Protein AF-A0A8K0CLL6-F1 (afdb_monomer_lite)

Organism: Ignelater luminosus (NCBI:txid2038154)

Foldseek 3Di:
DPPCPVVVVVVVVVQVPPPPDDPPPDDDDDDDDDDDDDDDDCPCVVVVVVVVVVVVVVVVVVVCVVCVVVVVVVVVVCVVVVVVVVVVVVVVVVVVVVVVVVVVVVVVVVVVVVLVVVCVVVDPPPHPVNCVVVVVVVVVVVVVVVVVVLVVLVVLLVVLVVVVVVVVVVLVCLVDCVLVVVLVVLVVVVPPDPPLPCVVCQVVCVVVVNNVVSVVSVVVSVVVVVVSVVVSVVVNVVSVVVNVVSVVVLLAAPVVVCVDPSVLSNVLSVQCNVDPDPVSVVVSVVVVVVNVVVVVDCVVVVVVVVVVVVVVVVVVVVVVVVVVVVVVVVVVVVVVVVVVVVVVVVLVVLVVQVVPDPCSLVVLVVVLVVVLVVLVVVVVVLVVVCVVVVNPQVPDADPPDRHRSLVSVLVSLVVNLCSLVSSVVPDPDDPDPVSVVVSVVSVVVNVVSVVVVVVVVCCVPPVVVVLSSCVSHPPVVSVVVVVVVVVVCVVVVDHPVVVVVVVVVVVVCVVVVHDDD

Structure (mmCIF, N/CA/C/O backbone):
data_AF-A0A8K0CLL6-F1
#
_entry.id   AF-A0A8K0CLL6-F1
#
loop_
_atom_site.group_PDB
_atom_site.id
_atom_site.type_symbol
_atom_site.label_atom_id
_atom_site.label_alt_id
_atom_site.label_comp_id
_atom_site.label_asym_id
_atom_site.label_entity_id
_atom_site.label_seq_id
_atom_site.pdbx_PDB_ins_code
_atom_site.Cartn_x
_atom_site.Cartn_y
_atom_site.Cartn_z
_atom_site.occupancy
_atom_site.B_iso_or_equiv
_atom_site.auth_seq_id
_atom_site.auth_comp_id
_atom_site.auth_asym_id
_atom_site.auth_atom_id
_atom_site.pdbx_PDB_model_num
ATOM 1 N N . MET A 1 1 ? -109.163 -48.024 51.757 1.00 54.94 1 MET A N 1
ATOM 2 C CA . MET A 1 1 ? -108.069 -47.077 51.440 1.00 54.94 1 MET A CA 1
ATOM 3 C C . MET A 1 1 ? -108.274 -45.736 52.161 1.00 54.94 1 MET A C 1
ATOM 5 O O . MET A 1 1 ? -108.596 -44.742 51.531 1.00 54.94 1 MET A O 1
ATOM 9 N N . LYS A 1 2 ? -108.148 -45.698 53.499 1.00 58.47 2 LYS A N 1
ATOM 10 C CA . LYS A 1 2 ? -108.303 -44.464 54.312 1.00 58.47 2 LYS A CA 1
ATOM 11 C C . LYS A 1 2 ? -106.973 -43.910 54.859 1.00 58.47 2 LYS A C 1
ATOM 13 O O . LYS A 1 2 ? -106.979 -42.910 55.560 1.00 58.47 2 LYS A O 1
ATOM 18 N N . LYS A 1 3 ? -105.839 -44.528 54.518 1.00 55.31 3 LYS A N 1
ATOM 19 C CA . LYS A 1 3 ? -104.484 -44.065 54.852 1.00 55.31 3 LYS A CA 1
ATOM 20 C C . LYS A 1 3 ? -103.785 -43.744 53.523 1.00 55.31 3 LYS A C 1
ATOM 22 O O . LYS A 1 3 ? -103.700 -44.642 52.692 1.00 55.31 3 LYS A O 1
ATOM 27 N N . GLY A 1 4 ? -103.400 -42.484 53.291 1.00 65.06 4 GLY A N 1
ATOM 28 C CA . GLY A 1 4 ? -102.741 -42.019 52.051 1.00 65.06 4 GLY A CA 1
ATOM 29 C C . GLY A 1 4 ? -103.601 -41.203 51.068 1.00 65.06 4 GLY A C 1
ATOM 30 O O . GLY A 1 4 ? -103.127 -40.867 49.988 1.00 65.06 4 GLY A O 1
ATOM 31 N N . ARG A 1 5 ? -104.852 -40.862 51.420 1.00 78.81 5 ARG A N 1
ATOM 32 C CA . ARG A 1 5 ? -105.746 -40.051 50.565 1.00 78.81 5 ARG A CA 1
ATOM 33 C C . ARG A 1 5 ? -105.187 -38.653 50.292 1.00 78.81 5 ARG A C 1
ATOM 35 O O . ARG A 1 5 ? -105.286 -38.187 49.167 1.00 78.81 5 ARG A O 1
ATOM 42 N N . GLU A 1 6 ? -104.624 -38.005 51.307 1.00 77.38 6 GLU A N 1
ATOM 43 C CA . GLU A 1 6 ? -104.089 -36.646 51.167 1.00 77.38 6 GLU A CA 1
ATOM 44 C C . GLU A 1 6 ? -102.889 -36.623 50.227 1.00 77.38 6 GLU A C 1
ATOM 46 O O . GLU A 1 6 ? -102.875 -35.830 49.299 1.00 77.38 6 GLU A O 1
ATOM 51 N N . THR A 1 7 ? -101.971 -37.582 50.353 1.00 77.00 7 THR A N 1
ATOM 52 C CA . THR A 1 7 ? -100.804 -37.696 49.469 1.00 77.00 7 THR A CA 1
ATOM 53 C C . THR A 1 7 ? -101.202 -37.882 48.003 1.00 77.00 7 THR A C 1
ATOM 55 O O . THR A 1 7 ? -100.564 -37.332 47.114 1.00 77.00 7 THR A O 1
ATOM 58 N N . LEU A 1 8 ? -102.277 -38.631 47.743 1.00 79.75 8 LEU A N 1
ATOM 59 C CA . LEU A 1 8 ? -102.770 -38.892 46.389 1.00 79.75 8 LEU A CA 1
ATOM 60 C C . LEU A 1 8 ? -103.517 -37.683 45.803 1.00 79.75 8 LEU A C 1
ATOM 62 O O . LEU A 1 8 ? -103.412 -37.426 44.609 1.00 79.75 8 LEU A O 1
ATOM 66 N N . LEU A 1 9 ? -104.219 -36.914 46.643 1.00 82.00 9 LEU A N 1
ATOM 67 C CA . LEU A 1 9 ? -104.825 -35.640 46.248 1.00 82.00 9 LEU A CA 1
ATOM 68 C C . LEU A 1 9 ? -103.761 -34.594 45.919 1.00 82.00 9 LEU A C 1
ATOM 70 O O . LEU A 1 9 ? -103.868 -33.958 44.880 1.00 82.00 9 LEU A O 1
ATOM 74 N N . THR A 1 10 ? -102.708 -34.483 46.731 1.00 80.75 10 THR A N 1
ATOM 75 C CA . THR A 1 10 ? -101.583 -33.580 46.448 1.00 80.75 10 THR A CA 1
ATOM 76 C C . THR A 1 10 ? -100.869 -33.962 45.149 1.00 80.75 10 THR A C 1
ATOM 78 O O . THR A 1 10 ? -100.466 -33.091 44.386 1.00 80.75 10 THR A O 1
ATOM 81 N N . LEU A 1 11 ? -100.753 -35.262 44.851 1.00 80.44 11 LEU A N 1
ATOM 82 C CA . LEU A 1 11 ? -100.158 -35.725 43.595 1.00 80.44 11 LEU A CA 1
ATOM 83 C C . LEU A 1 11 ? -101.050 -35.415 42.381 1.00 80.44 11 LEU A C 1
ATOM 85 O O . LEU A 1 11 ? -100.552 -34.996 41.344 1.00 80.44 11 LEU A O 1
ATOM 89 N N . LEU A 1 12 ? -102.367 -35.608 42.504 1.00 81.69 12 LEU A N 1
ATOM 90 C CA . LEU A 1 12 ? -103.324 -35.285 41.440 1.00 81.69 12 LEU A CA 1
ATOM 91 C C . LEU A 1 12 ? -103.412 -33.780 41.187 1.00 81.69 12 LEU A C 1
ATOM 93 O O . LEU A 1 12 ? -103.517 -33.365 40.038 1.00 81.69 12 LEU A O 1
ATOM 97 N N . GLU A 1 13 ? -103.328 -32.971 42.239 1.00 83.00 13 GLU A N 1
ATOM 98 C CA . GLU A 1 13 ? -103.286 -31.516 42.125 1.00 83.00 13 GLU A CA 1
ATOM 99 C C . GLU A 1 13 ? -102.030 -31.068 41.364 1.00 83.00 13 GLU A C 1
ATOM 101 O O . GLU A 1 13 ? -102.127 -30.231 40.472 1.00 83.00 13 GLU A O 1
ATOM 106 N N . ALA A 1 14 ? -100.881 -31.714 41.597 1.00 80.38 14 ALA A N 1
ATOM 107 C CA . ALA A 1 14 ? -99.673 -31.469 40.811 1.00 80.38 14 ALA A CA 1
ATOM 108 C C . ALA A 1 14 ? -99.843 -31.812 39.315 1.00 80.38 14 ALA A C 1
ATOM 110 O O . ALA A 1 14 ? -99.340 -31.075 38.476 1.00 80.38 14 ALA A O 1
ATOM 111 N N . PHE A 1 15 ? -100.590 -32.868 38.962 1.00 79.00 15 PHE A N 1
ATOM 112 C CA . PHE A 1 15 ? -100.846 -33.234 37.558 1.00 79.00 15 PHE A CA 1
ATOM 113 C C . PHE A 1 15 ? -101.828 -32.300 36.835 1.00 79.00 15 PHE A C 1
ATOM 115 O O . PHE A 1 15 ? -101.727 -32.134 35.623 1.00 79.00 15 PHE A O 1
ATOM 122 N N . VAL A 1 16 ? -102.778 -31.683 37.545 1.00 80.06 16 VAL A N 1
ATOM 123 C CA . VAL A 1 16 ? -103.701 -30.694 36.951 1.00 80.06 16 VAL A CA 1
ATOM 124 C C . VAL A 1 16 ? -102.954 -29.429 36.525 1.00 80.06 16 VAL A C 1
ATOM 126 O O . VAL A 1 16 ? -103.322 -28.806 35.531 1.00 80.06 16 VAL A O 1
ATOM 129 N N . TYR A 1 17 ? -101.897 -29.072 37.255 1.00 73.69 17 TYR A N 1
ATOM 130 C CA . TYR A 1 17 ? -101.093 -27.881 36.988 1.00 73.69 17 TYR A CA 1
ATOM 131 C C . TYR A 1 17 ? -99.784 -28.165 36.240 1.00 73.69 17 TYR A C 1
ATOM 133 O O . TYR A 1 17 ? -98.999 -27.237 36.051 1.00 73.69 17 TYR A O 1
ATOM 141 N N . ASP A 1 18 ? -99.539 -29.403 35.798 1.00 76.25 18 ASP A N 1
ATOM 142 C CA . ASP A 1 18 ? -98.375 -29.726 34.973 1.00 76.25 18 ASP A CA 1
ATOM 143 C C . ASP A 1 18 ? -98.635 -29.312 33.507 1.00 76.25 18 ASP A C 1
ATOM 145 O O . ASP A 1 18 ? -99.488 -29.908 32.842 1.00 76.25 18 ASP A O 1
ATOM 149 N N . PRO A 1 19 ? -97.910 -28.310 32.970 1.00 66.19 19 PRO A N 1
ATOM 150 C CA . PRO A 1 19 ? -98.091 -27.833 31.599 1.00 66.19 19 PRO A CA 1
ATOM 151 C C . PRO A 1 19 ? -97.681 -28.857 30.526 1.00 66.19 19 PRO A C 1
ATOM 153 O O . PRO A 1 19 ? -97.916 -28.612 29.344 1.00 66.19 19 PRO A O 1
ATOM 156 N N . LEU A 1 20 ? -97.067 -29.985 30.906 1.00 68.06 20 LEU A N 1
ATOM 157 C CA . LEU A 1 20 ? -96.717 -31.089 30.006 1.00 68.06 20 LEU A CA 1
ATOM 158 C C . LEU A 1 20 ? -97.825 -32.150 29.892 1.00 68.06 20 LEU A C 1
ATOM 160 O O . LEU A 1 20 ? -97.692 -33.090 29.105 1.00 68.06 20 LEU A O 1
ATOM 164 N N . VAL A 1 21 ? -98.918 -32.010 30.651 1.00 72.50 21 VAL A N 1
ATOM 165 C CA . VAL A 1 21 ? -100.098 -32.875 30.550 1.00 72.50 21 VAL A CA 1
ATOM 166 C C . VAL A 1 21 ? -101.100 -32.243 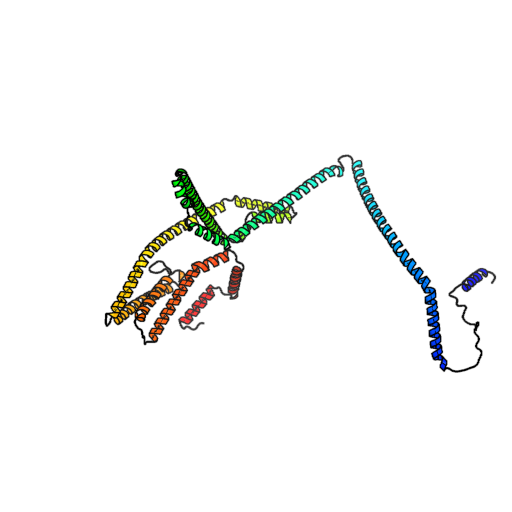29.591 1.00 72.50 21 VAL A C 1
ATOM 168 O O . VAL A 1 21 ? -101.747 -31.240 29.890 1.00 72.50 21 VAL A O 1
ATOM 171 N N . ASP A 1 22 ? -101.233 -32.845 28.413 1.00 68.12 22 ASP A N 1
ATOM 172 C CA . ASP A 1 22 ? -102.136 -32.357 27.378 1.00 68.12 22 ASP A CA 1
ATOM 173 C C . ASP A 1 22 ? -103.577 -32.827 27.638 1.00 68.12 22 ASP A C 1
ATOM 175 O O . ASP A 1 22 ? -103.968 -33.955 27.326 1.00 68.12 22 ASP A O 1
ATOM 179 N N . TRP A 1 23 ? -104.382 -31.946 28.235 1.00 67.94 23 TRP A N 1
ATOM 180 C CA . TRP A 1 23 ? -105.801 -32.185 28.519 1.00 67.94 23 TRP A CA 1
ATOM 181 C C . TRP A 1 23 ? -106.707 -32.017 27.287 1.00 67.94 23 TRP A C 1
ATOM 183 O O . TRP A 1 23 ? -107.919 -32.204 27.391 1.00 67.94 23 TRP A O 1
ATOM 193 N N . THR A 1 24 ? -106.156 -31.667 26.116 1.00 62.00 24 THR A N 1
ATOM 194 C CA . THR A 1 24 ? -106.945 -31.312 24.921 1.00 62.00 24 THR A CA 1
ATOM 195 C C . THR A 1 24 ? -107.136 -32.445 23.910 1.00 62.00 24 THR A C 1
ATOM 197 O O . THR A 1 24 ? -107.517 -32.209 22.762 1.00 62.00 24 THR A O 1
ATOM 200 N N . VAL A 1 25 ? -106.966 -33.705 24.322 1.00 49.44 25 VAL A N 1
ATOM 201 C CA . VAL A 1 25 ? -107.201 -34.854 23.435 1.00 49.44 25 VAL A CA 1
ATOM 202 C C . VAL A 1 25 ? -108.637 -35.374 23.565 1.00 49.44 25 VAL A C 1
ATOM 204 O O . VAL A 1 25 ? -108.919 -36.314 24.303 1.00 49.44 25 VAL A O 1
ATOM 207 N N . GLY A 1 26 ? -109.539 -34.782 22.778 1.00 44.56 26 GLY A N 1
ATOM 208 C CA . GLY A 1 26 ? -110.816 -35.397 22.397 1.00 44.56 26 GLY A CA 1
ATOM 209 C C . GLY A 1 26 ? -112.061 -34.651 22.868 1.00 44.56 26 GLY A C 1
ATOM 210 O O . GLY A 1 26 ? -112.553 -34.876 23.968 1.00 44.56 26 GLY A O 1
ATOM 211 N N . GLY A 1 27 ? -112.636 -33.828 21.993 1.00 37.31 27 GLY A N 1
ATOM 212 C CA . GLY A 1 27 ? -113.961 -33.262 22.230 1.00 37.31 27 GLY A CA 1
ATOM 213 C C . GLY A 1 27 ? -114.301 -32.124 21.285 1.00 37.31 27 GLY A C 1
ATOM 214 O O . GLY A 1 27 ? -113.699 -31.062 21.330 1.00 37.31 27 GLY A O 1
ATOM 215 N N . GLU A 1 28 ? -115.262 -32.400 20.419 1.00 43.62 28 GLU A N 1
ATOM 216 C CA . GLU A 1 28 ? -115.951 -31.522 19.481 1.00 43.62 28 GLU A CA 1
ATOM 217 C C . GLU A 1 28 ? -116.082 -30.041 19.886 1.00 43.62 28 GLU A C 1
ATOM 219 O O . GLU A 1 28 ? -116.557 -29.691 20.961 1.00 43.62 28 GLU A O 1
ATOM 224 N N . GLY A 1 29 ? -115.741 -29.188 18.919 1.00 41.09 29 GLY A N 1
ATOM 225 C CA . GLY A 1 29 ? -116.483 -27.994 18.517 1.00 41.09 29 GLY A CA 1
ATOM 226 C C . GLY A 1 29 ? -117.180 -27.145 19.583 1.00 41.09 29 GLY A C 1
ATOM 227 O O . GLY A 1 29 ? -118.328 -27.400 19.917 1.00 41.09 29 GLY A O 1
ATOM 228 N N . LEU A 1 30 ? -116.567 -26.008 19.916 1.00 36.91 30 LEU A N 1
ATOM 229 C CA . LEU A 1 30 ? -117.221 -24.710 20.165 1.00 36.91 30 LEU A CA 1
ATOM 230 C C . LEU A 1 30 ? -116.093 -23.671 20.322 1.00 36.91 30 LEU A C 1
ATOM 232 O O . LEU A 1 30 ? -115.126 -23.948 21.013 1.00 36.91 30 LEU A O 1
ATOM 236 N N . ALA A 1 31 ? -116.061 -22.481 19.730 1.00 39.16 31 ALA A N 1
ATOM 237 C CA . ALA A 1 31 ? -117.025 -21.624 19.050 1.00 39.16 31 ALA A CA 1
ATOM 238 C C . ALA A 1 31 ? -116.219 -20.755 18.048 1.00 39.16 31 ALA A C 1
ATOM 240 O O . ALA A 1 31 ? -115.039 -20.516 18.258 1.00 39.16 31 ALA A O 1
ATOM 241 N N . GLY A 1 32 ? -116.719 -20.216 16.946 1.00 36.69 32 GLY A N 1
ATOM 242 C CA . GLY A 1 32 ? -118.067 -20.107 16.434 1.00 36.69 32 GLY A CA 1
ATOM 243 C C . GLY A 1 32 ? -118.060 -18.988 15.394 1.00 36.69 32 GLY A C 1
ATOM 244 O O . GLY A 1 32 ? -117.959 -17.827 15.759 1.00 36.69 32 GLY A O 1
ATOM 245 N N . THR A 1 33 ? -118.195 -19.321 14.113 1.00 36.47 33 THR A N 1
ATOM 246 C CA . THR A 1 33 ? -118.816 -18.438 13.119 1.00 36.47 33 THR A CA 1
ATOM 247 C C . THR A 1 33 ? -119.599 -19.308 12.145 1.00 36.47 33 THR A C 1
ATOM 249 O O . THR A 1 33 ? -119.110 -20.274 11.562 1.00 36.47 33 THR A O 1
ATOM 252 N N . ALA A 1 34 ? -120.891 -19.017 12.080 1.00 41.81 34 ALA A N 1
ATOM 253 C CA . ALA A 1 34 ? -121.888 -19.781 11.368 1.00 41.81 34 ALA A CA 1
ATOM 254 C C . ALA A 1 34 ? -121.728 -19.637 9.849 1.00 41.81 34 ALA A C 1
ATOM 256 O O . ALA A 1 34 ? -121.784 -18.529 9.326 1.00 41.81 34 ALA A O 1
ATOM 257 N N . PHE A 1 35 ? -121.662 -20.760 9.133 1.00 34.81 35 PHE A N 1
ATOM 258 C CA . PHE A 1 35 ? -122.215 -20.831 7.782 1.00 34.81 35 PHE A CA 1
ATOM 259 C C . PHE A 1 35 ? -122.780 -22.232 7.531 1.00 34.81 35 PHE A C 1
ATOM 261 O O . PHE A 1 35 ? -122.081 -23.191 7.209 1.00 34.81 35 PHE A O 1
ATOM 268 N N . ARG A 1 36 ? -124.085 -22.359 7.770 1.00 37.38 36 ARG A N 1
ATOM 269 C CA . ARG A 1 36 ? -124.888 -23.549 7.490 1.00 37.38 36 ARG A CA 1
ATOM 270 C C . ARG A 1 36 ? -125.305 -23.483 6.021 1.00 37.38 36 ARG A C 1
ATOM 272 O O . ARG A 1 36 ? -126.010 -22.550 5.656 1.00 37.38 36 ARG A O 1
ATOM 279 N N . GLY A 1 37 ? -124.932 -24.464 5.198 1.00 33.28 37 GLY A N 1
ATOM 280 C CA . GLY A 1 37 ? -125.518 -24.576 3.857 1.00 33.28 37 GLY A CA 1
ATOM 281 C C . GLY A 1 37 ? -124.760 -25.423 2.838 1.00 33.28 37 GLY A C 1
ATOM 282 O O . GLY A 1 37 ? -124.142 -24.873 1.945 1.00 33.28 37 GLY A O 1
ATOM 283 N N . VAL A 1 38 ? -124.870 -26.747 2.977 1.00 36.22 38 VAL A N 1
ATOM 284 C CA . VAL A 1 38 ? -124.947 -27.773 1.911 1.00 36.22 38 VAL A CA 1
ATOM 285 C C . VAL A 1 38 ? -123.878 -27.796 0.791 1.00 36.22 38 VAL A C 1
ATOM 287 O O . VAL A 1 38 ? -123.891 -27.018 -0.150 1.00 36.22 38 VAL A O 1
ATOM 290 N N . ALA A 1 39 ? -123.041 -28.838 0.886 1.00 40.88 39 ALA A N 1
ATOM 291 C CA . ALA A 1 39 ? -122.445 -29.687 -0.157 1.00 40.88 39 ALA A CA 1
ATOM 292 C C . ALA A 1 39 ? -121.896 -29.082 -1.473 1.00 40.88 39 ALA A C 1
ATOM 294 O O . ALA A 1 39 ? -122.629 -28.816 -2.417 1.00 40.88 39 ALA A O 1
ATOM 295 N N . GLY A 1 40 ? -120.562 -29.164 -1.595 1.00 39.38 40 GLY A N 1
ATOM 296 C CA . GLY A 1 40 ? -119.890 -29.669 -2.800 1.00 39.38 40 GLY A CA 1
ATOM 297 C C . GLY A 1 40 ? -119.235 -28.638 -3.724 1.00 39.38 40 GLY A C 1
ATOM 298 O O . GLY A 1 40 ? -119.916 -27.986 -4.500 1.00 39.38 40 GLY A O 1
ATOM 299 N N . SER A 1 41 ? -117.895 -28.577 -3.732 1.00 40.09 41 SER A N 1
ATOM 300 C CA . SER A 1 41 ? -117.064 -28.797 -4.938 1.00 40.09 41 SER A CA 1
ATOM 301 C C . SER A 1 41 ? -115.597 -28.379 -4.716 1.00 40.09 41 SER A C 1
ATOM 303 O O . SER A 1 41 ? -115.283 -27.291 -4.239 1.00 40.09 41 SER A O 1
ATOM 305 N N . SER A 1 42 ? -114.693 -29.293 -5.077 1.00 47.78 42 SER A N 1
ATOM 306 C CA . SER A 1 42 ? -113.254 -29.367 -4.771 1.00 47.78 42 SER A CA 1
ATOM 307 C C . SER A 1 42 ? -112.348 -28.392 -5.547 1.00 47.78 42 SER A C 1
ATOM 309 O O . SER A 1 42 ? -111.126 -28.464 -5.416 1.00 47.78 42 SER A O 1
ATOM 311 N N . LEU A 1 43 ? -112.898 -27.477 -6.343 1.00 48.84 43 LEU A N 1
ATOM 312 C CA . LEU A 1 43 ? -112.103 -26.494 -7.098 1.00 48.84 43 LEU A CA 1
ATOM 313 C C . LEU A 1 43 ? -111.577 -25.351 -6.210 1.00 48.84 43 LEU A C 1
ATOM 315 O O . LEU A 1 43 ? -110.592 -24.704 -6.542 1.00 48.84 43 LEU A O 1
ATOM 319 N N . THR A 1 44 ? -112.163 -25.176 -5.024 1.00 52.44 44 THR A N 1
ATOM 320 C CA . THR A 1 44 ? -111.722 -24.227 -3.989 1.00 52.44 44 THR A CA 1
ATOM 321 C C . THR A 1 44 ? -110.532 -24.722 -3.172 1.00 52.44 44 THR A C 1
ATOM 323 O O . THR A 1 44 ? -110.005 -23.975 -2.362 1.00 52.44 44 THR A O 1
ATOM 326 N N . ARG A 1 45 ? -110.087 -25.979 -3.311 1.00 54.97 45 ARG A N 1
ATOM 327 C CA . ARG A 1 45 ? -109.100 -26.556 -2.378 1.00 54.97 45 ARG A CA 1
ATOM 328 C C . ARG A 1 45 ? -107.681 -26.003 -2.560 1.00 54.97 45 ARG A C 1
ATOM 330 O O . ARG A 1 45 ? -106.976 -25.868 -1.564 1.00 54.97 45 ARG A O 1
ATOM 337 N N . GLN A 1 46 ? -107.273 -25.682 -3.792 1.00 55.59 46 GLN A N 1
ATOM 338 C CA . GLN A 1 46 ? -105.992 -25.007 -4.058 1.00 55.59 46 GLN A CA 1
ATOM 339 C C . GLN A 1 46 ? -106.050 -23.537 -3.634 1.00 55.59 46 GLN A C 1
ATOM 341 O O . GLN A 1 46 ? -105.218 -23.126 -2.831 1.00 55.59 46 GLN A O 1
ATOM 346 N N . SER A 1 47 ? -107.103 -22.805 -4.023 1.00 60.19 47 SER A N 1
ATOM 347 C CA . SER A 1 47 ? -107.273 -21.405 -3.609 1.00 60.19 47 SER A CA 1
ATOM 348 C C . SER A 1 47 ? -107.457 -21.256 -2.094 1.00 60.19 47 SER A C 1
ATOM 350 O O . SER A 1 47 ? -107.032 -20.266 -1.518 1.00 60.19 47 SER A O 1
ATOM 352 N N . ARG A 1 48 ? -108.047 -22.250 -1.416 1.00 68.50 48 ARG A N 1
ATOM 353 C CA . ARG A 1 48 ? -108.203 -22.278 0.045 1.00 68.50 48 ARG A CA 1
ATOM 354 C C . ARG A 1 48 ? -106.887 -22.541 0.764 1.00 68.50 48 ARG A C 1
ATOM 356 O O . ARG A 1 48 ? -106.644 -21.899 1.772 1.00 68.50 48 ARG A O 1
ATOM 363 N N . LYS A 1 49 ? -106.040 -23.447 0.266 1.00 75.56 49 LYS A N 1
ATOM 364 C CA . LYS A 1 49 ? -104.698 -23.655 0.838 1.00 75.56 49 LYS A CA 1
ATOM 365 C C . LYS A 1 49 ? -103.804 -22.434 0.634 1.00 75.56 49 LYS A C 1
ATOM 367 O O . LYS A 1 49 ? -103.022 -22.105 1.519 1.00 75.56 49 LYS A O 1
ATOM 372 N N . GLU A 1 50 ? -103.924 -21.766 -0.509 1.00 74.19 50 GLU A N 1
ATOM 373 C CA . GLU A 1 50 ? -103.237 -20.498 -0.772 1.00 74.19 50 GLU A CA 1
ATOM 374 C C . GLU A 1 50 ? -103.756 -19.383 0.139 1.00 74.19 50 GLU A C 1
ATOM 376 O O . GLU A 1 50 ? -102.947 -18.697 0.754 1.00 74.19 50 GLU A O 1
ATOM 381 N N . LEU A 1 51 ? -105.074 -19.290 0.336 1.00 77.88 51 LEU A N 1
ATOM 382 C CA . LEU A 1 51 ? -105.696 -18.346 1.265 1.00 77.88 51 LEU A CA 1
ATOM 383 C C . LEU A 1 51 ? -105.318 -18.625 2.729 1.00 77.88 51 LEU A C 1
ATOM 385 O O . LEU A 1 51 ? -104.980 -17.705 3.459 1.00 77.88 51 LEU A O 1
ATOM 389 N N . GLU A 1 52 ? -105.336 -19.882 3.178 1.00 80.88 52 GLU A N 1
ATOM 390 C CA . GLU A 1 52 ? -104.911 -20.273 4.532 1.00 80.88 52 GLU A CA 1
ATOM 391 C C . GLU A 1 52 ? -103.428 -19.943 4.753 1.00 80.88 52 GLU A C 1
ATOM 393 O O . GLU A 1 52 ? -103.056 -19.438 5.814 1.00 80.88 52 GLU A O 1
ATOM 398 N N . LYS A 1 53 ? -102.583 -20.155 3.736 1.00 83.69 53 LYS A N 1
ATOM 399 C CA . LYS A 1 53 ? -101.175 -19.747 3.759 1.00 83.69 53 LYS A CA 1
ATOM 400 C C . LYS A 1 53 ? -101.035 -18.225 3.827 1.00 83.69 53 LYS A C 1
ATOM 402 O O . LYS A 1 53 ? -100.234 -17.744 4.620 1.00 83.69 53 LYS A O 1
ATOM 407 N N . GLU A 1 54 ? -101.804 -17.475 3.045 1.00 84.12 54 GLU A N 1
ATOM 408 C CA . GLU A 1 54 ? -101.784 -16.009 3.034 1.00 84.12 54 GLU A CA 1
ATOM 409 C C . GLU A 1 54 ? -102.266 -15.421 4.366 1.00 84.12 54 GLU A C 1
ATOM 411 O O . GLU A 1 54 ? -101.604 -14.553 4.929 1.00 84.12 54 GLU A O 1
ATOM 416 N N . VAL A 1 55 ? -103.348 -15.957 4.937 1.00 82.50 55 VAL A N 1
ATOM 417 C CA . VAL A 1 55 ? -103.856 -15.573 6.262 1.00 82.50 55 VAL A CA 1
ATOM 418 C C . VAL A 1 55 ? -102.844 -15.914 7.352 1.00 82.50 55 VAL A C 1
ATOM 420 O O . VAL A 1 55 ? -102.597 -15.088 8.225 1.00 82.50 55 VAL A O 1
ATOM 423 N N . THR A 1 56 ? -102.207 -17.086 7.295 1.00 87.31 56 THR A N 1
ATOM 424 C CA . THR A 1 56 ? -101.168 -17.467 8.267 1.00 87.31 56 THR A CA 1
ATOM 425 C C . THR A 1 56 ? -99.950 -16.551 8.162 1.00 87.31 56 THR A C 1
ATOM 427 O O . THR A 1 56 ? -99.436 -16.101 9.181 1.00 87.31 56 THR A O 1
ATOM 430 N N . LEU A 1 57 ? -99.514 -16.222 6.942 1.00 87.25 57 LEU A N 1
ATOM 431 C CA . LEU A 1 57 ? -98.433 -15.262 6.704 1.00 87.25 57 LEU A CA 1
ATOM 432 C C . LEU A 1 57 ? -98.813 -13.852 7.174 1.00 87.25 57 LEU A C 1
ATOM 434 O O . LEU A 1 57 ? -97.974 -13.158 7.742 1.00 87.25 57 LEU A O 1
ATOM 438 N N . SER A 1 58 ? -100.071 -13.444 6.997 1.00 86.00 58 SER A N 1
ATOM 439 C CA . SER A 1 58 ? -100.592 -12.162 7.474 1.00 86.00 58 SER A CA 1
ATOM 440 C C . SER A 1 58 ? -100.654 -12.106 9.004 1.00 86.00 58 SER A C 1
ATOM 442 O O . SER A 1 58 ? -100.124 -11.169 9.595 1.00 86.00 58 SER A O 1
ATOM 444 N N . MET A 1 59 ? -101.197 -13.135 9.668 1.00 86.75 59 MET A N 1
ATOM 445 C CA . MET A 1 59 ? -101.209 -13.239 11.135 1.00 86.75 59 MET A CA 1
ATOM 446 C C . MET A 1 59 ? -99.795 -13.321 11.714 1.00 86.75 59 MET A C 1
ATOM 448 O O . MET A 1 59 ? -99.523 -12.704 12.742 1.00 86.75 59 MET A O 1
ATOM 452 N N . TYR A 1 60 ? -98.883 -14.038 11.053 1.00 89.56 60 TYR A N 1
ATOM 453 C CA . TYR A 1 60 ? -97.466 -14.037 11.408 1.00 89.56 60 TYR A CA 1
ATOM 454 C C . TYR A 1 60 ? -96.867 -12.634 11.268 1.00 89.56 60 TYR A C 1
ATOM 456 O O . TYR A 1 60 ? -96.197 -12.173 12.183 1.00 89.56 60 TYR A O 1
ATOM 464 N N . GLY A 1 61 ? -97.186 -11.915 10.188 1.00 88.12 61 GLY A N 1
ATOM 465 C CA . GLY A 1 61 ? -96.808 -10.515 10.004 1.00 88.12 61 GLY A CA 1
ATOM 466 C C . GLY A 1 61 ? -97.298 -9.617 11.142 1.00 88.12 61 GLY A C 1
ATOM 467 O O . GLY A 1 61 ? -96.505 -8.857 11.692 1.00 88.12 61 GLY A O 1
ATOM 468 N N . VAL A 1 62 ? -98.560 -9.761 11.560 1.00 87.62 62 VAL A N 1
ATOM 469 C CA . VAL A 1 62 ? -99.127 -9.026 12.705 1.00 87.62 62 VAL A CA 1
ATOM 470 C C . VAL A 1 62 ? -98.377 -9.359 13.996 1.00 87.62 62 VAL A C 1
ATOM 472 O O . VAL A 1 62 ? -97.925 -8.447 14.685 1.00 87.62 62 VAL A O 1
ATOM 475 N N . ARG A 1 63 ? -98.141 -10.643 14.294 1.00 90.38 63 ARG A N 1
ATOM 476 C CA . ARG A 1 63 ? -97.354 -11.055 15.471 1.00 90.38 63 ARG A CA 1
ATOM 477 C C . ARG A 1 63 ? -95.922 -10.523 15.433 1.00 90.38 63 ARG A C 1
ATOM 479 O O . ARG A 1 63 ? -95.432 -10.032 16.445 1.00 90.38 63 ARG A O 1
ATOM 486 N N . CYS A 1 64 ? -95.271 -10.547 14.272 1.00 88.62 64 CYS A N 1
ATOM 487 C CA . CYS A 1 64 ? -93.960 -9.933 14.084 1.00 88.62 64 CYS A CA 1
ATOM 488 C C . CYS A 1 64 ? -93.999 -8.427 14.356 1.00 88.62 64 CYS A C 1
ATOM 490 O O . CYS A 1 64 ? -93.052 -7.917 14.942 1.00 88.62 64 CYS A O 1
ATOM 492 N N . THR A 1 65 ? -95.065 -7.716 13.967 1.00 88.69 65 THR A N 1
ATOM 493 C CA . THR A 1 65 ? -95.207 -6.280 14.259 1.00 88.69 65 THR A CA 1
ATOM 494 C C . THR A 1 65 ? -95.512 -5.985 15.724 1.00 88.69 65 THR A C 1
ATOM 496 O O . THR A 1 65 ? -94.937 -5.040 16.255 1.00 88.69 65 THR A O 1
ATOM 499 N N . GLU A 1 66 ? -96.341 -6.798 16.387 1.00 90.25 66 GLU A N 1
ATOM 500 C CA . GLU A 1 66 ? -96.636 -6.677 17.822 1.00 90.25 66 GLU A CA 1
ATOM 501 C C . GLU A 1 66 ? -95.360 -6.855 18.650 1.00 90.25 66 GLU A C 1
ATOM 503 O O . GLU A 1 66 ? -95.023 -6.001 19.463 1.00 90.25 66 GLU A O 1
ATOM 508 N N . MET A 1 67 ? -94.592 -7.914 18.376 1.00 92.88 67 MET A N 1
ATOM 509 C CA . MET A 1 67 ? -93.358 -8.212 19.111 1.00 92.88 67 MET A CA 1
ATOM 510 C C . MET A 1 67 ? -92.189 -7.297 18.722 1.00 92.88 67 MET A C 1
ATOM 512 O O . MET A 1 67 ? -91.181 -7.256 19.424 1.00 92.88 67 MET A O 1
ATOM 516 N N . LYS A 1 68 ? -92.275 -6.582 17.592 1.00 91.56 68 LYS A N 1
ATOM 517 C CA . LYS A 1 68 ? -91.170 -5.767 17.067 1.00 91.56 68 LYS A CA 1
ATOM 518 C C . LYS A 1 68 ? -90.695 -4.730 18.080 1.00 91.56 68 LYS A C 1
ATOM 520 O O . LYS A 1 68 ? -89.492 -4.532 18.201 1.00 91.56 68 LYS A O 1
ATOM 525 N N . MET A 1 69 ? -91.623 -4.071 18.774 1.00 90.31 69 MET A N 1
ATOM 526 C CA . MET A 1 69 ? -91.280 -3.017 19.731 1.00 90.31 69 MET A CA 1
ATOM 527 C C . MET A 1 69 ? -90.578 -3.583 20.966 1.00 90.31 69 MET A C 1
ATOM 529 O O . MET A 1 69 ? -89.555 -3.036 21.362 1.00 90.31 69 MET A O 1
ATOM 533 N N . ASP A 1 70 ? -91.045 -4.714 21.495 1.00 91.94 70 ASP A N 1
ATOM 534 C CA . ASP A 1 70 ? -90.411 -5.383 22.638 1.00 91.94 70 ASP A CA 1
ATOM 535 C C . ASP A 1 70 ? -89.005 -5.897 22.288 1.00 91.94 70 ASP A C 1
ATOM 537 O O . ASP A 1 70 ? -88.072 -5.769 23.078 1.00 91.94 70 ASP A O 1
ATOM 541 N N . TRP A 1 71 ? -88.818 -6.430 21.073 1.00 92.88 71 TRP A N 1
ATOM 542 C CA . TRP A 1 71 ? -87.496 -6.835 20.581 1.00 92.88 71 TRP A CA 1
ATOM 543 C C . TRP A 1 71 ? -86.553 -5.652 20.365 1.00 92.88 71 TRP A C 1
ATOM 545 O O . TRP A 1 71 ? -85.356 -5.793 20.606 1.00 92.88 71 TRP A O 1
ATOM 555 N N . ILE A 1 72 ? -87.065 -4.505 19.908 1.00 92.25 72 ILE A N 1
ATOM 556 C CA . ILE A 1 72 ? -86.271 -3.275 19.787 1.00 92.25 72 ILE A CA 1
ATOM 557 C C . ILE A 1 72 ? -85.876 -2.775 21.176 1.00 92.25 72 ILE A C 1
ATOM 559 O O . ILE A 1 72 ? -84.701 -2.524 21.389 1.00 92.25 72 ILE A O 1
ATOM 563 N N . TYR A 1 73 ? -86.811 -2.725 22.126 1.00 94.75 73 TYR A N 1
ATOM 564 C CA . TYR A 1 73 ? -86.534 -2.301 23.498 1.00 94.75 73 TYR A CA 1
ATOM 565 C C . TYR A 1 73 ? -85.489 -3.200 24.172 1.00 94.75 73 TYR A C 1
ATOM 567 O O . TYR A 1 73 ? -84.492 -2.713 24.683 1.00 94.75 73 TYR A O 1
ATOM 575 N N . ASN A 1 74 ? -85.645 -4.524 24.079 1.00 94.00 74 ASN A N 1
ATOM 576 C CA . ASN A 1 74 ? -84.668 -5.469 24.623 1.00 94.00 74 ASN A CA 1
ATOM 577 C C . ASN A 1 74 ? -83.296 -5.339 23.936 1.00 94.00 74 ASN A C 1
ATOM 579 O O . ASN A 1 74 ? -82.256 -5.392 24.585 1.00 94.00 74 ASN A O 1
ATOM 583 N N . LYS A 1 75 ? -83.273 -5.136 22.612 1.00 93.50 75 LYS A N 1
ATOM 584 C CA . LYS A 1 75 ? -82.030 -4.862 21.882 1.00 93.50 75 LYS A CA 1
ATOM 585 C C . LYS A 1 75 ? -81.370 -3.580 22.394 1.00 93.50 75 LYS A C 1
ATOM 587 O O . LYS A 1 75 ? -80.159 -3.586 22.590 1.00 93.50 75 LYS A O 1
ATOM 592 N N . ASP A 1 76 ? -82.133 -2.508 22.566 1.00 94.25 76 ASP A N 1
ATOM 593 C CA . ASP A 1 76 ? -81.617 -1.211 22.996 1.00 94.25 76 ASP A CA 1
ATOM 594 C C . ASP A 1 76 ? -81.110 -1.279 24.450 1.00 94.25 76 ASP A C 1
ATOM 596 O O . ASP A 1 76 ? -79.987 -0.849 24.701 1.00 94.25 76 ASP A O 1
ATOM 600 N N . ASP A 1 77 ? -81.832 -1.949 25.357 1.00 94.62 77 ASP A N 1
ATOM 601 C CA . ASP A 1 77 ? -81.396 -2.225 26.737 1.00 94.62 77 ASP A CA 1
ATOM 602 C C . ASP A 1 77 ? -80.083 -3.028 26.771 1.00 94.62 77 ASP A C 1
ATOM 604 O O . ASP A 1 77 ? -79.145 -2.688 27.493 1.00 94.62 77 ASP A O 1
ATOM 608 N N . ILE A 1 78 ? -79.973 -4.084 25.955 1.00 92.56 78 ILE A N 1
ATOM 609 C CA . ILE A 1 78 ? -78.742 -4.885 25.847 1.00 92.56 78 ILE A CA 1
ATOM 610 C C . ILE A 1 78 ? -77.587 -4.033 25.303 1.00 92.56 78 ILE A C 1
ATOM 612 O O . ILE A 1 78 ? -76.456 -4.140 25.786 1.00 92.56 78 ILE A O 1
ATOM 616 N N . LEU A 1 79 ? -77.855 -3.195 24.298 1.00 92.69 79 LEU A N 1
ATOM 617 C CA . LEU A 1 79 ? -76.858 -2.304 23.709 1.00 92.69 79 L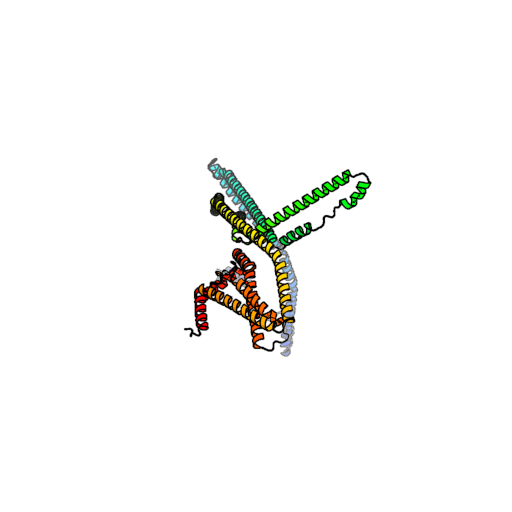EU A CA 1
ATOM 618 C C . LEU A 1 79 ? -76.438 -1.173 24.657 1.00 92.69 79 LEU A C 1
ATOM 620 O O . LEU A 1 79 ? -75.323 -0.677 24.512 1.00 92.69 79 LEU A O 1
ATOM 624 N N . GLU A 1 80 ? -77.274 -0.787 25.622 1.00 93.31 80 GLU A N 1
ATOM 625 C CA . GLU A 1 80 ? -76.947 0.202 26.654 1.00 93.31 80 GLU A CA 1
ATOM 626 C C . GLU A 1 80 ? -76.169 -0.418 27.830 1.00 93.31 80 GLU A C 1
ATOM 628 O O . GLU A 1 80 ? -75.163 0.141 28.279 1.00 93.31 80 GLU A O 1
ATOM 633 N N . GLU A 1 81 ? -76.586 -1.591 28.314 1.00 94.69 81 GLU A N 1
ATOM 634 C CA . GLU A 1 81 ? -76.036 -2.191 29.535 1.00 94.69 81 GLU A CA 1
ATOM 635 C C . GLU A 1 81 ? -74.735 -2.982 29.316 1.00 94.69 81 GLU A C 1
ATOM 637 O O . GLU A 1 81 ? -73.858 -2.959 30.185 1.00 94.69 81 GLU A O 1
ATOM 642 N N . ILE A 1 82 ? -74.534 -3.638 28.161 1.00 94.12 82 ILE A N 1
ATOM 643 C CA . ILE A 1 82 ? -73.278 -4.367 27.881 1.00 94.12 82 ILE A CA 1
ATOM 644 C C . ILE A 1 82 ? -72.053 -3.435 27.913 1.00 94.12 82 ILE A C 1
ATOM 646 O O . ILE A 1 82 ? -71.066 -3.785 28.573 1.00 94.12 82 ILE A O 1
ATOM 650 N N . PRO A 1 83 ? -72.062 -2.252 27.266 1.00 94.12 83 PRO A N 1
ATOM 651 C CA . PRO A 1 83 ? -70.945 -1.315 27.358 1.00 94.12 83 PRO A CA 1
ATOM 652 C C . PRO A 1 83 ? -70.680 -0.849 28.792 1.00 94.12 83 PRO A C 1
ATOM 654 O O . PRO A 1 83 ? -69.525 -0.831 29.211 1.00 94.12 83 PRO A O 1
ATOM 657 N N . ARG A 1 84 ? -71.729 -0.563 29.578 1.00 94.06 84 ARG A N 1
ATOM 658 C CA . ARG A 1 84 ? -71.597 -0.174 30.996 1.00 94.06 84 ARG A CA 1
ATOM 659 C C . ARG A 1 84 ? -70.976 -1.278 31.847 1.00 94.06 84 ARG A C 1
ATOM 661 O O . ARG A 1 84 ? -70.131 -1.006 32.699 1.00 94.06 84 ARG A O 1
ATOM 668 N N . ALA A 1 85 ? -71.384 -2.527 31.631 1.00 94.31 85 ALA A N 1
ATOM 669 C CA . ALA A 1 85 ? -70.793 -3.678 32.304 1.00 94.31 85 ALA A CA 1
ATOM 670 C C . ALA A 1 85 ? -69.325 -3.868 31.897 1.00 94.31 85 ALA A C 1
ATOM 672 O O . ALA A 1 85 ? -68.483 -4.141 32.751 1.00 94.31 85 ALA A O 1
ATOM 673 N N . THR A 1 86 ? -69.011 -3.661 30.617 1.00 94.00 86 THR A N 1
ATOM 674 C CA . THR A 1 86 ? -67.642 -3.735 30.089 1.00 94.00 86 THR A CA 1
ATOM 675 C C . THR A 1 86 ? -66.752 -2.664 30.718 1.00 94.00 86 THR A C 1
ATOM 677 O O . THR A 1 86 ? -65.680 -2.987 31.216 1.00 94.00 86 THR A O 1
ATOM 680 N N . GLU A 1 87 ? -67.219 -1.416 30.792 1.00 95.06 87 GLU A N 1
ATOM 681 C CA . GLU A 1 87 ? -66.497 -0.308 31.428 1.00 95.06 87 GLU A CA 1
ATOM 682 C C . GLU A 1 87 ? -66.227 -0.584 32.915 1.00 95.06 87 GLU A C 1
ATOM 684 O O . GLU A 1 87 ? -65.104 -0.421 33.390 1.00 95.06 87 GLU A O 1
ATOM 689 N N . LYS A 1 88 ? -67.227 -1.088 33.650 1.00 95.00 88 LYS A N 1
ATOM 690 C CA . LYS A 1 88 ? -67.064 -1.468 35.063 1.00 95.00 88 LYS A CA 1
ATOM 691 C C . LYS A 1 88 ? -66.100 -2.638 35.259 1.00 95.00 88 LYS A C 1
ATOM 693 O O . LYS A 1 88 ? -65.326 -2.621 36.213 1.00 95.00 88 LYS A O 1
ATOM 698 N N . LEU A 1 89 ? -66.137 -3.646 34.386 1.00 95.81 89 LEU A N 1
ATOM 699 C CA . LEU A 1 89 ? -65.193 -4.769 34.419 1.00 95.81 89 LEU A CA 1
ATOM 700 C C . LEU A 1 89 ? -63.769 -4.311 34.116 1.00 95.81 89 LEU A C 1
ATOM 702 O O . LEU A 1 89 ? -62.831 -4.788 34.747 1.00 95.81 89 LEU A O 1
ATOM 706 N N . GLN A 1 90 ? -63.612 -3.363 33.196 1.00 94.69 90 GLN A N 1
ATOM 707 C CA . GLN A 1 90 ? -62.321 -2.775 32.872 1.00 94.69 90 GLN A CA 1
ATOM 708 C C . GLN A 1 90 ? -61.767 -1.967 34.051 1.00 94.69 90 GLN A C 1
ATOM 710 O O . GLN A 1 90 ? -60.623 -2.168 34.442 1.00 94.69 90 GLN A O 1
ATOM 715 N N . TYR A 1 91 ? -62.607 -1.152 34.696 1.00 96.31 91 TYR A N 1
ATOM 716 C CA . TYR A 1 91 ? -62.238 -0.450 35.927 1.00 96.31 91 TYR A CA 1
ATOM 717 C C . TYR A 1 91 ? -61.838 -1.419 37.050 1.00 96.31 91 TYR A C 1
ATOM 719 O O . TYR A 1 91 ? -60.847 -1.202 37.742 1.00 96.31 91 TYR A O 1
ATOM 727 N N . TRP A 1 92 ? -62.580 -2.518 37.220 1.00 96.75 92 TRP A N 1
ATOM 728 C CA . TRP A 1 92 ? -62.241 -3.548 38.200 1.00 96.75 92 TRP A CA 1
ATOM 729 C C . TRP A 1 92 ? -60.918 -4.253 37.876 1.00 96.75 92 TRP A C 1
ATOM 731 O O . TRP A 1 92 ? -60.127 -4.477 38.787 1.00 96.75 92 TRP A O 1
ATOM 741 N N . LEU A 1 93 ? -60.656 -4.575 36.605 1.00 96.69 93 LEU A N 1
ATOM 742 C CA . LEU A 1 93 ? -59.385 -5.160 36.167 1.00 96.69 93 LEU A CA 1
ATOM 743 C C . LEU A 1 93 ? -58.208 -4.236 36.496 1.00 96.69 93 LEU A C 1
ATOM 745 O O . LEU A 1 93 ? -57.217 -4.700 37.061 1.00 96.69 93 LEU A O 1
ATOM 749 N N . ASP A 1 94 ? -58.345 -2.941 36.212 1.00 96.00 94 ASP A N 1
ATOM 750 C CA . ASP A 1 94 ? -57.316 -1.944 36.510 1.00 96.00 94 ASP A CA 1
ATOM 751 C C . ASP A 1 94 ? -57.059 -1.832 38.022 1.00 96.00 94 ASP A C 1
ATOM 753 O O . ASP A 1 94 ? -55.910 -1.836 38.467 1.00 96.00 94 ASP A O 1
ATOM 757 N N . GLU A 1 95 ? -58.114 -1.767 38.840 1.00 95.62 95 GLU A N 1
ATOM 758 C CA . GLU A 1 95 ? -57.980 -1.717 40.302 1.00 95.62 95 GLU A CA 1
ATOM 759 C C . GLU A 1 95 ? -57.426 -3.022 40.888 1.00 95.62 95 GLU A C 1
ATOM 761 O O . GLU A 1 95 ? -56.606 -2.996 41.811 1.00 95.62 95 GLU A O 1
ATOM 766 N N . HIS A 1 96 ? -57.802 -4.173 40.332 1.00 96.06 96 HIS A N 1
ATOM 767 C CA . HIS A 1 96 ? -57.254 -5.461 40.742 1.00 96.06 96 HIS A CA 1
ATOM 768 C C . HIS A 1 96 ? -55.759 -5.558 40.416 1.00 96.06 96 HIS A C 1
ATOM 770 O O . HIS A 1 96 ? -54.976 -5.993 41.259 1.00 96.06 96 HIS A O 1
ATOM 776 N N . GLN A 1 97 ? -55.337 -5.077 39.243 1.00 96.06 97 GLN A N 1
ATOM 777 C CA . GLN A 1 97 ? -53.928 -5.042 38.861 1.00 96.06 97 GLN A CA 1
ATOM 778 C C . GLN A 1 97 ? -53.109 -4.132 39.785 1.00 96.06 97 GLN A C 1
ATOM 780 O O . GLN A 1 97 ? -52.032 -4.526 40.234 1.00 96.06 97 GLN A O 1
ATOM 785 N N . LYS A 1 98 ? -53.624 -2.944 40.126 1.00 95.69 98 LYS A N 1
ATOM 786 C CA . LYS A 1 98 ? -52.979 -2.049 41.105 1.00 95.69 98 LYS A CA 1
ATOM 787 C C . LYS A 1 98 ? -52.883 -2.693 42.487 1.00 95.69 98 LYS A C 1
ATOM 789 O O . LYS A 1 98 ? -51.855 -2.570 43.152 1.00 95.69 98 LYS A O 1
ATOM 794 N N . THR A 1 99 ? -53.937 -3.389 42.911 1.00 96.06 99 THR A N 1
ATOM 795 C CA . THR A 1 99 ? -53.964 -4.098 44.198 1.00 96.06 99 THR A CA 1
ATOM 796 C C . THR A 1 99 ? -52.913 -5.204 44.221 1.00 96.06 99 THR A C 1
ATOM 798 O O . THR A 1 99 ? -52.091 -5.223 45.129 1.00 96.06 99 THR A O 1
ATOM 801 N N . SER A 1 100 ? -52.847 -6.035 43.176 1.00 95.69 100 SER A N 1
ATOM 802 C CA . SER A 1 100 ? -51.833 -7.089 43.036 1.00 95.69 100 SER A CA 1
ATOM 803 C C . SER A 1 100 ? -50.408 -6.530 43.076 1.00 95.69 100 SER A C 1
ATOM 805 O O . SER A 1 100 ? -49.579 -7.035 43.821 1.00 95.69 100 SER A O 1
ATOM 807 N N . GLN A 1 101 ? -50.121 -5.444 42.348 1.00 96.06 101 GLN A N 1
ATOM 808 C CA . GLN A 1 101 ? -48.801 -4.792 42.386 1.00 96.06 101 GLN A CA 1
ATOM 809 C C . GLN A 1 101 ? -48.449 -4.262 43.783 1.00 96.06 101 GLN A C 1
ATOM 811 O O . GLN A 1 101 ? -47.287 -4.268 44.189 1.00 96.06 101 GLN A O 1
ATOM 816 N N . THR A 1 102 ? -49.452 -3.781 44.518 1.00 94.88 102 THR A N 1
ATOM 817 C CA . THR A 1 102 ? -49.270 -3.285 45.886 1.00 94.88 102 THR A CA 1
ATOM 818 C C . THR A 1 102 ? -49.023 -4.435 46.862 1.00 94.88 102 THR A C 1
ATOM 820 O O . THR A 1 102 ? -48.192 -4.301 47.758 1.00 94.88 102 THR A O 1
ATOM 823 N N . GLU A 1 103 ? -49.706 -5.568 46.687 1.00 94.69 103 GLU A N 1
ATOM 824 C CA . GLU A 1 103 ? -49.487 -6.794 47.462 1.00 94.69 103 GLU A CA 1
ATOM 825 C C . GLU A 1 103 ? -48.086 -7.371 47.222 1.00 94.69 103 GLU A C 1
ATOM 827 O O . GLU A 1 103 ? -47.395 -7.687 48.193 1.00 94.69 103 GLU A O 1
ATOM 832 N N . ASP A 1 104 ? -47.624 -7.407 45.968 1.00 95.75 104 ASP A N 1
ATOM 833 C CA . ASP A 1 104 ? -46.261 -7.822 45.611 1.00 95.75 104 ASP A CA 1
ATOM 834 C C . ASP A 1 104 ? -45.213 -6.917 46.284 1.00 95.75 104 ASP A C 1
ATOM 836 O O . ASP A 1 104 ? -44.287 -7.395 46.943 1.00 95.75 104 ASP A O 1
ATOM 840 N N . LEU A 1 105 ? -45.398 -5.592 46.209 1.00 95.50 105 LEU A N 1
ATOM 841 C CA . LEU A 1 105 ? -44.512 -4.632 46.872 1.00 95.50 105 LEU A CA 1
ATOM 842 C C . LEU A 1 105 ? -44.513 -4.809 48.398 1.00 95.50 105 LEU A C 1
ATOM 844 O O . LEU A 1 105 ? -43.470 -4.699 49.046 1.00 95.50 105 LEU A O 1
ATOM 848 N N . LEU A 1 106 ? -45.676 -5.075 48.991 1.00 94.38 106 LEU A N 1
ATOM 849 C CA . LEU A 1 106 ? -45.800 -5.324 50.423 1.00 94.38 106 LEU A CA 1
ATOM 850 C C . LEU A 1 106 ? -45.077 -6.616 50.829 1.00 94.38 106 LEU A C 1
ATOM 852 O O . LEU A 1 106 ? -44.412 -6.643 51.868 1.00 94.38 106 LEU A O 1
ATOM 856 N N . GLN A 1 107 ? -45.145 -7.662 50.004 1.00 95.00 107 GLN A N 1
ATOM 857 C CA . GLN A 1 107 ? -44.389 -8.894 50.209 1.00 95.00 107 GLN A CA 1
ATOM 858 C C . GLN A 1 107 ? -42.873 -8.647 50.147 1.00 95.00 107 GLN A C 1
ATOM 860 O O . GLN A 1 107 ? -42.149 -9.118 51.030 1.00 95.00 107 GLN A O 1
ATOM 865 N N . ASP A 1 108 ? -42.395 -7.866 49.178 1.00 94.50 108 ASP A N 1
ATOM 866 C CA . ASP A 1 108 ? -40.983 -7.481 49.074 1.00 94.50 108 ASP A CA 1
ATOM 867 C C . ASP A 1 108 ? -40.519 -6.676 50.295 1.00 94.50 108 ASP A C 1
ATOM 869 O O . ASP A 1 108 ? -39.469 -6.957 50.881 1.00 94.50 108 ASP A O 1
ATOM 873 N N . LEU A 1 109 ? -41.323 -5.706 50.742 1.00 94.06 109 LEU A N 1
ATOM 874 C CA . LEU A 1 109 ? -41.036 -4.921 51.943 1.00 94.06 109 LEU A CA 1
ATOM 875 C C . LEU A 1 109 ? -40.999 -5.794 53.202 1.00 94.06 109 LEU A C 1
ATOM 877 O O . LEU A 1 109 ? -40.139 -5.593 54.060 1.00 94.06 109 LEU A O 1
ATOM 881 N N . HIS A 1 110 ? -41.880 -6.791 53.319 1.00 93.19 110 HIS A N 1
ATOM 882 C CA . HIS A 1 110 ? -41.825 -7.760 54.414 1.00 93.19 110 HIS A CA 1
ATOM 883 C C . HIS A 1 110 ? -40.542 -8.600 54.386 1.00 93.19 110 HIS A C 1
ATOM 885 O O . HIS A 1 110 ? -39.949 -8.821 55.445 1.00 93.19 110 HIS A O 1
ATOM 891 N N . GLN A 1 111 ? -40.071 -9.025 53.210 1.00 92.69 111 GLN A N 1
ATOM 892 C CA . GLN A 1 111 ? -38.791 -9.732 53.082 1.00 92.69 111 GLN A CA 1
ATOM 893 C C . GLN A 1 111 ? -37.609 -8.839 53.478 1.00 92.69 111 GLN A C 1
ATOM 895 O O . GLN A 1 111 ? -36.743 -9.259 54.246 1.00 92.69 111 GLN A O 1
ATOM 900 N N . GLN A 1 112 ? -37.595 -7.584 53.023 1.00 90.69 112 GLN A N 1
ATOM 901 C CA . GLN A 1 112 ? -36.571 -6.609 53.412 1.00 90.69 112 GLN A CA 1
ATOM 902 C C . GLN A 1 112 ? -36.586 -6.346 54.922 1.00 90.69 112 GLN A C 1
ATOM 904 O O . GLN A 1 112 ? -35.537 -6.345 55.565 1.00 90.69 112 GLN A O 1
ATOM 909 N N . MET A 1 113 ? -37.772 -6.187 55.513 1.00 90.94 113 MET A N 1
ATOM 910 C CA . MET A 1 113 ? -37.944 -6.019 56.956 1.00 90.94 113 MET A CA 1
ATOM 911 C C . MET A 1 113 ? -37.427 -7.235 57.736 1.00 90.94 113 MET A C 1
ATOM 913 O O . MET A 1 113 ? -36.784 -7.070 58.772 1.00 90.94 113 MET A O 1
ATOM 917 N N . ALA A 1 114 ? -37.679 -8.453 57.249 1.00 88.94 114 ALA A N 1
ATOM 918 C CA . ALA A 1 114 ? -37.162 -9.673 57.862 1.00 88.94 114 ALA A CA 1
ATOM 919 C C . ALA A 1 114 ? -35.624 -9.704 57.853 1.00 88.94 114 ALA A C 1
ATOM 921 O O . ALA A 1 114 ? -35.023 -9.968 58.893 1.00 88.94 114 ALA A O 1
ATOM 922 N N . LEU A 1 115 ? -34.994 -9.339 56.730 1.00 87.06 115 LEU A N 1
ATOM 923 C CA . LEU A 1 115 ? -33.534 -9.243 56.606 1.00 87.06 115 LEU A CA 1
ATOM 924 C C . LEU A 1 115 ? -32.925 -8.210 57.568 1.00 87.06 115 LEU A C 1
ATOM 926 O O . LEU A 1 115 ? -31.861 -8.444 58.143 1.00 87.06 115 LEU A O 1
ATOM 930 N N . VAL A 1 116 ? -33.587 -7.065 57.765 1.00 87.69 116 VAL A N 1
ATOM 931 C CA . VAL A 1 116 ? -33.137 -6.041 58.724 1.00 87.69 116 VAL A CA 1
ATOM 932 C C . VAL A 1 116 ? -33.249 -6.554 60.160 1.00 87.69 116 VAL A C 1
ATOM 934 O O . VAL A 1 116 ? -32.288 -6.444 60.918 1.00 87.69 116 VAL A O 1
ATOM 937 N N . LYS A 1 117 ? -34.373 -7.183 60.523 1.00 87.88 117 LYS A N 1
ATOM 938 C CA . LYS A 1 117 ? -34.559 -7.772 61.860 1.00 87.88 117 LYS A CA 1
ATOM 939 C C . LYS A 1 117 ? -33.564 -8.896 62.149 1.00 87.88 117 LYS A C 1
ATOM 941 O O . LYS A 1 117 ? -33.072 -9.002 63.269 1.00 87.88 117 LYS A O 1
ATOM 946 N N . GLU A 1 118 ? -33.236 -9.717 61.154 1.00 85.88 118 GLU A N 1
ATOM 947 C CA . GLU A 1 118 ? -32.184 -10.733 61.261 1.00 85.88 118 GLU A CA 1
ATOM 948 C C . GLU A 1 118 ? -30.810 -10.094 61.525 1.00 85.88 118 GLU A C 1
ATOM 950 O O . GLU A 1 118 ? -30.053 -10.561 62.380 1.00 85.88 118 GLU A O 1
ATOM 955 N N . ALA A 1 119 ? -30.497 -8.987 60.844 1.00 85.06 119 ALA A N 1
ATOM 956 C CA . ALA A 1 119 ? -29.265 -8.241 61.080 1.00 85.06 119 ALA A CA 1
ATOM 957 C C . ALA A 1 119 ? -29.194 -7.641 62.493 1.00 85.06 119 ALA A C 1
ATOM 959 O O . ALA A 1 119 ? -28.140 -7.720 63.126 1.00 85.06 119 ALA A O 1
ATOM 960 N N . GLU A 1 120 ? -30.303 -7.086 62.992 1.00 84.69 120 GLU A N 1
ATOM 961 C CA . GLU A 1 120 ? -30.418 -6.560 64.358 1.00 84.69 120 GLU A CA 1
ATOM 962 C C . GLU A 1 120 ? -30.241 -7.667 65.409 1.00 84.69 120 GLU A C 1
ATOM 964 O O . GLU A 1 120 ? -29.503 -7.483 66.379 1.00 84.69 120 GLU A O 1
ATOM 969 N N . ALA A 1 121 ? -30.855 -8.836 65.195 1.00 85.19 121 ALA A N 1
ATOM 970 C CA . ALA A 1 121 ? -30.785 -9.975 66.112 1.00 85.19 121 ALA A CA 1
ATOM 971 C C . ALA A 1 121 ? -29.385 -10.614 66.182 1.00 85.19 121 ALA A C 1
ATOM 973 O O . ALA A 1 121 ? -28.946 -11.033 67.254 1.00 85.19 121 ALA A O 1
ATOM 974 N N . ASN A 1 122 ? -28.663 -10.666 65.058 1.00 80.00 122 ASN A N 1
ATOM 975 C CA . ASN A 1 122 ? -27.327 -11.267 64.973 1.00 80.00 122 ASN A CA 1
ATOM 976 C C . ASN A 1 122 ? -26.213 -10.390 65.586 1.00 80.00 122 ASN A C 1
ATOM 978 O O . ASN A 1 122 ? -25.108 -10.883 65.840 1.00 80.00 122 ASN A O 1
ATOM 982 N N . GLY A 1 123 ? -26.497 -9.116 65.870 1.00 75.44 123 GLY A N 1
ATOM 983 C CA . GLY A 1 123 ? -25.561 -8.160 66.459 1.00 75.44 123 GLY A CA 1
ATOM 984 C C . GLY A 1 123 ? -24.630 -7.487 65.442 1.00 75.44 123 GLY A C 1
ATOM 985 O O . GLY A 1 123 ? -24.371 -7.990 64.343 1.00 75.44 123 GLY A O 1
ATOM 986 N N . PHE A 1 124 ? -24.107 -6.317 65.825 1.00 74.38 124 PHE A N 1
ATOM 987 C CA . PHE A 1 124 ? -23.317 -5.449 64.948 1.00 74.38 124 PHE A CA 1
ATOM 988 C C . PHE A 1 124 ? -22.102 -6.176 64.344 1.00 74.38 124 PHE A C 1
ATOM 990 O O . PHE A 1 124 ? -21.297 -6.773 65.060 1.00 74.38 124 PHE A O 1
ATOM 997 N N . GLY A 1 125 ? -21.967 -6.112 63.015 1.00 72.75 125 GLY A N 1
ATOM 998 C CA . GLY A 1 125 ? -20.798 -6.613 62.281 1.00 72.75 125 GLY A CA 1
ATOM 999 C C . GLY A 1 125 ? -20.785 -8.110 61.946 1.00 72.75 125 GLY A C 1
ATOM 1000 O O . GLY A 1 125 ? -19.862 -8.549 61.266 1.00 72.75 125 GLY A O 1
ATOM 1001 N N . LYS A 1 126 ? -21.786 -8.900 62.363 1.00 79.50 126 LYS A N 1
ATOM 1002 C CA . LYS A 1 126 ? -21.872 -10.336 62.014 1.00 79.50 126 LYS A CA 1
ATOM 1003 C C . LYS A 1 126 ? -22.717 -10.626 60.772 1.00 79.50 126 LYS A C 1
ATOM 1005 O O . LYS A 1 126 ? -22.526 -11.656 60.133 1.00 79.50 126 LYS A O 1
ATOM 1010 N N . HIS A 1 127 ? -23.636 -9.728 60.421 1.00 83.81 127 HIS A N 1
ATOM 1011 C CA . HIS A 1 127 ? -24.539 -9.898 59.283 1.00 83.81 127 HIS A CA 1
ATOM 1012 C C . HIS A 1 127 ? -24.006 -9.251 57.992 1.00 83.81 127 HIS A C 1
ATOM 1014 O O . HIS A 1 127 ? -23.410 -8.173 58.012 1.00 83.81 127 HIS A O 1
ATOM 1020 N N . ILE A 1 128 ? -24.296 -9.878 56.849 1.00 83.25 128 ILE A N 1
ATOM 1021 C CA . ILE A 1 128 ? -23.830 -9.492 55.504 1.00 83.25 128 ILE A CA 1
ATOM 1022 C C . ILE A 1 128 ? -24.357 -8.105 55.061 1.00 83.25 128 ILE A C 1
ATOM 1024 O O . ILE A 1 128 ? -23.758 -7.451 54.203 1.00 83.25 128 ILE A O 1
ATOM 1028 N N . LEU A 1 129 ? -25.454 -7.616 55.654 1.00 85.00 129 LEU A N 1
ATOM 1029 C CA . LEU A 1 129 ? -25.985 -6.273 55.370 1.00 85.00 129 LEU A CA 1
ATOM 1030 C C . LEU A 1 129 ? -25.038 -5.149 55.805 1.00 85.00 129 LEU A C 1
ATOM 1032 O O . LEU A 1 129 ? -24.957 -4.135 55.118 1.00 85.00 129 LEU A O 1
ATOM 1036 N N . TYR A 1 130 ? -24.266 -5.332 56.879 1.00 84.81 130 TYR A N 1
ATOM 1037 C CA . TYR A 1 130 ? -23.327 -4.302 57.337 1.00 84.81 130 TYR A CA 1
ATOM 1038 C C . TYR A 1 130 ? -22.146 -4.108 56.372 1.00 84.81 130 TYR A C 1
ATOM 1040 O O . TYR A 1 130 ? -21.549 -3.036 56.343 1.00 84.81 130 TYR A O 1
ATOM 1048 N N . THR A 1 131 ? -21.837 -5.107 55.535 1.00 87.19 131 THR A N 1
ATOM 1049 C CA . THR A 1 131 ? -20.824 -5.017 54.467 1.00 87.19 131 THR A CA 1
ATOM 1050 C C . THR A 1 131 ? -21.432 -4.718 53.094 1.00 87.19 131 THR A C 1
ATOM 1052 O O . THR A 1 131 ? -20.721 -4.686 52.091 1.00 87.19 131 THR A O 1
ATOM 1055 N N . LEU A 1 132 ? -22.752 -4.521 52.997 1.00 88.19 132 LEU A N 1
ATOM 1056 C CA . LEU A 1 132 ? -23.407 -4.171 51.736 1.00 88.19 132 LEU A CA 1
ATOM 1057 C C . LEU A 1 132 ? -22.943 -2.810 51.189 1.00 88.19 132 LEU A C 1
ATOM 1059 O O . LEU A 1 132 ? -22.635 -2.771 49.999 1.00 88.19 132 LEU A O 1
ATOM 1063 N N . PRO A 1 133 ? -22.811 -1.733 51.996 1.00 89.44 133 PRO A N 1
ATOM 1064 C CA . PRO A 1 133 ? -22.334 -0.449 51.486 1.00 89.44 133 PRO A CA 1
ATOM 1065 C C . PRO A 1 133 ? -20.941 -0.551 50.860 1.00 89.44 133 PRO A C 1
ATOM 1067 O O . PRO A 1 133 ? -20.750 -0.086 49.742 1.00 89.44 133 PRO A O 1
ATOM 1070 N N . SER A 1 134 ? -20.000 -1.242 51.516 1.00 90.00 134 SER A N 1
ATOM 1071 C CA . SER A 1 134 ? -18.633 -1.397 51.000 1.00 90.00 134 SER A CA 1
ATOM 1072 C C . SER A 1 134 ? -18.563 -2.289 49.758 1.00 90.00 134 SER A C 1
ATOM 1074 O O . SER A 1 134 ? -17.827 -1.983 48.822 1.00 90.00 134 SER A O 1
ATOM 1076 N N . ARG A 1 135 ? -19.351 -3.372 49.696 1.00 92.12 135 ARG A N 1
ATOM 1077 C CA . ARG A 1 135 ? -19.440 -4.221 48.493 1.00 92.12 135 ARG A CA 1
ATOM 1078 C C . ARG A 1 135 ? -20.094 -3.494 47.323 1.00 92.12 135 ARG A C 1
ATOM 1080 O O . ARG A 1 135 ? -19.640 -3.652 46.194 1.00 92.12 135 ARG A O 1
ATOM 1087 N N . TYR A 1 136 ? -21.137 -2.709 47.583 1.00 92.69 136 TYR A N 1
ATOM 1088 C CA . TYR A 1 136 ? -21.793 -1.900 46.560 1.00 92.69 136 TYR A CA 1
ATOM 1089 C C . TYR A 1 136 ? -20.872 -0.791 46.055 1.00 92.69 136 TYR A C 1
ATOM 1091 O O . TYR A 1 136 ? -20.795 -0.571 44.851 1.00 92.69 136 TYR A O 1
ATOM 1099 N N . GLU A 1 137 ? -20.127 -0.140 46.949 1.00 94.00 137 GLU A N 1
ATOM 1100 C CA . GLU A 1 137 ? -19.103 0.828 46.573 1.00 94.00 137 GLU A CA 1
ATOM 1101 C C . GLU A 1 137 ? -18.036 0.167 45.692 1.00 94.00 137 GLU A C 1
ATOM 1103 O O . GLU A 1 137 ? -17.840 0.611 44.569 1.00 94.00 137 GLU A O 1
ATOM 1108 N N . ALA A 1 138 ? -17.452 -0.966 46.103 1.00 93.56 138 ALA A N 1
ATOM 1109 C CA . ALA A 1 138 ? -16.479 -1.705 45.290 1.00 93.56 138 ALA A CA 1
ATOM 1110 C C . ALA A 1 138 ? -17.034 -2.133 43.915 1.00 93.56 138 ALA A C 1
ATOM 1112 O O . ALA A 1 138 ? -16.345 -2.009 42.896 1.00 93.56 138 ALA A O 1
ATOM 1113 N N . TYR A 1 139 ? -18.285 -2.604 43.867 1.00 93.50 139 TYR A N 1
ATOM 1114 C CA . TYR A 1 139 ? -18.978 -2.926 42.618 1.00 93.50 139 TYR A CA 1
ATOM 1115 C C . TYR A 1 139 ? -19.132 -1.691 41.729 1.00 93.50 139 TYR A C 1
ATOM 1117 O O . TYR A 1 139 ? -18.776 -1.743 40.553 1.00 93.50 139 TYR A O 1
ATOM 1125 N N . ARG A 1 140 ? -19.606 -0.572 42.288 1.00 94.94 140 ARG A N 1
ATOM 1126 C CA . ARG A 1 140 ? -19.800 0.686 41.564 1.00 94.94 140 ARG A CA 1
ATOM 1127 C C . ARG A 1 140 ? -18.480 1.214 41.014 1.00 94.94 140 ARG A C 1
ATOM 1129 O O . ARG A 1 140 ? -18.416 1.519 39.830 1.00 94.94 140 ARG A O 1
ATOM 1136 N N . THR A 1 141 ? -17.420 1.242 41.821 1.00 94.94 141 THR A N 1
ATOM 1137 C CA . THR A 1 141 ? -16.089 1.686 41.386 1.00 94.94 141 THR A CA 1
ATOM 1138 C C . THR A 1 141 ? -15.559 0.810 40.251 1.00 94.94 141 THR A C 1
ATOM 1140 O O . THR A 1 141 ? -15.039 1.323 39.264 1.00 94.94 141 THR A O 1
ATOM 1143 N N . THR A 1 142 ? -15.754 -0.511 40.336 1.00 91.88 142 THR A N 1
ATOM 1144 C CA . THR A 1 142 ? -15.366 -1.449 39.268 1.00 91.88 142 THR A CA 1
ATOM 1145 C C . THR A 1 142 ? -16.200 -1.237 38.003 1.00 91.88 142 THR A C 1
ATOM 1147 O O . THR A 1 142 ? -15.669 -1.233 36.895 1.00 91.88 142 THR A O 1
ATOM 1150 N N . GLN A 1 143 ? -17.509 -1.030 38.144 1.00 92.38 143 GLN A N 1
ATOM 1151 C CA . GLN A 1 143 ? -18.406 -0.801 37.017 1.00 92.38 143 GLN A CA 1
ATOM 1152 C C . GLN A 1 143 ? -18.112 0.531 36.317 1.00 92.38 143 GLN A C 1
ATOM 1154 O O . GLN A 1 143 ? -18.127 0.587 35.086 1.00 92.38 143 GLN A O 1
ATOM 1159 N N . ASP A 1 144 ? -17.819 1.583 37.078 1.00 93.81 144 ASP A N 1
ATOM 1160 C CA . ASP A 1 144 ? -17.433 2.890 36.550 1.00 93.81 144 ASP A CA 1
ATOM 1161 C C . ASP A 1 144 ? -16.054 2.823 35.871 1.00 93.81 144 ASP A C 1
ATOM 1163 O O . ASP A 1 144 ? -15.885 3.376 34.781 1.00 93.81 144 ASP A O 1
ATOM 1167 N N . ALA A 1 145 ? -15.103 2.055 36.417 1.00 92.00 145 ALA A N 1
ATOM 1168 C CA . ALA A 1 145 ? -13.820 1.780 35.767 1.00 92.00 145 ALA A CA 1
ATOM 1169 C C . ALA A 1 145 ? -13.989 1.029 34.433 1.00 92.00 145 ALA A C 1
ATOM 1171 O O . ALA A 1 145 ? -13.408 1.432 33.428 1.00 92.00 145 ALA A O 1
ATOM 1172 N N . ILE A 1 146 ? -14.839 -0.005 34.379 1.00 89.00 146 ILE A N 1
ATOM 1173 C CA . ILE A 1 146 ? -15.136 -0.741 33.136 1.00 89.00 146 ILE A CA 1
ATOM 1174 C C . ILE A 1 146 ? -15.795 0.173 32.098 1.00 89.00 146 ILE A C 1
ATOM 1176 O O . ILE A 1 146 ? -15.446 0.116 30.920 1.00 89.00 146 ILE A O 1
ATOM 1180 N N . LYS A 1 147 ? -16.758 1.010 32.505 1.00 91.56 147 LYS A N 1
ATOM 1181 C CA . LYS A 1 147 ? -17.406 1.969 31.594 1.00 91.56 147 LYS A CA 1
ATOM 1182 C C . LYS A 1 147 ? -16.401 2.972 31.032 1.00 91.56 147 LYS A C 1
ATOM 1184 O O . LYS A 1 147 ? -16.438 3.253 29.838 1.00 91.56 147 LYS A O 1
ATOM 1189 N N . THR A 1 148 ? -15.508 3.477 31.878 1.00 95.25 148 THR A N 1
ATOM 1190 C CA . THR A 1 148 ? -14.462 4.425 31.474 1.00 95.25 148 THR A CA 1
ATOM 1191 C C . THR A 1 148 ? -13.490 3.771 30.494 1.00 95.25 148 THR A C 1
ATOM 1193 O O . THR A 1 148 ? -13.304 4.293 29.400 1.00 95.25 148 THR A O 1
ATOM 1196 N N . ALA A 1 149 ? -12.985 2.574 30.811 1.00 91.56 149 ALA A N 1
ATOM 1197 C CA . ALA A 1 149 ? -12.087 1.822 29.935 1.00 91.56 149 ALA A CA 1
ATOM 1198 C C . ALA A 1 149 ? -12.717 1.504 28.568 1.00 91.56 149 ALA A C 1
ATOM 1200 O O . ALA A 1 149 ? -12.058 1.618 27.541 1.00 91.56 149 ALA A O 1
ATOM 1201 N N . LYS A 1 150 ? -14.010 1.152 28.523 1.00 91.12 150 LYS A N 1
ATOM 1202 C CA . LYS A 1 150 ? -14.723 0.946 27.250 1.00 91.12 150 LYS A CA 1
ATOM 1203 C C . LYS A 1 150 ? -14.792 2.211 26.411 1.00 91.12 150 LYS A C 1
ATOM 1205 O O . LYS A 1 150 ? -14.502 2.157 25.225 1.00 91.12 150 LYS A O 1
ATOM 1210 N N . LYS A 1 151 ? -15.135 3.340 27.032 1.00 94.94 151 LYS A N 1
ATOM 1211 C CA . LYS A 1 151 ? -15.191 4.630 26.343 1.00 94.94 151 LYS A CA 1
ATOM 1212 C C . LYS A 1 151 ? -13.820 5.025 25.782 1.00 94.94 151 LYS A C 1
ATOM 1214 O O . LYS A 1 151 ? -13.738 5.551 24.678 1.00 94.94 151 LYS A O 1
ATOM 1219 N N . GLU A 1 152 ? -12.750 4.766 26.529 1.00 94.88 152 GLU A N 1
ATOM 1220 C CA . GLU A 1 152 ? -11.376 5.004 26.075 1.00 94.88 152 GLU A CA 1
ATOM 1221 C C . GLU A 1 152 ? -10.980 4.079 24.916 1.00 94.88 152 GLU A C 1
ATOM 1223 O O . GLU A 1 152 ? -10.387 4.545 23.946 1.00 94.88 152 GLU A O 1
ATOM 1228 N N . LEU A 1 153 ? -11.354 2.795 24.965 1.00 93.31 153 LEU A N 1
ATOM 1229 C CA . LEU A 1 153 ? -11.124 1.843 23.871 1.00 93.31 153 LEU A CA 1
ATOM 1230 C C . LEU A 1 153 ? -11.907 2.203 22.602 1.00 93.31 153 LEU A C 1
ATOM 1232 O O . LEU A 1 153 ? -11.369 2.094 21.503 1.00 93.31 153 LEU A O 1
ATOM 1236 N N . GLU A 1 154 ? -13.156 2.652 22.737 1.00 95.44 154 GLU A N 1
ATOM 1237 C CA . GLU A 1 154 ? -13.966 3.148 21.617 1.00 95.44 154 GLU A CA 1
ATOM 1238 C C . GLU A 1 154 ? -13.315 4.378 20.974 1.00 95.44 154 GLU A C 1
ATOM 1240 O O . GLU A 1 154 ? -13.162 4.425 19.753 1.00 95.44 154 GLU A O 1
ATOM 1245 N N . ALA A 1 155 ? -12.856 5.334 21.789 1.00 95.94 155 ALA A N 1
ATOM 1246 C CA . ALA A 1 155 ? -12.139 6.509 21.303 1.00 95.94 155 ALA A CA 1
ATOM 1247 C C . ALA A 1 155 ? -10.826 6.133 20.593 1.00 95.94 155 ALA A C 1
ATOM 1249 O O . ALA A 1 155 ? -10.547 6.655 19.516 1.00 95.94 155 ALA A O 1
ATOM 1250 N N . LEU A 1 156 ? -10.051 5.194 21.151 1.00 95.31 156 LEU A N 1
ATOM 1251 C CA . LEU A 1 156 ? -8.813 4.698 20.541 1.00 95.31 156 LEU A CA 1
ATOM 1252 C C . LEU A 1 156 ? -9.073 3.982 19.208 1.00 95.31 156 LEU A C 1
ATOM 1254 O O . LEU A 1 156 ? -8.340 4.189 18.243 1.00 95.31 156 LEU A O 1
ATOM 1258 N N . SER A 1 157 ? -10.119 3.154 19.140 1.00 95.38 157 SER A N 1
ATOM 1259 C CA . SER A 1 157 ? -10.527 2.480 17.904 1.00 95.38 157 SER A CA 1
ATOM 1260 C C . SER A 1 157 ? -10.913 3.494 16.829 1.00 95.38 157 SER A C 1
ATOM 1262 O O . SER A 1 157 ? -10.483 3.365 15.685 1.00 95.38 157 SER A O 1
ATOM 1264 N N . GLN A 1 158 ? -11.696 4.513 17.192 1.00 96.06 158 GLN A N 1
ATOM 1265 C CA . GLN A 1 158 ? -12.123 5.555 16.263 1.00 96.06 158 GLN A CA 1
ATOM 1266 C C . GLN A 1 158 ? -10.936 6.386 15.754 1.00 96.06 158 GLN A C 1
ATOM 1268 O O . GLN A 1 158 ? -10.839 6.652 14.558 1.00 96.06 158 GLN A O 1
ATOM 1273 N N . ASP A 1 159 ? -10.009 6.756 16.637 1.00 95.94 159 ASP A N 1
ATOM 1274 C CA . ASP A 1 159 ? -8.791 7.485 16.273 1.00 95.94 159 ASP A CA 1
ATOM 1275 C C . ASP A 1 159 ? -7.901 6.678 15.313 1.00 95.94 159 ASP A C 1
ATOM 1277 O O . ASP A 1 159 ? -7.464 7.180 14.273 1.00 95.94 159 ASP A O 1
ATOM 1281 N N . ALA A 1 160 ? -7.715 5.385 15.594 1.00 95.19 160 ALA A N 1
ATOM 1282 C CA . ALA A 1 160 ? -6.976 4.486 14.716 1.00 95.19 160 ALA A CA 1
ATOM 1283 C C . ALA A 1 160 ? -7.625 4.369 13.324 1.00 95.19 160 ALA A C 1
ATOM 1285 O O . ALA A 1 160 ? -6.917 4.425 12.317 1.00 95.19 160 ALA A O 1
ATOM 1286 N N . GLU A 1 161 ? -8.955 4.255 13.246 1.00 95.81 161 GLU A N 1
ATOM 1287 C CA . GLU A 1 161 ? -9.690 4.229 11.973 1.00 95.81 161 GLU A CA 1
ATOM 1288 C C . GLU A 1 161 ? -9.538 5.530 11.187 1.00 95.81 161 GLU A C 1
ATOM 1290 O O . GLU A 1 161 ? -9.272 5.481 9.985 1.00 95.81 161 GLU A O 1
ATOM 1295 N N . MET A 1 162 ? -9.639 6.688 11.849 1.00 95.88 162 MET A N 1
ATOM 1296 C CA . MET A 1 162 ? -9.429 7.984 11.197 1.00 95.88 162 MET A CA 1
ATOM 1297 C C . MET A 1 162 ? -8.028 8.088 10.594 1.00 95.88 162 MET A C 1
ATOM 1299 O O . MET A 1 162 ? -7.877 8.515 9.449 1.00 95.88 162 MET A O 1
ATOM 1303 N N . HIS A 1 163 ? -6.999 7.673 11.332 1.00 94.19 163 HIS A N 1
ATOM 1304 C CA . HIS A 1 163 ? -5.626 7.699 10.840 1.00 94.19 163 HIS A CA 1
ATOM 1305 C C . HIS A 1 163 ? -5.389 6.726 9.680 1.00 94.19 163 HIS A C 1
ATOM 1307 O O . HIS A 1 163 ? -4.711 7.086 8.716 1.00 94.19 163 HIS A O 1
ATOM 1313 N N . ILE A 1 164 ? -5.953 5.516 9.744 1.00 93.19 164 ILE A N 1
ATOM 1314 C CA . ILE A 1 164 ? -5.891 4.548 8.640 1.00 93.19 164 ILE A CA 1
ATOM 1315 C C . ILE A 1 164 ? -6.576 5.122 7.398 1.00 93.19 164 ILE A C 1
ATOM 1317 O O . ILE A 1 164 ? -6.028 5.039 6.300 1.00 93.19 164 ILE A O 1
ATOM 1321 N N . GLN A 1 165 ? -7.744 5.741 7.565 1.00 94.31 165 GLN A N 1
ATOM 1322 C CA . GLN A 1 165 ? -8.491 6.332 6.463 1.00 94.31 165 GLN A CA 1
ATOM 1323 C C . GLN A 1 165 ? -7.733 7.504 5.829 1.00 94.31 165 GLN A C 1
ATOM 1325 O O . GLN A 1 165 ? -7.550 7.518 4.614 1.00 94.31 165 GLN A O 1
ATOM 1330 N N . ALA A 1 166 ? -7.219 8.433 6.640 1.00 93.94 166 ALA A N 1
ATOM 1331 C CA . ALA A 1 166 ? -6.423 9.561 6.159 1.00 93.94 166 ALA A CA 1
ATOM 1332 C C . ALA A 1 166 ? -5.169 9.099 5.401 1.00 93.94 166 ALA A C 1
ATOM 1334 O O . ALA A 1 166 ? -4.828 9.659 4.359 1.00 93.94 166 ALA A O 1
ATOM 1335 N N . TYR A 1 167 ? -4.505 8.046 5.891 1.00 90.31 167 TYR A N 1
ATOM 1336 C CA . TYR A 1 167 ? -3.378 7.434 5.194 1.00 90.31 167 TYR A CA 1
ATOM 1337 C C . TYR A 1 167 ? -3.798 6.824 3.851 1.00 90.31 167 TYR A C 1
ATOM 1339 O O . TYR A 1 167 ? -3.162 7.091 2.835 1.00 90.31 167 TYR A O 1
ATOM 1347 N N . ASN A 1 168 ? -4.885 6.051 3.819 1.00 89.06 168 ASN A N 1
ATOM 1348 C CA . ASN A 1 168 ? -5.384 5.440 2.587 1.00 89.06 168 ASN A CA 1
ATOM 1349 C C . ASN A 1 168 ? -5.791 6.488 1.546 1.00 89.06 168 ASN A C 1
ATOM 1351 O O . ASN A 1 168 ? -5.549 6.298 0.357 1.00 89.06 168 ASN A O 1
ATOM 1355 N N . ASP A 1 169 ? -6.390 7.598 1.972 1.00 90.88 169 ASP A N 1
ATOM 1356 C CA . ASP A 1 169 ? -6.767 8.678 1.064 1.00 90.88 169 ASP A CA 1
ATOM 1357 C C . ASP A 1 169 ? -5.535 9.424 0.532 1.00 90.88 169 ASP A C 1
ATOM 1359 O O . ASP A 1 169 ? -5.483 9.731 -0.658 1.00 90.88 169 ASP A O 1
ATOM 1363 N N . ALA A 1 170 ? -4.496 9.615 1.352 1.00 88.44 170 ALA A N 1
ATOM 1364 C CA . ALA A 1 170 ? -3.214 10.144 0.886 1.00 88.44 170 ALA A CA 1
ATOM 1365 C C . ALA A 1 170 ? -2.533 9.212 -0.132 1.00 88.44 170 ALA A C 1
ATOM 1367 O O . ALA A 1 170 ? -2.031 9.679 -1.152 1.00 88.44 170 ALA A O 1
ATOM 1368 N N . VAL A 1 171 ? -2.560 7.895 0.098 1.00 85.69 171 VAL A N 1
ATOM 1369 C CA . VAL A 1 171 ? -2.023 6.902 -0.847 1.00 85.69 171 VAL A CA 1
ATOM 1370 C C . VAL A 1 171 ? -2.747 6.966 -2.194 1.00 85.69 171 VAL A C 1
ATOM 1372 O O . VAL A 1 171 ? -2.088 7.000 -3.228 1.00 85.69 171 VAL A O 1
ATOM 1375 N N . LYS A 1 172 ? -4.081 7.080 -2.212 1.00 86.00 172 LYS A N 1
ATOM 1376 C CA . LYS A 1 172 ? -4.844 7.216 -3.469 1.00 86.00 172 LYS A CA 1
ATOM 1377 C C . LYS A 1 172 ? -4.443 8.451 -4.277 1.00 86.00 172 LYS A C 1
ATOM 1379 O O . LYS A 1 172 ? -4.454 8.407 -5.503 1.00 86.00 172 LYS A O 1
ATOM 1384 N N . VAL A 1 173 ? -4.101 9.555 -3.609 1.00 86.00 173 VAL A N 1
ATOM 1385 C CA . VAL A 1 173 ? -3.609 10.770 -4.281 1.00 86.00 173 VAL A CA 1
ATOM 1386 C C . VAL A 1 173 ? -2.254 10.514 -4.947 1.00 86.00 173 VAL A C 1
ATOM 1388 O O . VAL A 1 173 ? -2.032 10.987 -6.061 1.00 86.00 173 VAL A O 1
ATOM 1391 N N . LEU A 1 174 ? -1.378 9.737 -4.299 1.00 82.00 174 LEU A N 1
ATOM 1392 C CA . LEU A 1 174 ? -0.071 9.346 -4.843 1.00 82.00 174 LEU A CA 1
ATOM 1393 C C . LEU A 1 174 ? -0.180 8.359 -6.010 1.00 82.00 174 LEU A C 1
ATOM 1395 O O . LEU A 1 174 ? 0.610 8.433 -6.945 1.00 82.00 174 LEU A O 1
ATOM 1399 N N . GLU A 1 175 ? -1.155 7.452 -5.968 1.00 78.81 175 GLU A N 1
ATOM 1400 C CA . GLU A 1 175 ? -1.451 6.514 -7.059 1.00 78.81 175 GLU A CA 1
ATOM 1401 C C . GLU A 1 175 ? -2.162 7.189 -8.249 1.00 78.81 175 GLU A C 1
ATOM 1403 O O . GLU A 1 175 ? -2.178 6.651 -9.358 1.00 78.81 175 GLU A O 1
ATOM 1408 N N . GLY A 1 176 ? -2.768 8.358 -8.027 1.00 80.06 176 GLY A N 1
ATOM 1409 C CA . GLY A 1 176 ? -3.539 9.100 -9.019 1.00 80.06 176 GLY A CA 1
ATOM 1410 C C . GLY A 1 176 ? -2.717 10.038 -9.911 1.00 80.06 176 GLY A C 1
ATOM 1411 O O . GLY A 1 176 ? -1.512 10.222 -9.768 1.00 80.06 176 GLY A O 1
ATOM 1412 N N . HIS A 1 177 ? -3.406 10.717 -10.832 1.00 80.88 177 HIS A N 1
ATOM 1413 C CA . HIS A 1 177 ? -2.796 11.684 -11.760 1.00 80.88 177 HIS A CA 1
ATOM 1414 C C . HIS A 1 177 ? -2.429 13.032 -11.112 1.00 80.88 177 HIS A C 1
ATOM 1416 O O . HIS A 1 177 ? -1.793 13.876 -11.746 1.00 80.88 177 HIS A O 1
ATOM 1422 N N . GLN A 1 178 ? -2.882 13.277 -9.880 1.00 81.94 178 GLN A N 1
ATOM 1423 C CA . GLN A 1 178 ? -2.793 14.580 -9.221 1.00 81.94 178 GLN A CA 1
ATOM 1424 C C . GLN A 1 178 ? -1.343 14.967 -8.910 1.00 81.94 178 GLN A C 1
ATOM 1426 O O . GLN A 1 178 ? -0.953 16.119 -9.075 1.00 81.94 178 GLN A O 1
ATOM 1431 N N . TYR A 1 179 ? -0.513 13.982 -8.567 1.00 79.94 179 TYR A N 1
ATOM 1432 C CA . TYR A 1 179 ? 0.917 14.184 -8.376 1.00 79.94 179 TYR A CA 1
ATOM 1433 C C . TYR A 1 179 ? 1.622 14.669 -9.655 1.00 79.94 179 TYR A C 1
ATOM 1435 O O . TYR A 1 179 ? 2.361 15.655 -9.632 1.00 79.94 179 TYR A O 1
ATOM 1443 N N . SER A 1 180 ? 1.369 14.007 -10.792 1.00 81.69 180 SER A N 1
ATOM 1444 C CA . SER A 1 180 ? 1.967 14.386 -12.078 1.00 81.69 180 SER A CA 1
ATOM 1445 C C . SER A 1 180 ? 1.573 15.805 -12.492 1.00 81.69 180 SER A C 1
ATOM 1447 O O . SER A 1 180 ? 2.389 16.520 -13.068 1.00 81.69 180 SER A O 1
ATOM 1449 N N . GLN A 1 181 ? 0.353 16.233 -12.157 1.00 86.06 181 GLN A N 1
ATOM 1450 C CA . GLN A 1 181 ? -0.103 17.606 -12.380 1.00 86.06 181 GLN A CA 1
ATOM 1451 C C . GLN A 1 181 ? 0.707 18.616 -11.558 1.00 86.06 181 GLN A C 1
ATOM 1453 O O . GLN A 1 181 ? 1.177 19.598 -12.125 1.00 86.06 181 GLN A O 1
ATOM 1458 N N . TRP A 1 182 ? 0.965 18.348 -10.272 1.00 87.25 182 TRP A N 1
ATOM 1459 C CA . TRP A 1 182 ? 1.763 19.244 -9.423 1.00 87.25 182 TRP A CA 1
ATOM 1460 C C . TRP A 1 182 ? 3.188 19.461 -9.943 1.00 87.25 182 TRP A C 1
ATOM 1462 O O . TRP A 1 182 ? 3.685 20.586 -9.907 1.00 87.25 182 TRP A O 1
ATOM 1472 N N . ILE A 1 183 ? 3.842 18.418 -10.470 1.00 82.69 183 ILE A N 1
ATOM 1473 C CA . ILE A 1 183 ? 5.165 18.563 -11.104 1.00 82.69 183 ILE A CA 1
ATOM 1474 C C . ILE A 1 183 ? 5.087 19.488 -12.321 1.00 82.69 183 ILE A C 1
ATOM 1476 O O . ILE A 1 183 ? 5.934 20.366 -12.489 1.00 82.69 183 ILE A O 1
ATOM 1480 N N . VAL A 1 184 ? 4.093 19.280 -13.189 1.00 85.38 184 VAL A N 1
ATOM 1481 C CA . VAL A 1 184 ? 3.940 20.068 -14.418 1.00 85.38 184 VAL A CA 1
ATOM 1482 C C . VAL A 1 184 ? 3.681 21.539 -14.085 1.00 85.38 184 VAL A C 1
ATOM 1484 O O . VAL A 1 184 ? 4.346 22.409 -14.642 1.00 85.38 184 VAL A O 1
ATOM 1487 N N . GLU A 1 185 ? 2.788 21.823 -13.136 1.00 85.06 185 GLU A N 1
ATOM 1488 C CA . GLU A 1 185 ? 2.468 23.186 -12.689 1.00 85.06 185 GLU A CA 1
ATOM 1489 C C . GLU A 1 185 ? 3.686 23.915 -12.098 1.00 85.06 185 GLU A C 1
ATOM 1491 O O . GLU A 1 185 ? 3.923 25.091 -12.397 1.00 85.06 185 GLU A O 1
ATOM 1496 N N . LEU A 1 186 ? 4.501 23.217 -11.301 1.00 81.25 186 LEU A N 1
ATOM 1497 C CA . LEU A 1 186 ? 5.724 23.788 -10.735 1.00 81.25 186 LEU A CA 1
ATOM 1498 C C . LEU A 1 186 ? 6.768 24.092 -11.806 1.00 81.25 186 LEU A C 1
ATOM 1500 O O . LEU A 1 186 ? 7.376 25.160 -11.766 1.00 81.25 186 LEU A O 1
ATOM 1504 N N . ASN A 1 187 ? 6.939 23.204 -12.786 1.00 77.19 187 ASN A N 1
ATOM 1505 C CA . ASN A 1 187 ? 7.885 23.424 -13.878 1.00 77.19 187 ASN A CA 1
ATOM 1506 C C . ASN A 1 187 ? 7.447 24.583 -14.790 1.00 77.19 187 ASN A C 1
ATOM 1508 O O . ASN A 1 187 ? 8.277 25.405 -15.166 1.00 77.19 187 ASN A O 1
ATOM 1512 N N . MET A 1 188 ? 6.146 24.730 -15.069 1.00 74.56 188 MET A N 1
ATOM 1513 C CA . MET A 1 188 ? 5.615 25.872 -15.833 1.00 74.56 188 MET A CA 1
ATOM 1514 C C . MET A 1 188 ? 5.806 27.220 -15.119 1.00 74.56 188 MET A C 1
ATOM 1516 O O . MET A 1 188 ? 5.916 28.258 -15.769 1.00 74.56 188 MET A O 1
ATOM 1520 N N . SER A 1 189 ? 5.860 27.219 -13.784 1.00 64.44 189 SER A N 1
ATOM 1521 C CA . SER A 1 189 ? 6.024 28.429 -12.964 1.00 64.44 189 SER A CA 1
ATOM 1522 C C . SER A 1 189 ? 7.457 28.988 -12.962 1.00 64.44 189 SER A C 1
ATOM 1524 O O . SER A 1 189 ? 7.669 30.129 -12.536 1.00 64.44 189 SER A O 1
ATOM 1526 N N . ILE A 1 190 ? 8.431 28.189 -13.418 1.00 63.38 190 ILE A N 1
ATOM 1527 C CA . ILE A 1 190 ? 9.851 28.559 -13.536 1.00 63.38 190 ILE A CA 1
ATOM 1528 C C . ILE A 1 190 ? 10.110 29.326 -14.843 1.00 63.38 190 ILE A C 1
ATOM 1530 O O . ILE A 1 190 ? 10.912 30.254 -14.843 1.00 63.38 190 ILE A O 1
ATOM 1534 N N . ASP A 1 191 ? 9.387 28.990 -15.917 1.00 58.72 191 ASP A N 1
ATOM 1535 C CA . ASP A 1 191 ? 9.591 29.544 -17.267 1.00 58.72 191 ASP A CA 1
ATOM 1536 C C . ASP A 1 191 ? 8.847 30.866 -17.535 1.00 58.72 191 ASP A C 1
ATOM 1538 O O . ASP A 1 191 ? 9.020 31.476 -18.591 1.00 58.72 191 ASP A O 1
ATOM 1542 N N . GLN A 1 192 ? 8.012 31.343 -16.606 1.00 60.66 192 GLN A N 1
ATOM 1543 C CA . GLN A 1 192 ? 7.393 32.664 -16.740 1.00 60.66 192 GLN A CA 1
ATOM 1544 C C . GLN A 1 192 ? 8.431 33.756 -16.454 1.00 60.66 192 GLN A C 1
ATOM 1546 O O . GLN A 1 192 ? 8.824 33.945 -15.301 1.00 60.66 192 GLN A O 1
ATOM 1551 N N . GLU A 1 193 ? 8.844 34.481 -17.503 1.00 55.41 193 GLU A N 1
ATOM 1552 C CA . GLU A 1 193 ? 9.664 35.696 -17.410 1.00 55.41 193 GLU A CA 1
ATOM 1553 C C . GLU A 1 193 ? 9.137 36.596 -16.282 1.00 55.41 193 GLU A C 1
ATOM 1555 O O . GLU A 1 193 ? 7.968 37.001 -16.278 1.00 55.41 193 GLU A O 1
ATOM 1560 N N . SER A 1 194 ? 9.986 36.880 -15.290 1.00 59.31 194 SER A N 1
ATOM 1561 C CA . SER A 1 194 ? 9.647 37.750 -14.170 1.00 59.31 194 SER A CA 1
ATOM 1562 C C . SER A 1 194 ? 9.432 39.170 -14.689 1.00 59.31 194 SER A C 1
ATOM 1564 O O . SER A 1 194 ? 10.364 39.946 -14.876 1.00 59.31 194 SER A O 1
ATOM 1566 N N . CYS A 1 195 ? 8.175 39.524 -14.956 1.00 58.78 195 CYS A N 1
ATOM 1567 C CA . CYS A 1 195 ? 7.800 40.899 -15.249 1.00 58.78 195 CYS A CA 1
ATOM 1568 C C . CYS A 1 195 ? 8.061 41.723 -13.981 1.00 58.78 195 CYS A C 1
ATOM 1570 O O . CYS A 1 195 ? 7.288 41.650 -13.024 1.00 58.78 195 CYS A O 1
ATOM 1572 N N . ARG A 1 196 ? 9.181 42.452 -13.950 1.00 68.38 196 ARG A N 1
ATOM 1573 C CA . ARG A 1 196 ? 9.586 43.249 -12.792 1.00 68.38 196 ARG A CA 1
ATOM 1574 C C . ARG A 1 196 ? 8.624 44.413 -12.623 1.00 68.38 196 ARG A C 1
ATOM 1576 O O . ARG A 1 196 ? 8.556 45.319 -13.453 1.00 68.38 196 ARG A O 1
ATOM 1583 N N . ILE A 1 197 ? 7.822 44.364 -11.566 1.00 71.25 197 ILE A N 1
ATOM 1584 C CA . ILE A 1 197 ? 6.692 45.278 -11.347 1.00 71.25 197 ILE A CA 1
ATOM 1585 C C . ILE A 1 197 ? 7.205 46.718 -11.200 1.00 71.25 197 ILE A C 1
ATOM 1587 O O . ILE A 1 197 ? 6.524 47.673 -11.580 1.00 71.25 197 ILE A O 1
ATOM 1591 N N . PHE A 1 198 ? 8.428 46.877 -10.692 1.00 74.44 198 PHE A N 1
ATOM 1592 C CA . PHE A 1 198 ? 9.025 48.181 -10.435 1.00 74.44 198 PHE A CA 1
ATOM 1593 C C . PHE A 1 198 ? 9.654 48.840 -11.663 1.00 74.44 198 PHE A C 1
ATOM 1595 O O . PHE A 1 198 ? 9.796 50.064 -11.651 1.00 74.44 198 PHE A O 1
ATOM 1602 N N . ASP A 1 199 ? 9.928 48.107 -12.747 1.00 76.44 199 ASP A N 1
ATOM 1603 C CA . ASP A 1 199 ? 10.456 48.703 -13.985 1.00 76.44 199 ASP A CA 1
ATOM 1604 C C . ASP A 1 199 ? 9.485 49.740 -14.579 1.00 76.44 199 ASP A C 1
ATOM 1606 O O . ASP A 1 199 ? 9.912 50.751 -15.133 1.00 76.44 199 ASP A O 1
ATOM 1610 N N . LEU A 1 200 ? 8.177 49.558 -14.364 1.00 77.38 200 LEU A N 1
ATOM 1611 C CA . LEU A 1 200 ? 7.118 50.473 -14.810 1.00 77.38 200 LEU A CA 1
ATOM 1612 C C . LEU A 1 200 ? 7.099 51.819 -14.063 1.00 77.38 200 LEU A C 1
ATOM 1614 O O . LEU A 1 200 ? 6.591 52.808 -14.588 1.00 77.38 200 LEU A O 1
ATOM 1618 N N . VAL A 1 201 ? 7.612 51.867 -12.829 1.00 80.50 201 VAL A N 1
ATOM 1619 C CA . VAL A 1 201 ? 7.524 53.043 -11.933 1.00 80.50 201 VAL A CA 1
ATOM 1620 C C . VAL A 1 201 ? 8.904 53.661 -11.667 1.00 80.50 201 VAL A C 1
ATOM 1622 O O . VAL A 1 201 ? 9.017 54.793 -11.189 1.00 80.50 201 VAL A O 1
ATOM 1625 N N . LYS A 1 202 ? 9.968 52.942 -12.034 1.00 83.06 202 LYS A N 1
ATOM 1626 C CA . LYS A 1 202 ? 11.371 53.323 -11.870 1.00 83.06 202 LYS A CA 1
ATOM 1627 C C . LYS A 1 202 ? 11.688 54.696 -12.456 1.00 83.06 202 LYS A C 1
ATOM 1629 O O . LYS A 1 202 ? 12.276 55.526 -11.766 1.00 83.06 202 LYS A O 1
ATOM 1634 N N . GLU A 1 203 ? 11.244 54.967 -13.682 1.00 80.69 203 GLU A N 1
ATOM 1635 C CA . GLU A 1 203 ? 11.490 56.245 -14.361 1.00 80.69 203 GLU A CA 1
ATOM 1636 C C . GLU A 1 203 ? 10.780 57.417 -13.656 1.00 80.69 203 GLU A C 1
ATOM 1638 O O . GLU A 1 203 ? 11.366 58.480 -13.452 1.00 80.69 203 GLU A O 1
ATOM 1643 N N . PHE A 1 204 ? 9.545 57.208 -13.185 1.00 84.56 204 PHE A N 1
ATOM 1644 C CA . PHE A 1 204 ? 8.789 58.213 -12.432 1.00 84.56 204 PHE A CA 1
ATOM 1645 C C . PHE A 1 204 ? 9.457 58.560 -11.091 1.00 84.56 204 PHE A C 1
ATOM 1647 O O . PHE A 1 204 ? 9.619 59.735 -10.759 1.00 84.56 204 PHE A O 1
ATOM 1654 N N . LEU A 1 205 ? 9.884 57.549 -10.328 1.00 84.00 205 LEU A N 1
ATOM 1655 C CA . LEU A 1 205 ? 10.508 57.743 -9.014 1.00 84.00 205 LEU A CA 1
ATOM 1656 C C . LEU A 1 205 ? 11.906 58.364 -9.109 1.00 84.00 205 LEU A C 1
ATOM 1658 O O . LEU A 1 205 ? 12.261 59.199 -8.274 1.00 84.00 205 LEU A O 1
ATOM 1662 N N . GLN A 1 206 ? 12.680 58.009 -10.139 1.00 84.31 206 GLN A N 1
ATOM 1663 C CA . GLN A 1 206 ? 13.965 58.653 -10.416 1.00 84.31 206 GLN A CA 1
ATOM 1664 C C . GLN A 1 206 ? 13.778 60.134 -10.767 1.00 84.31 206 GLN A C 1
ATOM 1666 O O . GLN A 1 206 ? 14.466 60.985 -10.201 1.00 84.31 206 GLN A O 1
ATOM 1671 N N . ASN A 1 207 ? 12.792 60.458 -11.609 1.00 85.38 207 ASN A N 1
ATOM 1672 C CA . ASN A 1 207 ? 12.472 61.841 -11.977 1.00 85.38 207 ASN A CA 1
ATOM 1673 C C . ASN A 1 207 ? 11.945 62.677 -10.792 1.00 85.38 207 ASN A C 1
ATOM 1675 O O . ASN A 1 207 ? 12.135 63.891 -10.765 1.00 85.38 207 ASN A O 1
ATOM 1679 N N . ALA A 1 208 ? 11.334 62.044 -9.785 1.00 88.00 208 ALA A N 1
ATOM 1680 C CA . ALA A 1 208 ? 10.885 62.686 -8.546 1.00 88.00 208 ALA A CA 1
ATOM 1681 C C . ALA A 1 208 ? 11.992 62.856 -7.478 1.00 88.00 208 ALA A C 1
ATOM 1683 O O . ALA A 1 208 ? 11.712 63.322 -6.372 1.00 88.00 208 ALA A O 1
ATOM 1684 N N . GLY A 1 209 ? 13.241 62.464 -7.769 1.00 85.38 209 GLY A N 1
ATOM 1685 C CA . GLY A 1 209 ? 14.365 62.541 -6.828 1.00 85.38 209 GLY A CA 1
ATOM 1686 C C . GLY A 1 209 ? 14.354 61.471 -5.726 1.00 85.38 209 GLY A C 1
ATOM 1687 O O . GLY A 1 209 ? 15.087 61.597 -4.748 1.00 85.38 209 GLY A O 1
ATOM 1688 N N . GLN A 1 210 ? 13.547 60.413 -5.870 1.00 87.94 210 GLN A N 1
ATOM 1689 C CA . GLN A 1 210 ? 13.388 59.317 -4.900 1.00 87.94 210 GLN A CA 1
ATOM 1690 C C . GLN A 1 210 ? 14.256 58.094 -5.251 1.00 87.94 210 GLN A C 1
ATOM 1692 O O . GLN A 1 210 ? 13.837 56.946 -5.108 1.00 87.94 210 GLN A O 1
ATOM 1697 N N . SER A 1 211 ? 15.491 58.309 -5.710 1.00 84.69 211 SER A N 1
ATOM 1698 C CA . SER A 1 211 ? 16.381 57.226 -6.164 1.00 84.69 211 SER A CA 1
ATOM 1699 C C . SER A 1 211 ? 16.719 56.199 -5.072 1.00 84.69 211 SER A C 1
ATOM 1701 O O . SER A 1 211 ? 16.963 55.035 -5.379 1.00 84.69 211 SER A O 1
ATOM 1703 N N . SER A 1 212 ? 16.701 56.597 -3.794 1.00 86.44 212 SER A N 1
ATOM 1704 C CA . SER A 1 212 ? 16.878 55.675 -2.662 1.00 86.44 212 SER A CA 1
ATOM 1705 C C . SER A 1 212 ? 15.714 54.692 -2.513 1.00 86.44 212 SER A C 1
ATOM 1707 O O . SER A 1 212 ? 15.940 53.536 -2.171 1.00 86.44 212 SER A O 1
ATOM 1709 N N . MET A 1 213 ? 14.484 55.125 -2.807 1.00 85.31 213 MET A N 1
ATOM 1710 C CA . MET A 1 213 ? 13.293 54.273 -2.779 1.00 85.31 213 MET A CA 1
ATOM 1711 C C . MET A 1 213 ? 13.322 53.252 -3.920 1.00 85.31 213 MET A C 1
ATOM 1713 O O . MET A 1 213 ? 13.000 52.092 -3.702 1.00 85.31 213 MET A O 1
ATOM 1717 N N . VAL A 1 214 ? 13.796 53.652 -5.107 1.00 85.12 214 VAL A N 1
ATOM 1718 C CA . VAL A 1 214 ? 13.996 52.740 -6.249 1.00 85.12 214 VAL A CA 1
ATOM 1719 C C . VAL A 1 214 ? 14.971 51.617 -5.896 1.00 85.12 214 VAL A C 1
ATOM 1721 O O . VAL A 1 214 ? 14.649 50.454 -6.107 1.00 85.12 214 VAL A O 1
ATOM 1724 N N . LEU A 1 215 ? 16.115 51.949 -5.289 1.00 85.94 215 LEU A N 1
ATOM 1725 C CA . LEU A 1 215 ? 17.097 50.956 -4.832 1.00 85.94 215 LEU A CA 1
ATOM 1726 C C . LEU A 1 215 ? 16.509 49.979 -3.803 1.00 85.94 215 LEU A C 1
ATOM 1728 O O . LEU A 1 215 ? 16.771 48.782 -3.874 1.00 85.94 215 LEU A O 1
ATOM 1732 N N . GLN A 1 216 ? 15.700 50.472 -2.860 1.00 88.19 216 GLN A N 1
ATOM 1733 C CA . GLN A 1 216 ? 15.028 49.619 -1.872 1.00 88.19 216 GLN A CA 1
ATOM 1734 C C . GLN A 1 216 ? 13.993 48.691 -2.519 1.00 88.19 216 GLN A C 1
ATOM 1736 O O . GLN A 1 216 ? 13.916 47.519 -2.154 1.00 88.19 216 GLN A O 1
ATOM 1741 N N . CYS A 1 217 ? 13.225 49.187 -3.492 1.00 86.81 217 CYS A N 1
ATOM 1742 C CA . CYS A 1 217 ? 12.272 48.378 -4.249 1.00 86.81 217 CYS A CA 1
ATOM 1743 C C . CYS A 1 217 ? 12.977 47.297 -5.078 1.00 86.81 217 CYS A C 1
ATOM 1745 O O . CYS A 1 217 ? 12.578 46.140 -5.005 1.00 86.81 217 CYS A O 1
ATOM 1747 N N . GLU A 1 218 ? 14.051 47.638 -5.796 1.00 86.31 218 GLU A N 1
ATOM 1748 C CA . GLU A 1 218 ? 14.853 46.672 -6.562 1.00 86.31 218 GLU A CA 1
ATOM 1749 C C . GLU A 1 218 ? 15.481 45.608 -5.658 1.00 86.31 218 GLU A C 1
ATOM 1751 O O . GLU A 1 218 ? 15.495 44.424 -5.996 1.00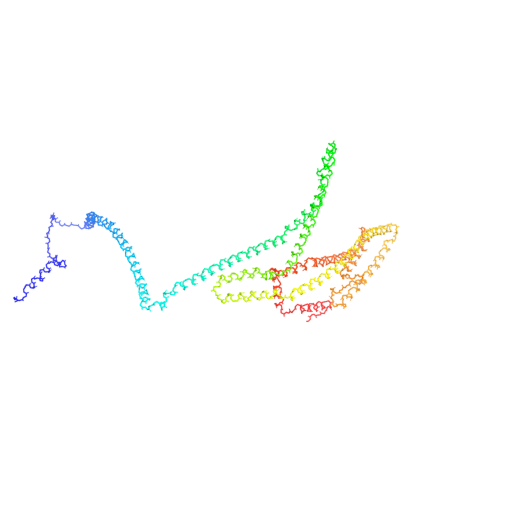 86.31 218 GLU A O 1
ATOM 1756 N N . GLN A 1 219 ? 15.995 46.007 -4.491 1.00 89.31 219 GLN A N 1
ATOM 1757 C CA . GLN A 1 219 ? 16.541 45.062 -3.525 1.00 89.31 219 GLN A CA 1
ATOM 1758 C C . GLN A 1 219 ? 15.454 44.112 -3.006 1.00 89.31 219 GLN A C 1
ATOM 1760 O O . GLN A 1 219 ? 15.654 42.900 -3.023 1.00 89.31 219 GLN A O 1
ATOM 1765 N N . SER A 1 220 ? 14.297 44.643 -2.603 1.00 88.25 220 SER A N 1
ATOM 1766 C CA . SER A 1 220 ? 13.178 43.830 -2.121 1.00 88.25 220 SER A CA 1
ATOM 1767 C C . SER A 1 220 ? 12.635 42.889 -3.201 1.00 88.25 220 SER A C 1
ATOM 1769 O O . SER A 1 220 ? 12.322 41.740 -2.900 1.00 88.25 220 SER A O 1
ATOM 1771 N N . GLU A 1 221 ? 12.560 43.332 -4.457 1.00 86.56 221 GLU A N 1
ATOM 1772 C CA . GLU A 1 221 ? 12.135 42.500 -5.587 1.00 86.56 221 GLU A CA 1
ATOM 1773 C C . GLU A 1 221 ? 13.116 41.350 -5.843 1.00 86.56 221 GLU A C 1
ATOM 1775 O O . GLU A 1 221 ? 12.690 40.204 -5.981 1.00 86.56 221 GLU A O 1
ATOM 1780 N N . ASN A 1 222 ? 14.426 41.621 -5.807 1.00 86.62 222 ASN A N 1
ATOM 1781 C CA . ASN A 1 222 ? 15.447 40.577 -5.927 1.00 86.62 222 ASN A CA 1
ATOM 1782 C C . ASN A 1 222 ? 15.400 39.583 -4.748 1.00 86.62 222 ASN A C 1
ATOM 1784 O O . ASN A 1 222 ? 15.563 38.383 -4.960 1.00 86.62 222 ASN A O 1
ATOM 1788 N N . GLU A 1 223 ? 15.161 40.045 -3.514 1.00 90.06 223 GLU A N 1
ATOM 1789 C CA . GLU A 1 223 ? 15.003 39.169 -2.340 1.00 90.06 223 GLU A CA 1
ATOM 1790 C C . GLU A 1 223 ? 13.771 38.256 -2.478 1.00 90.06 223 GLU A C 1
ATOM 1792 O O . GLU A 1 223 ? 13.851 37.054 -2.217 1.00 90.06 223 GLU A O 1
ATOM 1797 N N . VAL A 1 224 ? 12.641 38.792 -2.952 1.00 88.50 224 VAL A N 1
ATOM 1798 C CA . VAL A 1 224 ? 11.421 38.010 -3.214 1.00 88.50 224 VAL A CA 1
ATOM 1799 C C . VAL A 1 224 ? 11.632 37.012 -4.354 1.00 88.50 224 VAL A C 1
ATOM 1801 O O . VAL A 1 224 ? 11.199 35.864 -4.246 1.00 88.50 224 VAL A O 1
ATOM 1804 N N . GLU A 1 225 ? 12.322 37.406 -5.426 1.00 85.19 225 GLU A N 1
ATOM 1805 C CA . GLU A 1 225 ? 12.659 36.521 -6.545 1.00 85.19 225 GLU A CA 1
ATOM 1806 C C . GLU A 1 225 ? 13.548 35.354 -6.083 1.00 85.19 225 GLU A C 1
ATOM 1808 O O . GLU A 1 225 ? 13.260 34.195 -6.394 1.00 85.19 225 GLU A O 1
ATOM 1813 N N . GLN A 1 226 ? 14.559 35.625 -5.251 1.00 87.69 226 GLN A N 1
ATOM 1814 C CA . GLN A 1 226 ? 15.406 34.590 -4.649 1.00 87.69 226 GLN A CA 1
ATOM 1815 C C . GLN A 1 226 ? 14.615 33.645 -3.735 1.00 87.69 226 GLN A C 1
ATOM 1817 O O . GLN A 1 226 ? 14.767 32.426 -3.836 1.00 87.69 226 GLN A O 1
ATOM 1822 N N . LEU A 1 227 ? 13.739 34.175 -2.874 1.00 89.94 227 LEU A N 1
ATOM 1823 C CA . LEU A 1 227 ? 12.892 33.356 -2.001 1.00 89.94 227 LEU A CA 1
ATOM 1824 C C . LEU A 1 227 ? 11.918 32.486 -2.804 1.00 89.94 227 LEU A C 1
ATOM 1826 O O . LEU A 1 227 ? 11.762 31.306 -2.487 1.00 89.94 227 LEU A O 1
ATOM 1830 N N . LYS A 1 228 ? 11.316 33.021 -3.875 1.00 85.94 228 LYS A N 1
ATOM 1831 C CA . LYS A 1 228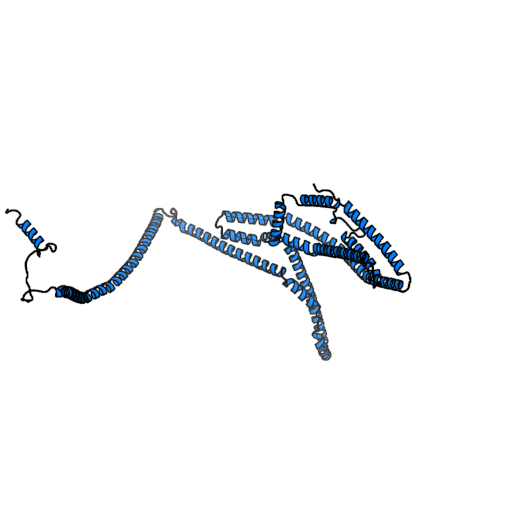 ? 10.463 32.258 -4.801 1.00 85.94 228 LYS A CA 1
ATOM 1832 C C . LYS A 1 228 ? 11.245 31.109 -5.441 1.00 85.94 228 LYS A C 1
ATOM 1834 O O . LYS A 1 228 ? 10.763 29.974 -5.459 1.00 85.94 228 LYS A O 1
ATOM 1839 N N . GLN A 1 229 ? 12.450 31.376 -5.948 1.00 84.56 229 GLN A N 1
ATOM 1840 C CA . GLN A 1 229 ? 13.311 30.346 -6.540 1.00 84.56 229 GLN A CA 1
ATOM 1841 C C . GLN A 1 229 ? 13.676 29.271 -5.511 1.00 84.56 229 GLN A C 1
ATOM 1843 O O . GLN A 1 229 ? 13.530 28.078 -5.783 1.00 84.56 229 GLN A O 1
ATOM 1848 N N . GLN A 1 230 ? 14.075 29.672 -4.301 1.00 89.00 230 GLN A N 1
ATOM 1849 C CA . GLN A 1 230 ? 14.411 28.740 -3.228 1.00 89.00 230 GLN A CA 1
ATOM 1850 C C . GLN A 1 230 ? 13.206 27.884 -2.818 1.00 89.00 230 GLN A C 1
ATOM 1852 O O . GLN A 1 230 ? 13.337 26.665 -2.698 1.00 89.00 230 GLN A O 1
ATOM 1857 N N . GLN A 1 231 ? 12.029 28.492 -2.647 1.00 89.12 231 GLN A N 1
ATOM 1858 C CA . GLN A 1 231 ? 10.789 27.781 -2.344 1.00 89.12 231 GLN A CA 1
ATOM 1859 C C . GLN A 1 231 ? 10.449 26.774 -3.443 1.00 89.12 231 GLN A C 1
ATOM 1861 O O . GLN A 1 231 ? 10.102 25.635 -3.133 1.00 89.12 231 GLN A O 1
ATOM 1866 N N . THR A 1 232 ? 10.587 27.164 -4.711 1.00 85.75 232 THR A N 1
ATOM 1867 C CA . THR A 1 232 ? 10.324 26.281 -5.854 1.00 85.75 232 THR A CA 1
ATOM 1868 C C . THR A 1 232 ? 11.255 25.073 -5.815 1.00 85.75 232 THR A C 1
ATOM 1870 O O . THR A 1 232 ? 10.785 23.942 -5.801 1.00 85.75 232 THR A O 1
ATOM 1873 N N . VAL A 1 233 ? 12.566 25.292 -5.662 1.00 86.19 233 VAL A N 1
ATOM 1874 C CA . VAL A 1 233 ? 13.560 24.209 -5.567 1.00 86.19 233 VAL A CA 1
ATOM 1875 C C . VAL A 1 233 ? 13.269 23.263 -4.400 1.00 86.19 233 VAL A C 1
ATOM 1877 O O . VAL A 1 233 ? 13.345 22.045 -4.562 1.00 86.19 233 VAL A O 1
ATOM 1880 N N . VAL A 1 234 ? 12.946 23.792 -3.216 1.00 90.25 234 VAL A N 1
ATOM 1881 C CA . VAL A 1 234 ? 12.623 22.965 -2.042 1.00 90.25 234 VAL A CA 1
ATOM 1882 C C . VAL A 1 234 ? 11.335 22.175 -2.270 1.00 90.25 234 VAL A C 1
ATOM 1884 O O . VAL A 1 234 ? 11.306 20.980 -1.990 1.00 90.25 234 VAL A O 1
ATOM 1887 N N . THR A 1 235 ? 10.303 22.803 -2.833 1.00 89.44 235 THR A N 1
ATOM 1888 C CA . THR A 1 235 ? 9.020 22.148 -3.128 1.00 89.44 235 THR A CA 1
ATOM 1889 C C . THR A 1 235 ? 9.205 21.013 -4.133 1.00 89.44 235 THR A C 1
ATOM 1891 O O . THR A 1 235 ? 8.744 19.900 -3.887 1.00 89.44 235 THR A O 1
ATOM 1894 N N . THR A 1 236 ? 9.962 21.244 -5.208 1.00 86.56 236 THR A N 1
ATOM 1895 C CA . THR A 1 236 ? 10.304 20.215 -6.197 1.00 86.56 236 THR A CA 1
ATOM 1896 C C . THR A 1 236 ? 11.065 19.054 -5.555 1.00 86.56 236 THR A C 1
ATOM 1898 O O . THR A 1 236 ? 10.725 17.895 -5.781 1.00 86.56 236 THR A O 1
ATOM 1901 N N . LYS A 1 237 ? 12.040 19.329 -4.676 1.00 87.75 237 LYS A N 1
ATOM 1902 C CA . LYS A 1 237 ? 12.750 18.277 -3.923 1.00 87.75 237 LYS A CA 1
ATOM 1903 C C . LYS A 1 237 ? 11.816 17.471 -3.019 1.00 87.75 237 LYS A C 1
ATOM 1905 O O . LYS A 1 237 ? 11.924 16.249 -2.983 1.00 87.75 237 LYS A O 1
ATOM 1910 N N . CYS A 1 238 ? 10.905 18.128 -2.302 1.00 90.44 238 CYS A N 1
ATOM 1911 C CA . CYS A 1 238 ? 9.919 17.448 -1.462 1.00 90.44 238 CYS A CA 1
ATOM 1912 C C . CYS A 1 238 ? 8.992 16.550 -2.287 1.00 90.44 238 CYS A C 1
ATOM 1914 O O . CYS A 1 238 ? 8.709 15.429 -1.870 1.00 90.44 238 CYS A O 1
ATOM 1916 N N . LEU A 1 239 ? 8.559 17.005 -3.466 1.00 88.94 239 LEU A N 1
ATOM 1917 C CA . LEU A 1 239 ? 7.747 16.190 -4.365 1.00 88.94 239 LEU A CA 1
ATOM 1918 C C . LEU A 1 239 ? 8.519 15.001 -4.930 1.00 88.94 239 LEU A C 1
ATOM 1920 O O . LEU A 1 239 ? 7.948 13.917 -5.009 1.00 88.94 239 LEU A O 1
ATOM 1924 N N . HIS A 1 240 ? 9.795 15.155 -5.284 1.00 85.31 240 HIS A N 1
ATOM 1925 C CA . HIS A 1 240 ? 10.615 14.018 -5.711 1.00 85.31 240 HIS A CA 1
ATOM 1926 C C . HIS A 1 240 ? 10.795 12.993 -4.590 1.00 85.31 240 HIS A C 1
ATOM 1928 O O . HIS A 1 240 ? 10.553 11.815 -4.817 1.00 85.31 240 HIS A O 1
ATOM 1934 N N . LEU A 1 241 ? 11.088 13.431 -3.361 1.00 88.62 241 LEU A N 1
ATOM 1935 C CA . LEU A 1 241 ? 11.153 12.531 -2.201 1.00 88.62 241 LEU A CA 1
ATOM 1936 C C . LEU A 1 241 ? 9.831 11.788 -1.968 1.00 88.62 241 LEU A C 1
ATOM 1938 O O . LEU A 1 241 ? 9.828 10.612 -1.606 1.00 88.62 241 LEU A O 1
ATOM 1942 N N . LEU A 1 242 ? 8.702 12.466 -2.180 1.00 88.56 242 LEU A N 1
ATOM 1943 C CA . LEU A 1 242 ? 7.379 11.858 -2.079 1.00 88.56 242 LEU A CA 1
ATOM 1944 C C . LEU A 1 242 ? 7.144 10.808 -3.178 1.00 88.56 242 LEU A C 1
ATOM 1946 O O . LEU A 1 242 ? 6.547 9.770 -2.901 1.00 88.56 242 LEU A O 1
ATOM 1950 N N . GLN A 1 243 ? 7.646 11.036 -4.394 1.00 84.38 243 GLN A N 1
ATOM 1951 C CA . GLN A 1 243 ? 7.618 10.050 -5.478 1.00 84.38 243 GLN A CA 1
ATOM 1952 C C . GLN A 1 243 ? 8.548 8.876 -5.217 1.00 84.38 243 GLN A C 1
ATOM 1954 O O . GLN A 1 243 ? 8.153 7.742 -5.463 1.00 84.38 243 GLN A O 1
ATOM 1959 N N . ASP A 1 244 ? 9.741 9.112 -4.686 1.00 83.75 244 ASP A N 1
ATOM 1960 C CA . ASP A 1 244 ? 10.650 8.035 -4.303 1.00 83.75 244 ASP A CA 1
ATOM 1961 C C . ASP A 1 244 ? 9.994 7.147 -3.240 1.00 83.75 244 ASP A C 1
ATOM 1963 O O . ASP A 1 244 ? 9.977 5.922 -3.371 1.00 83.75 244 ASP A O 1
ATOM 1967 N N . TYR A 1 245 ? 9.355 7.761 -2.237 1.00 85.38 245 TYR A N 1
ATOM 1968 C CA . TYR A 1 245 ? 8.551 7.039 -1.254 1.00 85.38 245 TYR A CA 1
ATOM 1969 C C . TYR A 1 245 ? 7.409 6.255 -1.911 1.00 85.38 245 TYR A C 1
ATOM 1971 O O . TYR A 1 245 ? 7.246 5.073 -1.615 1.00 85.38 245 TYR A O 1
ATOM 1979 N N . ALA A 1 246 ? 6.642 6.877 -2.811 1.00 84.12 246 ALA A N 1
ATOM 1980 C CA . ALA A 1 246 ? 5.543 6.219 -3.514 1.00 84.12 246 ALA A CA 1
ATOM 1981 C C . ALA A 1 246 ? 6.038 5.033 -4.358 1.00 84.12 246 ALA A C 1
ATOM 1983 O O . ALA A 1 246 ? 5.448 3.961 -4.316 1.00 84.12 246 ALA A O 1
ATOM 1984 N N . ASN A 1 247 ? 7.156 5.176 -5.066 1.00 80.81 247 ASN A N 1
ATOM 1985 C CA . ASN A 1 247 ? 7.740 4.117 -5.886 1.00 80.81 247 ASN A CA 1
ATOM 1986 C C . ASN A 1 247 ? 8.164 2.910 -5.044 1.00 80.81 247 ASN A C 1
ATOM 1988 O O . ASN A 1 247 ? 7.907 1.773 -5.436 1.00 80.81 247 ASN A O 1
ATOM 1992 N N . VAL A 1 248 ? 8.773 3.150 -3.879 1.00 82.00 248 VAL A N 1
ATOM 1993 C CA . VAL A 1 248 ? 9.123 2.085 -2.927 1.00 82.00 248 VAL A CA 1
ATOM 1994 C C . VAL A 1 248 ? 7.859 1.457 -2.335 1.00 82.00 248 VAL A C 1
ATOM 1996 O O . VAL A 1 248 ? 7.738 0.234 -2.269 1.00 82.00 248 VAL A O 1
ATOM 1999 N N . TYR A 1 249 ? 6.892 2.284 -1.940 1.00 79.31 249 TYR A N 1
ATOM 2000 C CA . TYR A 1 249 ? 5.609 1.842 -1.400 1.00 79.31 249 TYR A CA 1
ATOM 2001 C C . TYR A 1 249 ? 4.848 0.932 -2.373 1.00 79.31 249 TYR A C 1
ATOM 2003 O O . TYR A 1 249 ? 4.374 -0.125 -1.970 1.00 79.31 249 TYR A O 1
ATOM 2011 N N . MET A 1 250 ? 4.805 1.289 -3.658 1.00 78.06 250 MET A N 1
ATOM 2012 C CA . MET A 1 250 ? 4.147 0.522 -4.722 1.00 78.06 250 MET A CA 1
ATOM 2013 C C . MET A 1 250 ? 4.813 -0.827 -5.021 1.00 78.06 250 MET A C 1
ATOM 2015 O O . MET A 1 250 ? 4.323 -1.563 -5.874 1.00 78.06 250 MET A O 1
ATOM 2019 N N . GLN A 1 251 ? 5.940 -1.138 -4.385 1.00 77.50 251 GLN A N 1
ATOM 2020 C CA . GLN A 1 251 ? 6.610 -2.437 -4.465 1.00 77.50 251 GLN A CA 1
ATOM 2021 C C . GLN A 1 251 ? 6.443 -3.249 -3.172 1.00 77.50 251 GLN A C 1
ATOM 2023 O O . GLN A 1 251 ? 6.905 -4.388 -3.094 1.00 77.50 251 GLN A O 1
ATOM 2028 N N . CYS A 1 252 ? 5.813 -2.674 -2.142 1.00 76.69 252 CYS A N 1
ATOM 2029 C CA . CYS A 1 252 ? 5.646 -3.308 -0.844 1.00 76.69 252 CYS A CA 1
ATOM 2030 C C . CYS A 1 252 ? 4.325 -4.090 -0.782 1.00 76.69 252 CYS A C 1
ATOM 2032 O O . CYS A 1 252 ? 3.262 -3.505 -1.000 1.00 76.69 252 CYS A O 1
ATOM 2034 N N . PRO A 1 253 ? 4.354 -5.375 -0.383 1.00 79.31 253 PRO A N 1
ATOM 2035 C CA . PRO A 1 253 ? 3.140 -6.169 -0.267 1.00 79.31 253 PRO A CA 1
ATOM 2036 C C . PRO A 1 253 ? 2.125 -5.550 0.706 1.00 79.31 253 PRO A C 1
ATOM 2038 O O . PRO A 1 253 ? 2.516 -5.046 1.771 1.00 79.31 253 PRO A O 1
ATOM 2041 N N . PRO A 1 254 ? 0.814 -5.649 0.417 1.00 76.19 254 PRO A N 1
ATOM 2042 C CA . PRO A 1 254 ? -0.240 -5.076 1.254 1.00 76.19 254 PRO A CA 1
ATOM 2043 C C . PRO A 1 254 ? -0.199 -5.594 2.699 1.00 76.19 254 PRO A C 1
ATOM 2045 O O . PRO A 1 254 ? -0.483 -4.832 3.621 1.00 76.19 254 PRO A O 1
ATOM 2048 N N . VAL A 1 255 ? 0.261 -6.831 2.910 1.00 77.69 255 VAL A N 1
ATOM 2049 C CA . VAL A 1 255 ? 0.439 -7.473 4.225 1.00 77.69 255 VAL A CA 1
ATOM 2050 C C . VAL A 1 255 ? 1.321 -6.652 5.179 1.00 77.69 255 VAL A C 1
ATOM 2052 O O . VAL A 1 255 ? 1.145 -6.696 6.397 1.00 77.69 255 VAL A O 1
ATOM 2055 N N . TYR A 1 256 ? 2.269 -5.860 4.666 1.00 78.06 256 TYR A N 1
ATOM 2056 C CA . TYR A 1 256 ? 3.093 -4.994 5.515 1.00 78.06 256 TYR A CA 1
ATOM 2057 C C . TYR A 1 256 ? 2.312 -3.821 6.114 1.00 78.06 256 TYR A C 1
ATOM 2059 O O . TYR A 1 256 ? 2.676 -3.356 7.196 1.00 78.06 256 TYR A O 1
ATOM 2067 N N . ARG A 1 257 ? 1.218 -3.376 5.477 1.00 76.75 257 ARG A N 1
ATOM 2068 C CA . ARG A 1 257 ? 0.338 -2.341 6.043 1.00 76.75 257 ARG A CA 1
ATOM 2069 C C . ARG A 1 257 ? -0.336 -2.831 7.314 1.00 76.75 257 ARG A C 1
ATOM 2071 O O . ARG A 1 257 ? -0.336 -2.123 8.316 1.00 76.75 257 ARG A O 1
ATOM 2078 N N . GLU A 1 258 ? -0.823 -4.067 7.299 1.00 79.88 258 GLU A N 1
ATOM 2079 C CA . GLU A 1 258 ? -1.499 -4.687 8.444 1.00 79.88 258 GLU A CA 1
ATOM 2080 C C . GLU A 1 258 ? -0.558 -4.905 9.638 1.00 79.88 258 GLU A C 1
ATOM 2082 O O . GLU A 1 258 ? -0.999 -4.955 10.783 1.00 79.88 258 GLU A O 1
ATOM 2087 N N . LYS A 1 259 ? 0.759 -4.955 9.392 1.00 82.69 259 LYS A N 1
ATOM 2088 C CA . LYS A 1 259 ? 1.793 -5.021 10.435 1.00 82.69 259 LYS A CA 1
ATOM 2089 C C . LYS A 1 259 ? 2.120 -3.665 11.067 1.00 82.69 259 LYS A C 1
ATOM 2091 O O . LYS A 1 259 ? 2.971 -3.600 11.955 1.00 82.69 259 LYS A O 1
ATOM 2096 N N . HIS A 1 260 ? 1.501 -2.569 10.636 1.00 86.38 260 HIS A N 1
ATOM 2097 C CA . HIS A 1 260 ? 1.706 -1.283 11.289 1.00 86.38 260 HIS A CA 1
ATOM 2098 C C . HIS A 1 260 ? 0.982 -1.238 12.646 1.00 86.38 260 HIS A C 1
ATOM 2100 O O . HIS A 1 260 ? -0.147 -1.705 12.788 1.00 86.38 260 HIS A O 1
ATOM 2106 N N . ARG A 1 261 ? 1.612 -0.611 13.652 1.00 88.81 261 ARG A N 1
ATOM 2107 C CA . ARG A 1 261 ? 1.109 -0.501 15.041 1.00 88.81 261 ARG A CA 1
ATOM 2108 C C . ARG A 1 261 ? -0.357 -0.078 15.151 1.00 88.81 261 ARG A C 1
ATOM 2110 O O . ARG A 1 261 ? -1.067 -0.554 16.024 1.00 88.81 261 ARG A O 1
ATOM 2117 N N . ILE A 1 262 ? -0.807 0.789 14.249 1.00 91.12 262 ILE A N 1
ATOM 2118 C CA . ILE A 1 262 ? -2.161 1.341 14.285 1.00 91.12 262 ILE A CA 1
ATOM 2119 C C . ILE A 1 262 ? -3.230 0.289 13.959 1.00 91.12 262 ILE A C 1
ATOM 2121 O O . ILE A 1 262 ? -4.298 0.307 14.559 1.00 91.12 262 ILE A O 1
ATOM 2125 N N . PHE A 1 263 ? -2.915 -0.675 13.085 1.00 91.31 263 PHE A N 1
ATOM 2126 C CA . PHE A 1 263 ? -3.799 -1.799 12.779 1.00 91.31 263 PHE A CA 1
ATOM 2127 C C . PHE A 1 263 ? -3.854 -2.784 13.947 1.00 91.31 263 PHE A C 1
ATOM 2129 O O . PHE A 1 263 ? -4.933 -3.268 14.280 1.00 91.31 263 PHE A O 1
ATOM 2136 N N . TYR A 1 264 ? -2.730 -3.019 14.637 1.00 90.88 264 TYR A N 1
ATOM 2137 C CA . TYR A 1 264 ? -2.737 -3.793 15.882 1.00 90.88 264 TYR A CA 1
ATOM 2138 C C . TYR A 1 264 ? -3.596 -3.126 16.956 1.00 90.88 264 TYR A C 1
ATOM 2140 O O . TYR A 1 264 ? -4.445 -3.788 17.543 1.00 90.88 264 TYR A O 1
ATOM 2148 N N . TYR A 1 265 ? -3.437 -1.817 17.179 1.00 91.81 265 TYR A N 1
ATOM 2149 C CA . TYR A 1 265 ? -4.247 -1.085 18.157 1.00 91.81 265 TYR A CA 1
ATOM 2150 C C . TYR A 1 265 ? -5.734 -1.121 17.817 1.00 91.81 265 TYR A C 1
ATOM 2152 O O . TYR A 1 265 ? -6.547 -1.345 18.712 1.00 91.81 265 TYR A O 1
ATOM 2160 N N . LEU A 1 266 ? -6.090 -0.982 16.538 1.00 94.44 266 LEU A N 1
ATOM 2161 C CA . LEU A 1 266 ? -7.467 -1.122 16.081 1.00 94.44 266 LEU A CA 1
ATOM 2162 C C . LEU A 1 266 ? -8.022 -2.525 16.373 1.00 94.44 266 LEU A C 1
ATOM 2164 O O . LEU A 1 266 ? -9.069 -2.661 17.005 1.00 94.44 266 LEU A O 1
ATOM 2168 N N . ASN A 1 267 ? -7.304 -3.569 15.954 1.00 92.19 267 ASN A N 1
ATOM 2169 C CA . ASN A 1 267 ? -7.738 -4.957 16.111 1.00 92.19 267 ASN A CA 1
ATOM 2170 C C . ASN A 1 267 ? -7.840 -5.364 17.585 1.00 92.19 267 ASN A C 1
ATOM 2172 O O . ASN A 1 267 ? -8.812 -6.004 17.984 1.00 92.19 267 ASN A O 1
ATOM 2176 N N . TRP A 1 268 ? -6.872 -4.967 18.412 1.00 92.75 268 TRP A N 1
ATOM 2177 C CA . TRP A 1 268 ? -6.899 -5.217 19.851 1.00 92.75 268 TRP A CA 1
ATOM 2178 C C . TRP A 1 268 ? -8.035 -4.466 20.538 1.00 92.75 268 TRP A C 1
ATOM 2180 O O . TRP A 1 268 ? -8.729 -5.062 21.356 1.00 92.75 268 TRP A O 1
ATOM 2190 N N . SER A 1 269 ? -8.276 -3.201 20.181 1.00 92.62 269 SER A N 1
ATOM 2191 C CA . SER A 1 269 ? -9.371 -2.418 20.767 1.00 92.62 269 SER A CA 1
ATOM 2192 C C . SER A 1 269 ? -10.730 -3.033 20.441 1.00 92.62 269 SER A C 1
ATOM 2194 O O . SER A 1 269 ? -11.532 -3.246 21.347 1.00 92.62 269 SER A O 1
ATOM 2196 N N . LYS A 1 270 ? -10.960 -3.419 19.178 1.00 92.25 270 LYS A N 1
ATOM 2197 C CA . LYS A 1 270 ? -12.180 -4.131 18.760 1.00 92.25 270 LYS A CA 1
ATOM 2198 C C . LYS A 1 270 ? -12.339 -5.466 19.484 1.00 92.25 270 LYS A C 1
ATOM 2200 O O . LYS A 1 270 ? -13.387 -5.735 20.061 1.00 92.25 270 LYS A O 1
ATOM 2205 N N . CYS A 1 271 ? -11.270 -6.259 19.548 1.00 91.31 271 CYS A N 1
ATOM 2206 C CA . CYS A 1 271 ? -11.289 -7.544 20.239 1.00 91.31 271 CYS A CA 1
ATOM 2207 C C . CYS A 1 271 ? -11.594 -7.397 21.742 1.00 91.31 271 CYS A C 1
ATOM 2209 O O . CYS A 1 271 ? -12.377 -8.179 22.271 1.00 91.31 271 CYS A O 1
ATOM 2211 N N . LEU A 1 272 ? -11.050 -6.382 22.427 1.00 90.88 272 LEU A N 1
ATOM 2212 C CA . LEU A 1 272 ? -11.354 -6.098 23.840 1.00 90.88 272 LEU A CA 1
ATOM 2213 C C . LEU A 1 272 ? -12.795 -5.614 24.062 1.00 90.88 272 LEU A C 1
ATOM 2215 O O . LEU A 1 272 ? -13.386 -5.902 25.105 1.00 90.88 272 LEU A O 1
ATOM 2219 N N . LEU A 1 273 ? -13.365 -4.874 23.109 1.00 89.94 273 LEU A N 1
ATOM 2220 C CA . LEU A 1 273 ? -14.758 -4.426 23.175 1.00 89.94 273 LEU A CA 1
ATOM 2221 C C . LEU A 1 273 ? -15.735 -5.600 22.997 1.00 89.94 273 LEU A C 1
ATOM 2223 O O . LEU A 1 273 ? -16.725 -5.689 23.737 1.00 89.94 273 LEU A O 1
ATOM 2227 N N . ASP A 1 274 ? -15.418 -6.521 22.085 1.00 87.69 274 ASP A N 1
ATOM 2228 C CA . ASP A 1 274 ? -16.224 -7.708 21.785 1.00 87.69 274 ASP A CA 1
ATOM 2229 C C . ASP A 1 274 ? -16.071 -8.797 22.861 1.00 87.69 274 ASP A C 1
ATOM 2231 O O . ASP A 1 274 ? -17.053 -9.359 23.364 1.00 87.69 274 ASP A O 1
ATOM 2235 N N . CYS A 1 275 ? -14.833 -9.079 23.272 1.00 79.69 275 CYS A N 1
ATOM 2236 C CA . CYS A 1 275 ? -14.504 -10.128 24.227 1.00 79.69 275 CYS A CA 1
ATOM 2237 C C . CYS A 1 275 ? -14.481 -9.584 25.658 1.00 79.69 275 CYS A C 1
ATOM 2239 O O . CYS A 1 275 ? -13.467 -9.108 26.159 1.00 79.69 275 CYS A O 1
ATOM 2241 N N . LYS A 1 276 ? -15.588 -9.755 26.387 1.00 75.19 276 LYS A N 1
ATOM 2242 C CA . LYS A 1 276 ? -15.697 -9.405 27.820 1.00 75.19 276 LYS A CA 1
ATOM 2243 C C . LYS A 1 276 ? -15.063 -10.462 28.742 1.00 75.19 276 LYS A C 1
ATOM 2245 O O . LYS A 1 276 ? -15.634 -10.784 29.784 1.00 75.19 276 LYS A O 1
ATOM 2250 N N . SER A 1 277 ? -13.937 -11.060 28.345 1.00 82.50 277 SER A N 1
ATOM 2251 C CA . SER A 1 277 ? -13.284 -12.148 29.085 1.00 82.50 277 SER A CA 1
ATOM 2252 C C . SER A 1 277 ? -11.866 -11.778 29.515 1.00 82.50 277 SER A C 1
ATOM 2254 O O . SER A 1 277 ? -11.127 -11.117 28.792 1.00 82.50 277 SER A O 1
ATOM 2256 N N . PHE A 1 278 ? -11.470 -12.245 30.701 1.00 85.00 278 PHE A N 1
ATOM 2257 C CA . PHE A 1 278 ? -10.119 -12.040 31.228 1.00 85.00 278 PHE A CA 1
ATOM 2258 C C . PHE A 1 278 ? -9.042 -12.652 30.314 1.00 85.00 278 PHE A C 1
ATOM 2260 O O . PHE A 1 278 ? -8.025 -12.019 30.048 1.00 85.00 278 PHE A O 1
ATOM 2267 N N . ASN A 1 279 ? -9.308 -13.837 29.756 1.00 88.00 279 ASN A N 1
ATOM 2268 C CA . ASN A 1 279 ? -8.376 -14.542 28.871 1.00 88.00 279 ASN A CA 1
ATOM 2269 C C . ASN A 1 279 ? -8.069 -13.749 27.588 1.00 88.00 279 ASN A C 1
ATOM 2271 O O . ASN A 1 279 ? -6.943 -13.788 27.094 1.00 88.00 279 ASN A O 1
ATOM 2275 N N . ALA A 1 280 ? -9.051 -13.017 27.047 1.00 86.38 280 ALA A N 1
ATOM 2276 C CA . ALA A 1 280 ? -8.835 -12.160 25.882 1.00 86.38 280 ALA A CA 1
ATOM 2277 C C . ALA A 1 280 ? -7.913 -10.978 26.219 1.00 86.38 280 ALA A C 1
ATOM 2279 O O . ALA A 1 280 ? -6.982 -10.695 25.464 1.00 86.38 280 ALA A O 1
ATOM 2280 N N . CYS A 1 281 ? -8.110 -10.347 27.383 1.00 87.94 281 CYS A N 1
ATOM 2281 C CA . CYS A 1 281 ? -7.225 -9.287 27.871 1.00 87.94 281 CYS A CA 1
ATOM 2282 C C . CYS A 1 281 ? -5.785 -9.782 28.058 1.00 87.94 281 CYS A C 1
ATOM 2284 O O . CYS A 1 281 ? -4.845 -9.101 27.653 1.00 87.94 281 CYS A O 1
ATOM 2286 N N . GLU A 1 282 ? -5.607 -10.972 28.635 1.00 91.75 282 GLU A N 1
ATOM 2287 C CA . GLU A 1 282 ? -4.284 -11.563 28.849 1.00 91.75 282 GLU A CA 1
ATOM 2288 C C . GLU A 1 282 ? -3.580 -11.887 27.523 1.00 91.75 282 GLU A C 1
ATOM 2290 O O . GLU A 1 282 ? -2.410 -11.547 27.345 1.00 91.75 282 GLU A O 1
ATOM 2295 N N . SER A 1 283 ? -4.301 -12.458 26.553 1.00 92.12 283 SER A N 1
ATOM 2296 C CA . SER A 1 283 ? -3.754 -12.736 25.220 1.00 92.12 283 SER A CA 1
ATOM 2297 C C . SER A 1 283 ? -3.298 -11.461 24.506 1.00 92.12 283 SER A C 1
ATOM 2299 O O . SER A 1 283 ? -2.194 -11.413 23.961 1.00 92.12 283 SER A O 1
ATOM 2301 N N . ILE A 1 284 ? -4.108 -10.400 24.544 1.00 92.44 284 ILE A N 1
ATOM 2302 C CA . ILE A 1 284 ? -3.770 -9.114 23.918 1.00 92.44 284 ILE A CA 1
ATOM 2303 C C . ILE A 1 284 ? -2.578 -8.462 24.618 1.00 92.44 284 ILE A C 1
ATOM 2305 O O . ILE A 1 284 ? -1.683 -7.942 23.953 1.00 92.44 284 ILE A O 1
ATOM 2309 N N . TYR A 1 285 ? -2.508 -8.543 25.947 1.00 91.38 285 TYR A N 1
ATOM 2310 C CA . TYR A 1 285 ? -1.365 -8.042 26.703 1.00 91.38 285 TYR A CA 1
ATOM 2311 C C . TYR A 1 285 ? -0.061 -8.776 26.347 1.00 91.38 285 TYR A C 1
ATOM 2313 O O . TYR A 1 285 ? 0.982 -8.139 26.187 1.00 91.38 285 TYR A O 1
ATOM 2321 N N . GLN A 1 286 ? -0.110 -10.098 26.151 1.00 93.06 286 GLN A N 1
ATOM 2322 C CA . GLN A 1 286 ? 1.043 -10.875 25.684 1.00 93.06 286 GLN A CA 1
ATOM 2323 C C . GLN A 1 286 ? 1.478 -10.454 24.272 1.00 93.06 286 GLN A C 1
ATOM 2325 O O . GLN A 1 286 ? 2.670 -10.245 24.039 1.00 93.06 286 GLN A O 1
ATOM 2330 N N . GLN A 1 287 ? 0.530 -10.262 23.348 1.00 91.31 287 GLN A N 1
ATOM 2331 C CA . GLN A 1 287 ? 0.824 -9.767 21.996 1.00 91.31 287 GLN A CA 1
ATOM 2332 C C . GLN A 1 287 ? 1.448 -8.364 22.024 1.00 91.31 287 GLN A C 1
ATOM 2334 O O . GLN A 1 287 ? 2.418 -8.101 21.313 1.00 91.31 287 GLN A O 1
ATOM 2339 N N . PHE A 1 288 ? 0.939 -7.477 22.883 1.00 90.69 288 PHE A N 1
ATOM 2340 C CA . PHE A 1 288 ? 1.495 -6.143 23.093 1.00 90.69 288 PHE A CA 1
ATOM 2341 C C . PHE A 1 288 ? 2.941 -6.196 23.608 1.00 90.69 288 PHE A C 1
ATOM 2343 O O . PHE A 1 288 ? 3.811 -5.503 23.075 1.00 90.69 288 PHE A O 1
ATOM 2350 N N . CYS A 1 289 ? 3.227 -7.053 24.594 1.00 91.25 289 CYS A N 1
ATOM 2351 C CA . CYS A 1 289 ? 4.585 -7.252 25.105 1.00 91.25 289 CYS A CA 1
ATOM 2352 C C . CYS A 1 289 ? 5.538 -7.767 24.015 1.00 91.25 289 CYS A C 1
ATOM 2354 O O . CYS A 1 289 ? 6.615 -7.200 23.833 1.00 91.25 289 CYS A O 1
ATOM 2356 N N . ALA A 1 290 ? 5.123 -8.776 23.243 1.00 88.69 290 ALA A N 1
ATOM 2357 C CA . ALA A 1 290 ? 5.924 -9.335 22.152 1.00 88.69 290 ALA A CA 1
ATOM 2358 C C . ALA A 1 290 ? 6.231 -8.295 21.055 1.00 88.69 290 ALA A C 1
ATOM 2360 O O . ALA A 1 290 ? 7.350 -8.211 20.538 1.00 88.69 290 ALA A O 1
ATOM 2361 N N . LEU A 1 291 ? 5.254 -7.447 20.726 1.00 86.38 291 LEU A N 1
ATOM 2362 C CA . LEU A 1 291 ? 5.427 -6.346 19.781 1.00 86.38 291 LEU A CA 1
ATOM 2363 C C . LEU A 1 291 ? 6.452 -5.318 20.298 1.00 86.38 291 LEU A C 1
ATOM 2365 O O . LEU A 1 291 ? 7.335 -4.902 19.547 1.00 86.38 291 LEU A O 1
ATOM 2369 N N . LEU A 1 292 ? 6.415 -4.966 21.588 1.00 84.75 292 LEU A N 1
ATOM 2370 C CA . LEU A 1 292 ? 7.424 -4.091 22.202 1.00 84.75 292 LEU A CA 1
ATOM 2371 C C . LEU A 1 292 ? 8.831 -4.704 22.215 1.00 84.75 292 LEU A C 1
ATOM 2373 O O . LEU A 1 292 ? 9.809 -3.983 22.019 1.00 84.75 292 LEU A O 1
ATOM 2377 N N . GLU A 1 293 ? 8.957 -6.011 22.442 1.00 84.12 293 GLU A N 1
ATOM 2378 C CA . GLU A 1 293 ? 10.248 -6.709 22.377 1.00 84.12 293 GLU A CA 1
ATOM 2379 C C . GLU A 1 293 ? 10.834 -6.697 20.965 1.00 84.12 293 GLU A C 1
ATOM 2381 O O . GLU A 1 293 ? 12.028 -6.445 20.792 1.00 84.12 293 GLU A O 1
ATOM 2386 N N . THR A 1 294 ? 9.981 -6.858 19.953 1.00 78.19 294 THR A N 1
ATOM 2387 C CA . THR A 1 294 ? 10.380 -6.776 18.543 1.00 78.19 294 THR A CA 1
ATOM 2388 C C . THR A 1 294 ? 10.981 -5.405 18.209 1.00 78.19 294 THR A C 1
ATOM 2390 O O . THR A 1 294 ? 11.980 -5.330 17.498 1.00 78.19 294 THR A O 1
ATOM 2393 N N . PHE A 1 295 ? 10.443 -4.317 18.773 1.00 69.62 295 PHE A N 1
ATOM 2394 C CA . PHE A 1 295 ? 10.998 -2.968 18.593 1.00 69.62 295 PHE A CA 1
ATOM 2395 C C . PHE A 1 295 ? 12.286 -2.704 19.379 1.00 69.62 295 PHE A C 1
ATOM 2397 O O . PHE A 1 295 ? 13.074 -1.845 18.990 1.00 69.62 295 PHE A O 1
ATOM 2404 N N . LYS A 1 296 ? 12.514 -3.421 20.485 1.00 71.12 296 LYS A N 1
ATOM 2405 C CA . LYS A 1 296 ? 13.763 -3.328 21.257 1.00 71.12 296 LYS A CA 1
ATOM 2406 C C . LYS A 1 296 ? 14.909 -4.098 20.602 1.00 71.12 296 LYS A C 1
ATOM 2408 O O . LYS A 1 296 ? 16.072 -3.810 20.885 1.00 71.12 296 LYS A O 1
ATOM 2413 N N . ALA A 1 297 ? 14.604 -5.070 19.743 1.00 66.81 297 ALA A N 1
ATOM 2414 C CA . ALA A 1 297 ? 15.614 -5.832 19.030 1.00 66.81 297 ALA A CA 1
ATOM 2415 C C . ALA A 1 297 ? 16.381 -4.926 18.048 1.00 66.81 297 ALA A C 1
ATOM 2417 O O . ALA A 1 297 ? 15.836 -4.404 17.080 1.00 66.81 297 ALA A O 1
ATOM 2418 N N . THR A 1 298 ? 17.687 -4.772 18.268 1.00 59.91 298 THR A N 1
ATOM 2419 C CA . THR A 1 298 ? 18.603 -4.019 17.389 1.00 59.91 298 THR A CA 1
ATOM 2420 C C . THR A 1 298 ? 18.948 -4.761 16.093 1.00 59.91 298 THR A C 1
ATOM 2422 O O . THR A 1 298 ? 19.425 -4.154 15.135 1.00 59.91 298 THR A O 1
ATOM 2425 N N . ALA A 1 299 ? 18.693 -6.071 16.038 1.00 60.97 299 ALA A N 1
ATOM 2426 C CA . ALA A 1 299 ? 19.004 -6.938 14.902 1.00 60.97 299 ALA A CA 1
ATOM 2427 C C . ALA A 1 299 ? 18.334 -6.532 13.564 1.00 60.97 299 ALA A C 1
ATOM 2429 O O . ALA A 1 299 ? 19.061 -6.450 12.569 1.00 60.97 299 ALA A O 1
ATOM 2430 N N . PRO A 1 300 ? 17.015 -6.239 13.496 1.00 63.97 300 PRO A N 1
ATOM 2431 C CA . PRO A 1 300 ? 16.370 -5.782 12.261 1.00 63.97 300 PRO A CA 1
ATOM 2432 C C . PRO A 1 300 ? 16.865 -4.403 11.806 1.00 63.97 300 PRO A C 1
ATOM 2434 O O . PRO A 1 300 ? 17.074 -4.202 10.615 1.00 63.97 300 PRO A O 1
ATOM 2437 N N . VAL A 1 301 ? 17.139 -3.474 12.730 1.00 67.62 301 VAL A N 1
ATOM 2438 C CA . VAL A 1 301 ? 17.674 -2.141 12.385 1.00 67.62 301 VAL A CA 1
ATOM 2439 C C . VAL A 1 301 ? 19.067 -2.257 11.771 1.00 67.62 301 VAL A C 1
ATOM 2441 O O . VAL A 1 301 ? 19.359 -1.595 10.778 1.00 67.62 301 VAL A O 1
ATOM 2444 N N . LYS A 1 302 ? 19.912 -3.140 12.316 1.00 75.62 302 LYS A N 1
ATOM 2445 C CA . LYS A 1 302 ? 21.257 -3.374 11.788 1.00 75.62 302 LYS A CA 1
ATOM 2446 C C . LYS A 1 302 ? 21.228 -3.982 10.383 1.00 75.62 302 LYS A C 1
ATOM 2448 O O . LYS A 1 302 ? 21.929 -3.484 9.515 1.00 75.62 302 LYS A O 1
ATOM 2453 N N . HIS A 1 303 ? 20.377 -4.984 10.142 1.00 77.50 303 HIS A N 1
ATOM 2454 C CA . HIS A 1 303 ? 20.214 -5.570 8.805 1.00 77.50 303 HIS A CA 1
ATOM 2455 C C . HIS A 1 303 ? 19.674 -4.560 7.790 1.00 77.50 303 HIS A C 1
ATOM 2457 O O . HIS A 1 303 ? 20.159 -4.514 6.666 1.00 77.50 303 HIS A O 1
ATOM 2463 N N . VAL A 1 304 ? 18.706 -3.722 8.178 1.00 76.25 304 VAL A N 1
ATOM 2464 C CA . VAL A 1 304 ? 18.182 -2.663 7.302 1.00 76.25 304 VAL A CA 1
ATOM 2465 C C . VAL A 1 304 ? 19.261 -1.622 6.994 1.00 76.25 304 VAL A C 1
ATOM 2467 O O . VAL A 1 304 ? 19.375 -1.201 5.849 1.00 76.25 304 VAL A O 1
ATOM 2470 N N . MET A 1 305 ? 20.088 -1.238 7.973 1.00 77.50 305 MET A N 1
ATOM 2471 C CA . MET A 1 305 ? 21.216 -0.324 7.751 1.00 77.50 305 MET A CA 1
ATOM 2472 C C . MET A 1 305 ? 22.310 -0.936 6.871 1.00 77.50 305 MET A C 1
ATOM 2474 O O . MET A 1 305 ? 22.803 -0.260 5.973 1.00 77.50 305 MET A O 1
ATOM 2478 N N . GLU A 1 306 ? 22.680 -2.199 7.098 1.00 83.56 306 GLU A N 1
ATOM 2479 C CA . GLU A 1 306 ? 23.652 -2.927 6.271 1.00 83.56 306 GLU A CA 1
ATOM 2480 C C . GLU A 1 306 ? 23.135 -3.064 4.831 1.00 83.56 306 GLU A C 1
ATOM 2482 O O . GLU A 1 306 ? 23.853 -2.748 3.883 1.00 83.56 306 GLU A O 1
ATOM 2487 N N . PHE A 1 307 ? 21.862 -3.432 4.656 1.00 81.12 307 PHE A N 1
ATOM 2488 C CA . PHE A 1 307 ? 21.216 -3.499 3.348 1.00 81.12 307 PHE A CA 1
ATOM 2489 C C . PHE A 1 307 ? 21.169 -2.129 2.661 1.00 81.12 307 PHE A C 1
ATOM 2491 O O . PHE A 1 307 ? 21.577 -2.015 1.510 1.00 81.12 307 PHE A O 1
ATOM 2498 N N . ALA A 1 308 ? 20.750 -1.072 3.364 1.00 78.94 308 ALA A N 1
ATOM 2499 C CA . ALA A 1 308 ? 20.715 0.288 2.826 1.00 78.94 308 ALA A CA 1
ATOM 2500 C C . ALA A 1 308 ? 22.112 0.795 2.438 1.00 78.94 308 ALA A C 1
ATOM 2502 O O . ALA A 1 308 ? 22.265 1.463 1.419 1.00 78.94 308 ALA A O 1
ATOM 2503 N N . TYR A 1 309 ? 23.140 0.454 3.217 1.00 85.38 309 TYR A N 1
ATOM 2504 C CA . TYR A 1 309 ? 24.525 0.780 2.895 1.00 85.38 309 TYR A CA 1
ATOM 2505 C C . TYR A 1 309 ? 24.995 0.064 1.624 1.00 85.38 309 TYR A C 1
ATOM 2507 O O . TYR A 1 309 ? 25.562 0.706 0.741 1.00 85.38 309 TYR A O 1
ATOM 2515 N N . HIS A 1 310 ? 24.707 -1.234 1.487 1.00 88.56 310 HIS A N 1
ATOM 2516 C CA . HIS A 1 310 ? 25.001 -1.988 0.265 1.00 88.56 310 HIS A CA 1
ATOM 2517 C C . HIS A 1 310 ? 24.266 -1.433 -0.956 1.00 88.56 310 HIS A C 1
ATOM 2519 O O . HIS A 1 310 ? 24.859 -1.301 -2.024 1.00 88.56 310 HIS A O 1
ATOM 2525 N N . LEU A 1 311 ? 22.999 -1.062 -0.791 1.00 82.88 311 LEU A N 1
ATOM 2526 C CA . LEU A 1 311 ? 22.186 -0.496 -1.860 1.00 82.88 311 LEU A CA 1
ATOM 2527 C C . LEU A 1 311 ? 22.714 0.880 -2.279 1.00 82.88 311 LEU A C 1
ATOM 2529 O O . LEU A 1 311 ? 22.797 1.167 -3.465 1.00 82.88 311 LEU A O 1
ATOM 2533 N N . ASN A 1 312 ? 23.163 1.698 -1.324 1.00 81.69 312 ASN A N 1
ATOM 2534 C CA . ASN A 1 312 ? 23.810 2.978 -1.604 1.00 81.69 312 ASN A CA 1
ATOM 2535 C C . ASN A 1 312 ? 25.174 2.795 -2.298 1.00 81.69 312 ASN A C 1
ATOM 2537 O O . ASN A 1 312 ? 25.497 3.530 -3.225 1.00 81.69 312 ASN A O 1
ATOM 2541 N N . LEU A 1 313 ? 25.966 1.789 -1.911 1.00 89.88 313 LEU A N 1
ATOM 2542 C CA . LEU A 1 313 ? 27.190 1.421 -2.634 1.00 89.88 313 LEU A CA 1
ATOM 2543 C C . LEU A 1 313 ? 26.888 1.080 -4.097 1.00 89.88 313 LEU A C 1
ATOM 2545 O O . LEU A 1 313 ? 27.477 1.686 -4.988 1.00 89.88 313 LEU A O 1
ATOM 2549 N N . GLN A 1 314 ? 25.917 0.196 -4.344 1.00 87.62 314 GLN A N 1
ATOM 2550 C CA . GLN A 1 314 ? 25.499 -0.151 -5.705 1.00 87.62 314 GLN A CA 1
ATOM 2551 C C . GLN A 1 314 ? 24.918 1.043 -6.468 1.00 87.62 314 GLN A C 1
ATOM 2553 O O . GLN A 1 314 ? 25.180 1.199 -7.659 1.00 87.62 314 GLN A O 1
ATOM 2558 N N . LEU A 1 315 ? 24.154 1.913 -5.804 1.00 82.94 315 LEU A N 1
ATOM 2559 C CA . LEU A 1 315 ? 23.619 3.132 -6.407 1.00 82.94 315 LEU A CA 1
ATOM 2560 C C . LEU A 1 315 ? 24.750 4.076 -6.834 1.00 82.94 315 LEU A C 1
ATOM 2562 O O . LEU A 1 315 ? 24.710 4.626 -7.928 1.00 82.94 315 LEU A O 1
ATOM 2566 N N . ASN A 1 316 ? 25.784 4.242 -6.009 1.00 84.62 316 ASN A N 1
ATOM 2567 C CA . ASN A 1 316 ? 26.931 5.082 -6.350 1.00 84.62 316 ASN A CA 1
ATOM 2568 C C . ASN A 1 316 ? 27.771 4.469 -7.478 1.00 84.62 316 ASN A C 1
ATOM 2570 O O . ASN A 1 316 ? 28.178 5.190 -8.388 1.00 84.62 316 ASN A O 1
ATOM 2574 N N . GLU A 1 317 ? 27.987 3.150 -7.463 1.00 90.06 317 GLU A N 1
ATOM 2575 C CA . GLU A 1 317 ? 28.657 2.430 -8.555 1.00 90.06 317 GLU A CA 1
ATOM 2576 C C . GLU A 1 317 ? 27.894 2.595 -9.874 1.00 90.06 317 GLU A C 1
ATOM 2578 O O . GLU A 1 317 ? 28.466 3.020 -10.877 1.00 90.06 317 GLU A O 1
ATOM 2583 N N . THR A 1 318 ? 26.584 2.339 -9.870 1.00 82.50 318 THR A N 1
ATOM 2584 C CA . THR A 1 318 ? 25.731 2.502 -11.057 1.00 82.50 318 THR A CA 1
ATOM 2585 C C . THR A 1 318 ? 25.643 3.955 -11.508 1.00 82.50 318 THR A C 1
ATOM 2587 O O . THR A 1 318 ? 25.751 4.212 -12.700 1.00 82.50 318 THR A O 1
ATOM 2590 N N . THR A 1 319 ? 25.538 4.920 -10.592 1.00 83.56 319 THR A N 1
ATOM 2591 C CA . THR A 1 319 ? 25.560 6.356 -10.922 1.00 83.56 319 THR A CA 1
ATOM 2592 C C . THR A 1 319 ? 26.882 6.750 -11.572 1.00 83.56 319 THR A C 1
ATOM 2594 O O . THR A 1 319 ? 26.877 7.484 -12.557 1.00 83.56 319 THR A O 1
ATOM 2597 N N . SER A 1 320 ? 28.015 6.234 -11.084 1.00 83.25 320 SER A N 1
ATOM 2598 C CA . SER A 1 320 ? 29.322 6.466 -11.708 1.00 83.25 320 SER A CA 1
ATOM 2599 C C . SER A 1 320 ? 29.401 5.852 -13.105 1.00 83.25 320 SER A C 1
ATOM 2601 O O . SER A 1 320 ? 29.923 6.492 -14.016 1.00 83.25 320 SER A O 1
ATOM 2603 N N . VAL A 1 321 ? 28.879 4.637 -13.297 1.00 86.62 321 VAL A N 1
ATOM 2604 C CA . VAL A 1 321 ? 28.810 3.997 -14.620 1.00 86.62 321 VAL A CA 1
ATOM 2605 C C . VAL A 1 321 ? 27.917 4.805 -15.561 1.00 86.62 321 VAL A C 1
ATOM 2607 O O . VAL A 1 321 ? 28.322 5.092 -16.680 1.00 86.62 321 VAL A O 1
ATOM 2610 N N . VAL A 1 322 ? 26.739 5.238 -15.108 1.00 83.06 322 VAL A N 1
ATOM 2611 C CA . VAL A 1 322 ? 25.812 6.061 -15.897 1.00 83.06 322 VAL A CA 1
ATOM 2612 C C . VAL A 1 322 ? 26.424 7.417 -16.237 1.00 83.06 322 VAL A C 1
ATOM 2614 O O . VAL A 1 322 ? 26.276 7.867 -17.367 1.00 83.06 322 VAL A O 1
ATOM 2617 N N . ALA A 1 323 ? 27.136 8.058 -15.309 1.00 82.94 323 ALA A N 1
ATOM 2618 C CA . ALA A 1 323 ? 27.836 9.312 -15.570 1.00 82.94 323 ALA A CA 1
ATOM 2619 C C . ALA A 1 323 ? 28.910 9.137 -16.655 1.00 82.94 323 ALA A C 1
ATOM 2621 O O . ALA A 1 323 ? 28.953 9.926 -17.598 1.00 82.94 323 ALA A O 1
ATOM 2622 N N . ASN A 1 324 ? 29.704 8.063 -16.575 1.00 83.94 324 ASN A N 1
ATOM 2623 C CA . ASN A 1 324 ? 30.693 7.723 -17.599 1.00 83.94 324 ASN A CA 1
ATOM 2624 C C . ASN A 1 324 ? 30.023 7.447 -18.956 1.00 83.94 324 ASN A C 1
ATOM 2626 O O . ASN A 1 324 ? 30.425 8.019 -19.965 1.00 83.94 324 ASN A O 1
ATOM 2630 N N . MET A 1 325 ? 28.950 6.649 -18.980 1.00 78.62 325 MET A N 1
ATOM 2631 C CA . MET A 1 325 ? 28.173 6.365 -20.193 1.00 78.62 325 MET A CA 1
ATOM 2632 C C . MET A 1 325 ? 27.533 7.635 -20.770 1.00 78.62 325 MET A C 1
ATOM 2634 O O . MET A 1 325 ? 27.486 7.810 -21.982 1.00 78.62 325 MET A O 1
ATOM 2638 N N . PHE A 1 326 ? 27.052 8.556 -19.933 1.00 79.12 326 PHE A N 1
ATOM 2639 C CA . PHE A 1 326 ? 26.505 9.839 -20.374 1.00 79.12 326 PHE A CA 1
ATOM 2640 C C . PHE A 1 326 ? 27.588 10.738 -20.982 1.00 79.12 326 PHE A C 1
ATOM 2642 O O . PHE A 1 326 ? 27.344 11.407 -21.990 1.00 79.12 326 PHE A O 1
ATOM 2649 N N . GLU A 1 327 ? 28.792 10.735 -20.411 1.00 81.62 327 GLU A N 1
ATOM 2650 C CA . GLU A 1 327 ? 29.959 11.408 -20.982 1.00 81.62 327 GLU A CA 1
ATOM 2651 C C . GLU A 1 327 ? 30.363 10.788 -22.334 1.00 81.62 327 GLU A C 1
ATOM 2653 O O . GLU A 1 327 ? 30.675 11.498 -23.291 1.00 81.62 327 GLU A O 1
ATOM 2658 N N . GLU A 1 328 ? 30.295 9.462 -22.466 1.00 79.00 328 GLU A N 1
ATOM 2659 C CA . GLU A 1 328 ? 30.520 8.768 -23.738 1.00 79.00 328 GLU A CA 1
ATOM 2660 C C . GLU A 1 328 ? 29.431 9.089 -24.766 1.00 79.00 328 GLU A C 1
ATOM 2662 O O . GLU A 1 328 ? 29.740 9.420 -25.907 1.00 79.00 328 GLU A O 1
ATOM 2667 N N . VAL A 1 329 ? 28.157 9.093 -24.370 1.00 76.56 329 VAL A N 1
ATOM 2668 C CA . VAL A 1 329 ? 27.028 9.455 -25.240 1.00 76.56 329 VAL A CA 1
ATOM 2669 C C . VAL A 1 329 ? 27.100 10.918 -25.680 1.00 76.56 329 VAL A C 1
ATOM 2671 O O . VAL A 1 329 ? 26.774 11.228 -26.826 1.00 76.56 329 VAL A O 1
ATOM 2674 N N . THR A 1 330 ? 27.533 11.839 -24.818 1.00 76.50 330 THR A N 1
ATOM 2675 C CA . THR A 1 330 ? 27.718 13.250 -25.202 1.00 76.50 330 THR A CA 1
ATOM 2676 C C . THR A 1 330 ? 28.863 13.413 -26.201 1.00 76.50 330 THR A C 1
ATOM 2678 O O . THR A 1 330 ? 28.663 14.068 -27.226 1.00 76.50 330 THR A O 1
ATOM 2681 N N . LYS A 1 331 ? 29.993 12.719 -26.004 1.00 76.31 331 LYS A N 1
ATOM 2682 C CA . LYS A 1 331 ? 31.073 12.621 -27.008 1.00 76.31 331 LYS A CA 1
ATOM 2683 C C . LYS A 1 331 ? 30.573 12.004 -28.321 1.00 76.31 331 LYS A C 1
ATOM 2685 O O . LYS A 1 331 ? 30.901 12.479 -29.411 1.00 76.31 331 LYS A O 1
ATOM 2690 N N . LEU A 1 332 ? 29.724 10.978 -28.236 1.00 69.69 332 LEU A N 1
ATOM 2691 C CA . LEU A 1 332 ? 29.132 10.328 -29.401 1.00 69.69 332 LEU A CA 1
ATOM 2692 C C . LEU A 1 332 ? 28.144 11.237 -30.141 1.00 69.69 332 LEU A C 1
ATOM 2694 O O . LEU A 1 332 ? 28.143 11.215 -31.367 1.00 69.69 332 LEU A O 1
ATOM 2698 N N . LYS A 1 333 ? 27.351 12.076 -29.464 1.00 68.69 333 LYS A N 1
ATOM 2699 C CA . LYS A 1 333 ? 26.434 13.035 -30.117 1.00 68.69 333 LYS A CA 1
ATOM 2700 C C . LYS A 1 333 ? 27.175 14.029 -31.010 1.00 68.69 333 LYS A C 1
ATOM 2702 O O . LYS A 1 333 ? 26.742 14.282 -32.135 1.00 68.69 333 LYS A O 1
ATOM 2707 N N . GLU A 1 334 ? 28.311 14.545 -30.548 1.00 65.31 334 GLU A N 1
ATOM 2708 C CA . GLU A 1 334 ? 29.176 15.397 -31.372 1.00 65.31 334 GLU A CA 1
ATOM 2709 C C . GLU A 1 334 ? 29.702 14.621 -32.588 1.00 65.31 334 GLU A C 1
ATOM 2711 O O . GLU A 1 334 ? 29.623 15.103 -33.725 1.00 65.31 334 GLU A O 1
ATOM 2716 N N . SER A 1 335 ? 30.127 13.370 -32.373 1.00 66.50 335 SER A N 1
ATOM 2717 C CA . SER A 1 335 ? 30.599 12.475 -33.436 1.00 66.50 335 SER A CA 1
ATOM 2718 C C . SER A 1 335 ? 29.504 12.039 -34.420 1.00 66.50 335 SER A C 1
ATOM 2720 O O . SER A 1 335 ? 29.800 11.828 -35.596 1.00 66.50 335 SER A O 1
ATOM 2722 N N . PHE A 1 336 ? 28.239 11.954 -33.999 1.00 72.06 336 PHE A N 1
ATOM 2723 C CA . PHE A 1 336 ? 27.116 11.543 -34.843 1.00 72.06 336 PHE A CA 1
ATOM 2724 C C . PHE A 1 336 ? 26.858 12.584 -35.929 1.00 72.06 336 PHE A C 1
ATOM 2726 O O . PHE A 1 336 ? 26.739 12.234 -37.100 1.00 72.06 336 PHE A O 1
ATOM 2733 N N . SER A 1 337 ? 26.906 13.874 -35.572 1.00 73.00 337 SER A N 1
ATOM 2734 C CA . SER A 1 337 ? 26.768 14.971 -36.540 1.00 73.00 337 SER A CA 1
ATOM 2735 C C . SER A 1 337 ? 27.868 14.956 -37.613 1.00 73.00 337 SER A C 1
ATOM 2737 O O . SER A 1 337 ? 27.641 15.327 -38.766 1.00 73.00 337 SER A O 1
ATOM 2739 N N . ILE A 1 338 ? 29.071 14.510 -37.243 1.00 79.00 338 ILE A N 1
ATOM 2740 C CA . ILE A 1 338 ? 30.216 14.375 -38.147 1.00 79.00 338 ILE A CA 1
ATOM 2741 C C . ILE A 1 338 ? 30.056 13.112 -38.997 1.00 79.00 338 ILE A C 1
ATOM 2743 O O . ILE A 1 338 ? 30.230 13.164 -40.213 1.00 79.00 338 ILE A O 1
ATOM 2747 N N . THR A 1 339 ? 29.672 11.996 -38.382 1.00 78.00 339 THR A N 1
ATOM 2748 C CA . THR A 1 339 ? 29.477 10.699 -39.040 1.00 78.00 339 THR A CA 1
ATOM 2749 C C . THR A 1 339 ? 28.349 10.760 -40.063 1.00 78.00 339 THR A C 1
ATOM 2751 O O . THR A 1 339 ? 28.516 10.276 -41.176 1.00 78.00 339 THR A O 1
ATOM 2754 N N . GLU A 1 340 ? 27.242 11.433 -39.752 1.00 82.38 340 GLU A N 1
ATOM 2755 C CA . GLU A 1 340 ? 26.127 11.653 -40.675 1.00 82.38 340 GLU A CA 1
ATOM 2756 C C . GLU A 1 340 ? 26.550 12.507 -41.881 1.00 82.38 340 GLU A C 1
ATOM 2758 O O . GLU A 1 340 ? 26.222 12.189 -43.027 1.00 82.38 340 GLU A O 1
ATOM 2763 N N . LYS A 1 341 ? 27.361 13.552 -41.662 1.00 83.75 341 LYS A N 1
ATOM 2764 C CA . LYS A 1 341 ? 27.951 14.344 -42.756 1.00 83.75 341 LYS A CA 1
ATOM 2765 C C . LYS A 1 341 ? 28.890 13.504 -43.619 1.00 83.75 341 LYS A C 1
ATOM 2767 O O . LYS A 1 341 ? 28.798 13.563 -44.843 1.00 83.75 341 LYS A O 1
ATOM 2772 N N . VAL A 1 342 ? 29.773 12.711 -43.010 1.00 84.88 342 VAL A N 1
ATOM 2773 C CA . VAL A 1 342 ? 30.693 11.810 -43.727 1.00 84.88 342 VAL A CA 1
ATOM 2774 C C . VAL A 1 342 ? 29.914 10.762 -44.522 1.00 84.88 342 VAL A C 1
ATOM 2776 O O . VAL A 1 342 ? 30.225 10.533 -45.689 1.00 84.88 342 VAL A O 1
ATOM 2779 N N . TYR A 1 343 ? 28.865 10.188 -43.935 1.00 83.25 343 TYR A N 1
ATOM 2780 C CA . TYR A 1 343 ? 27.984 9.224 -44.583 1.00 83.25 343 TYR A CA 1
ATOM 2781 C C . TYR A 1 343 ? 27.281 9.827 -45.801 1.00 83.25 343 TYR A C 1
ATOM 2783 O O . TYR A 1 343 ? 27.362 9.282 -46.902 1.00 83.25 343 TYR A O 1
ATOM 2791 N N . ASN A 1 344 ? 26.657 10.996 -45.642 1.00 84.38 344 ASN A N 1
ATOM 2792 C CA . ASN A 1 344 ? 25.991 11.699 -46.738 1.00 84.38 344 ASN A CA 1
ATOM 2793 C C . ASN A 1 344 ? 26.980 12.106 -47.843 1.00 84.38 344 ASN A C 1
ATOM 2795 O O . ASN A 1 344 ? 26.678 11.956 -49.029 1.00 84.38 344 ASN A O 1
ATOM 2799 N N . ASN A 1 345 ? 28.190 12.536 -47.479 1.00 86.50 345 ASN A N 1
ATOM 2800 C CA . ASN A 1 345 ? 29.255 12.835 -48.436 1.00 86.50 345 ASN A CA 1
ATOM 2801 C C . ASN A 1 345 ? 29.710 11.584 -49.198 1.00 86.50 345 ASN A C 1
ATOM 2803 O O . ASN A 1 345 ? 29.844 11.638 -50.421 1.00 86.50 345 ASN A O 1
ATOM 2807 N N . ALA A 1 346 ? 29.887 10.448 -48.518 1.00 84.25 346 ALA A N 1
ATOM 2808 C CA . ALA A 1 346 ? 30.197 9.171 -49.157 1.00 84.25 346 ALA A CA 1
ATOM 2809 C C . ALA A 1 346 ? 29.067 8.739 -50.106 1.00 84.25 346 ALA A C 1
ATOM 2811 O O . ALA A 1 346 ? 29.322 8.360 -51.249 1.00 84.25 346 ALA A O 1
ATOM 2812 N N . LYS A 1 347 ? 27.807 8.900 -49.689 1.00 82.50 347 LYS A N 1
ATOM 2813 C CA . LYS A 1 347 ? 26.618 8.615 -50.502 1.00 82.50 347 LYS A CA 1
ATOM 2814 C C . LYS A 1 347 ? 26.571 9.460 -51.780 1.00 82.50 347 LYS A C 1
ATOM 2816 O O . LYS A 1 347 ? 26.223 8.947 -52.849 1.00 82.50 347 LYS A O 1
ATOM 2821 N N . MET A 1 348 ? 26.935 10.739 -51.692 1.00 82.88 348 MET A N 1
ATOM 2822 C CA . MET A 1 348 ? 27.048 11.631 -52.851 1.00 82.88 348 MET A CA 1
ATOM 2823 C C . MET A 1 348 ? 28.241 11.272 -53.742 1.00 82.88 348 MET A C 1
ATOM 2825 O O . MET A 1 348 ? 28.096 11.251 -54.963 1.00 82.88 348 MET A O 1
ATOM 2829 N N . ALA A 1 349 ? 29.395 10.945 -53.157 1.00 84.12 349 ALA A N 1
ATOM 2830 C CA . ALA A 1 349 ? 30.596 10.557 -53.892 1.00 84.12 349 ALA A CA 1
ATOM 2831 C C . ALA A 1 349 ? 30.376 9.275 -54.703 1.00 84.12 349 ALA A C 1
ATOM 2833 O O . ALA A 1 349 ? 30.684 9.243 -55.894 1.00 84.12 349 ALA A O 1
ATOM 2834 N N . VAL A 1 350 ? 29.762 8.254 -54.100 1.00 81.88 350 VAL A N 1
ATOM 2835 C CA . VAL A 1 350 ? 29.423 7.016 -54.807 1.00 81.88 350 VAL A CA 1
ATOM 2836 C C . VAL A 1 350 ? 28.363 7.285 -55.887 1.00 81.88 350 VAL A C 1
ATOM 2838 O O . VAL A 1 350 ? 28.495 6.789 -57.004 1.00 81.88 350 VAL A O 1
ATOM 2841 N N . SER A 1 351 ? 27.377 8.156 -55.637 1.00 80.38 351 SER A N 1
ATOM 2842 C CA . SER A 1 351 ? 26.405 8.557 -56.671 1.00 80.38 351 SER A CA 1
ATOM 2843 C C . SER A 1 351 ? 27.062 9.281 -57.851 1.00 80.38 351 SER A C 1
ATOM 2845 O O . SER A 1 351 ? 26.670 9.068 -58.996 1.00 80.38 351 SER A O 1
ATOM 2847 N N . SER A 1 352 ? 28.059 10.128 -57.584 1.00 81.50 352 SER A N 1
ATOM 2848 C CA . SER A 1 352 ? 28.848 10.837 -58.598 1.00 81.50 352 SER A CA 1
ATOM 2849 C C . SER A 1 352 ? 29.721 9.873 -59.410 1.00 81.50 352 SER A C 1
ATOM 2851 O O . SER A 1 352 ? 29.705 9.914 -60.638 1.00 81.50 352 SER A O 1
ATOM 2853 N N . PHE A 1 353 ? 30.404 8.938 -58.740 1.00 82.94 353 PHE A N 1
ATOM 2854 C CA . PHE A 1 353 ? 31.193 7.878 -59.376 1.00 82.94 353 PHE A CA 1
ATOM 2855 C C . PHE A 1 353 ? 30.347 7.043 -60.347 1.00 82.94 353 PHE A C 1
ATOM 2857 O O . PHE A 1 353 ? 30.737 6.840 -61.493 1.00 82.94 353 PHE A O 1
ATOM 2864 N N . LEU A 1 354 ? 29.147 6.636 -59.926 1.00 78.19 354 LEU A N 1
ATOM 2865 C CA . LEU A 1 354 ? 28.230 5.849 -60.756 1.00 78.19 354 LEU A CA 1
ATOM 2866 C C . LEU A 1 354 ? 27.718 6.603 -61.991 1.00 78.19 354 LEU A C 1
ATOM 2868 O O . LEU A 1 354 ? 27.406 5.969 -62.995 1.00 78.19 354 LEU A O 1
ATOM 2872 N N . ARG A 1 355 ? 27.629 7.940 -61.934 1.00 77.38 355 ARG A N 1
ATOM 2873 C CA . ARG A 1 355 ? 27.221 8.779 -63.075 1.00 77.38 355 ARG A CA 1
ATOM 2874 C C . ARG A 1 355 ? 28.355 9.028 -64.067 1.00 77.38 355 ARG A C 1
ATOM 2876 O O . ARG A 1 355 ? 28.084 9.173 -65.256 1.00 77.38 355 ARG A O 1
ATOM 2883 N N . ASN A 1 356 ? 29.594 9.104 -63.583 1.00 78.81 356 ASN A N 1
ATOM 2884 C CA . ASN A 1 356 ? 30.743 9.526 -64.385 1.00 78.81 356 ASN A CA 1
ATOM 2885 C C . ASN A 1 356 ? 31.506 8.350 -65.023 1.00 78.81 356 ASN A C 1
ATOM 2887 O O . ASN A 1 356 ? 32.101 8.524 -66.085 1.00 78.81 356 ASN A O 1
ATOM 2891 N N . GLU A 1 357 ? 31.471 7.158 -64.420 1.00 81.31 357 GLU A N 1
ATOM 2892 C CA . GLU A 1 357 ? 32.231 5.988 -64.879 1.00 81.31 357 GLU A CA 1
ATOM 2893 C C . GLU A 1 357 ? 31.368 4.972 -65.639 1.00 81.31 357 GLU A C 1
ATOM 2895 O O . GLU A 1 357 ? 30.357 4.482 -65.132 1.00 81.31 357 GLU A O 1
ATOM 2900 N N . LYS A 1 358 ? 31.811 4.567 -66.839 1.00 74.88 358 LYS A N 1
ATOM 2901 C CA . LYS A 1 358 ? 31.051 3.661 -67.729 1.00 74.88 358 LYS A CA 1
ATOM 2902 C C . LYS A 1 358 ? 30.824 2.255 -67.154 1.00 74.88 358 LYS A C 1
ATOM 2904 O O . LYS A 1 358 ? 29.797 1.648 -67.445 1.00 74.88 358 LYS A O 1
ATOM 2909 N N . ASP A 1 359 ? 31.743 1.750 -66.328 1.00 78.50 359 ASP A N 1
ATOM 2910 C CA . ASP A 1 359 ? 31.633 0.447 -65.648 1.00 78.50 359 ASP A CA 1
ATOM 2911 C C . ASP A 1 359 ? 31.459 0.576 -64.120 1.00 78.50 359 ASP A C 1
ATOM 2913 O O . ASP A 1 359 ? 31.512 -0.423 -63.395 1.00 78.50 359 ASP A O 1
ATOM 2917 N N . GLY A 1 360 ? 31.188 1.786 -63.611 1.00 76.38 360 GLY A N 1
ATOM 2918 C CA . GLY A 1 360 ? 31.082 2.053 -62.171 1.00 76.38 360 GLY A CA 1
ATOM 2919 C C . GLY A 1 360 ? 30.035 1.183 -61.464 1.00 76.38 360 GLY A C 1
ATOM 2920 O O . GLY A 1 360 ? 30.248 0.728 -60.341 1.00 76.38 360 GLY A O 1
ATOM 2921 N N . LEU A 1 361 ? 28.935 0.856 -62.148 1.00 76.25 361 LEU A N 1
ATOM 2922 C CA . LEU A 1 361 ? 27.869 0.004 -61.615 1.00 76.25 361 LEU A CA 1
ATOM 2923 C C . LEU A 1 361 ? 28.291 -1.470 -61.482 1.00 76.25 361 LEU A C 1
ATOM 2925 O O . LEU A 1 361 ? 27.893 -2.138 -60.528 1.00 76.25 361 LEU A O 1
ATOM 2929 N N . LYS A 1 362 ? 29.122 -1.987 -62.399 1.00 78.44 362 LYS A N 1
ATOM 2930 C CA . LYS A 1 362 ? 29.680 -3.348 -62.285 1.00 78.44 362 LYS A CA 1
ATOM 2931 C C . LYS A 1 362 ? 30.692 -3.424 -61.144 1.00 78.44 362 LYS A C 1
ATOM 2933 O O . LYS A 1 362 ? 30.657 -4.380 -60.373 1.00 78.44 362 LYS A O 1
ATOM 2938 N N . ALA A 1 363 ? 31.534 -2.398 -61.005 1.00 82.06 363 ALA A N 1
ATOM 2939 C CA . ALA A 1 363 ? 32.473 -2.284 -59.893 1.00 82.06 363 ALA A CA 1
ATOM 2940 C C . ALA A 1 363 ? 31.740 -2.233 -58.540 1.00 82.06 363 ALA A C 1
ATOM 2942 O O . ALA A 1 363 ? 32.092 -2.974 -57.625 1.00 82.06 363 ALA A O 1
ATOM 2943 N N . LEU A 1 364 ? 30.661 -1.447 -58.434 1.00 81.50 364 LEU A N 1
ATOM 2944 C CA . LEU A 1 364 ? 29.846 -1.392 -57.219 1.00 81.50 364 LEU A CA 1
ATOM 2945 C C . LEU A 1 364 ? 29.189 -2.739 -56.899 1.00 81.50 364 LEU A C 1
ATOM 2947 O O . LEU A 1 364 ? 29.231 -3.169 -55.752 1.00 81.50 364 LEU A O 1
ATOM 2951 N N . LYS A 1 365 ? 28.618 -3.431 -57.894 1.00 79.69 365 LYS A N 1
ATOM 2952 C CA . LYS A 1 365 ? 28.039 -4.773 -57.697 1.00 79.69 365 LYS A CA 1
ATOM 2953 C C . LYS A 1 365 ? 29.067 -5.765 -57.153 1.00 79.69 365 LYS A C 1
ATOM 2955 O O . LYS A 1 365 ? 28.735 -6.551 -56.272 1.00 79.69 365 LYS A O 1
ATOM 2960 N N . TYR A 1 366 ? 30.305 -5.708 -57.642 1.00 83.50 366 TYR A N 1
ATOM 2961 C CA . TYR A 1 366 ? 31.390 -6.557 -57.152 1.00 83.50 366 TYR A CA 1
ATOM 2962 C C . TYR A 1 366 ? 31.763 -6.237 -55.696 1.00 83.50 366 TYR A C 1
ATOM 2964 O O . TYR A 1 366 ? 31.904 -7.148 -54.885 1.00 83.50 366 TYR A O 1
ATOM 2972 N N . ILE A 1 367 ? 31.848 -4.952 -55.339 1.00 85.06 367 ILE A N 1
ATOM 2973 C CA . ILE A 1 367 ? 32.113 -4.510 -53.959 1.00 85.06 367 ILE A CA 1
ATOM 2974 C C . ILE A 1 367 ? 30.983 -4.939 -53.016 1.00 85.06 367 ILE A C 1
ATOM 2976 O O . ILE A 1 367 ? 31.251 -5.495 -51.955 1.00 85.06 367 ILE A O 1
ATOM 2980 N N . VAL A 1 368 ? 29.725 -4.733 -53.418 1.00 84.06 368 VAL A N 1
ATOM 2981 C CA . VAL A 1 368 ? 28.550 -5.168 -52.647 1.00 84.06 368 VAL A CA 1
ATOM 2982 C C . VAL A 1 368 ? 28.574 -6.681 -52.449 1.00 84.06 368 VAL A C 1
A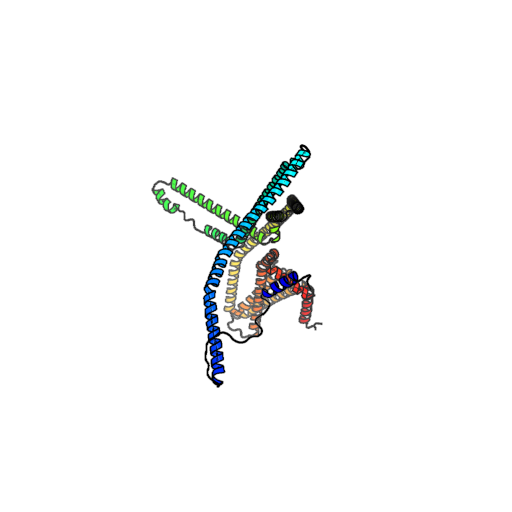TOM 2984 O O . VAL A 1 368 ? 28.338 -7.145 -51.342 1.00 84.06 368 VAL A O 1
ATOM 2987 N N . LEU A 1 369 ? 28.921 -7.460 -53.476 1.00 84.69 369 LEU A N 1
ATOM 2988 C CA . LEU A 1 369 ? 29.027 -8.914 -53.360 1.00 84.69 369 LEU A CA 1
ATOM 2989 C C . LEU A 1 369 ? 30.133 -9.346 -52.384 1.00 84.69 369 LEU A C 1
ATOM 2991 O O . LEU A 1 369 ? 29.903 -10.238 -51.573 1.00 84.69 369 LEU A O 1
ATOM 2995 N N . ILE A 1 370 ? 31.303 -8.697 -52.411 1.00 88.06 370 ILE A N 1
ATOM 2996 C CA . ILE A 1 370 ? 32.378 -8.953 -51.436 1.00 88.06 370 ILE A CA 1
ATOM 2997 C C . ILE A 1 370 ? 31.896 -8.673 -50.012 1.00 88.06 370 ILE A C 1
ATOM 2999 O O . ILE A 1 370 ? 32.106 -9.497 -49.120 1.00 88.06 370 ILE A O 1
ATOM 3003 N N . GLU A 1 371 ? 31.245 -7.531 -49.794 1.00 87.50 371 GLU A N 1
ATOM 3004 C CA . GLU A 1 371 ? 30.797 -7.160 -48.457 1.00 87.50 371 GLU A CA 1
ATOM 3005 C C . GLU A 1 371 ? 29.661 -8.073 -47.981 1.00 87.50 371 GLU A C 1
ATOM 3007 O O . GLU A 1 371 ? 29.717 -8.556 -46.858 1.00 87.50 371 GLU A O 1
ATOM 3012 N N . LEU A 1 372 ? 28.702 -8.437 -48.839 1.00 86.19 372 LEU A N 1
ATOM 3013 C CA . LEU A 1 372 ? 27.661 -9.416 -48.506 1.00 86.19 372 LEU A CA 1
ATOM 3014 C C . LEU A 1 372 ? 28.245 -10.788 -48.139 1.00 86.19 372 LEU A C 1
ATOM 3016 O O . LEU A 1 372 ? 27.800 -11.396 -47.168 1.00 86.19 372 LEU A O 1
ATOM 3020 N N . CYS A 1 373 ? 29.272 -11.265 -48.850 1.00 88.25 373 CYS A N 1
ATOM 3021 C CA . CYS A 1 373 ? 29.975 -12.503 -48.496 1.00 88.25 373 CYS A CA 1
ATOM 3022 C C . CYS A 1 373 ? 30.639 -12.416 -47.115 1.00 88.25 373 CYS A C 1
ATOM 3024 O O . CYS A 1 373 ? 30.624 -13.387 -46.355 1.00 88.25 373 CYS A O 1
ATOM 3026 N N . LYS A 1 374 ? 31.206 -11.255 -46.773 1.00 88.69 374 LYS A N 1
ATOM 3027 C CA . LYS A 1 374 ? 31.787 -11.003 -45.452 1.00 88.69 374 LYS A CA 1
ATOM 3028 C C . LYS A 1 374 ? 30.715 -10.973 -44.361 1.00 88.69 374 LYS A C 1
ATOM 3030 O O . LYS A 1 374 ? 30.879 -11.660 -43.360 1.00 88.69 374 LYS A O 1
ATOM 3035 N N . GLN A 1 375 ? 29.602 -10.275 -44.584 1.00 85.75 375 GLN A N 1
ATOM 3036 C CA . GLN A 1 375 ? 28.474 -10.256 -43.647 1.00 85.75 375 GLN A CA 1
ATOM 3037 C C . GLN A 1 375 ? 27.905 -11.670 -43.434 1.00 85.75 375 GLN A C 1
ATOM 3039 O O . GLN A 1 375 ? 27.670 -12.072 -42.300 1.00 85.75 375 GLN A O 1
ATOM 3044 N N . ASN A 1 376 ? 27.765 -12.469 -44.497 1.00 85.75 376 ASN A N 1
ATOM 3045 C CA . ASN A 1 376 ? 27.309 -13.858 -44.396 1.00 85.75 376 ASN A CA 1
ATOM 3046 C C . ASN A 1 376 ? 28.272 -14.738 -43.580 1.00 85.75 376 ASN A C 1
ATOM 3048 O O . ASN A 1 376 ? 27.841 -15.564 -42.781 1.00 85.75 376 ASN A O 1
ATOM 3052 N N . LYS A 1 377 ? 29.588 -14.544 -43.741 1.00 87.31 377 LYS A N 1
ATOM 3053 C CA . LYS A 1 377 ? 30.593 -15.228 -42.915 1.00 87.31 377 LYS A CA 1
ATOM 3054 C C . LYS A 1 377 ? 30.437 -14.871 -41.434 1.00 87.31 377 LYS A C 1
ATOM 3056 O O . LYS A 1 377 ? 30.530 -15.760 -40.591 1.00 87.31 377 LYS A O 1
ATOM 3061 N N . ASP A 1 378 ? 30.201 -13.600 -41.125 1.00 83.38 378 ASP A N 1
ATOM 3062 C CA . ASP A 1 378 ? 30.002 -13.141 -39.749 1.00 83.38 378 ASP A CA 1
ATOM 3063 C C . ASP A 1 378 ? 28.706 -13.726 -39.147 1.00 83.38 378 ASP A C 1
ATOM 3065 O O . ASP A 1 378 ? 28.741 -14.240 -38.029 1.00 83.38 378 ASP A O 1
ATOM 3069 N N . PHE A 1 379 ? 27.609 -13.791 -39.914 1.00 81.31 379 PHE A N 1
ATOM 3070 C CA . PHE A 1 379 ? 26.371 -14.483 -39.514 1.00 81.31 379 PHE A CA 1
ATOM 3071 C C . PHE A 1 379 ? 26.591 -15.969 -39.199 1.00 81.31 379 PHE A C 1
ATOM 3073 O O . PHE A 1 379 ? 26.139 -16.448 -38.161 1.00 81.31 379 PHE A O 1
ATOM 3080 N N . LEU A 1 380 ? 27.322 -16.695 -40.048 1.00 83.31 380 LEU A N 1
ATOM 3081 C CA . LEU A 1 380 ? 27.621 -18.113 -39.816 1.00 83.31 380 LEU A CA 1
ATOM 3082 C C . LEU A 1 380 ? 28.481 -18.322 -38.560 1.00 83.31 380 LEU A C 1
ATOM 3084 O O . LEU A 1 380 ? 28.267 -19.267 -37.804 1.00 83.31 380 LEU A O 1
ATOM 3088 N N . ASN A 1 381 ? 29.443 -17.434 -38.293 1.00 82.38 381 ASN A N 1
ATOM 3089 C CA . ASN A 1 381 ? 30.245 -17.491 -37.065 1.00 82.38 381 ASN A CA 1
ATOM 3090 C C . ASN A 1 381 ? 29.394 -17.251 -35.811 1.00 82.38 381 ASN A C 1
ATOM 3092 O O . ASN A 1 381 ? 29.616 -17.880 -34.770 1.00 82.38 381 ASN A O 1
ATOM 3096 N N . SER A 1 382 ? 28.427 -16.346 -35.921 1.00 77.25 382 SER A N 1
ATOM 3097 C CA . SER A 1 382 ? 27.426 -16.073 -34.898 1.00 77.25 382 SER A CA 1
ATOM 3098 C C . SER A 1 382 ? 26.532 -17.290 -34.643 1.00 77.25 382 SER A C 1
ATOM 3100 O O . SER A 1 382 ? 26.398 -17.721 -33.501 1.00 77.25 382 SER A O 1
ATOM 3102 N N . GLU A 1 383 ? 26.018 -17.929 -35.692 1.00 77.44 383 GLU A N 1
ATOM 3103 C CA . GLU A 1 383 ? 25.209 -19.151 -35.595 1.00 77.44 383 GLU A CA 1
ATOM 3104 C C . GLU A 1 383 ? 25.983 -20.318 -34.959 1.00 77.44 383 GLU A C 1
ATOM 3106 O O . GLU A 1 383 ? 25.499 -20.978 -34.037 1.00 77.44 383 GLU A O 1
ATOM 3111 N N . LEU A 1 384 ? 27.240 -20.519 -35.366 1.00 78.69 384 LEU A N 1
ATOM 3112 C CA . LEU A 1 384 ? 28.129 -21.512 -34.758 1.00 78.69 384 LEU A CA 1
ATOM 3113 C C . LEU A 1 384 ? 28.382 -21.226 -33.272 1.00 78.69 384 LEU A C 1
ATOM 3115 O O . LEU A 1 384 ? 28.488 -22.156 -32.470 1.00 78.69 384 LEU A O 1
ATOM 3119 N N . SER A 1 385 ? 28.475 -19.952 -32.891 1.00 75.94 385 SER A N 1
ATOM 3120 C CA . SER A 1 385 ? 28.606 -19.543 -31.489 1.00 75.94 385 SER A CA 1
ATOM 3121 C C . SER A 1 385 ? 27.340 -19.840 -30.676 1.00 75.94 385 SER A C 1
ATOM 3123 O O . SER A 1 385 ? 27.459 -20.253 -29.522 1.00 75.94 385 SER A O 1
ATOM 3125 N N . ILE A 1 386 ? 26.143 -19.704 -31.260 1.00 73.12 386 ILE A N 1
ATOM 3126 C CA . ILE A 1 386 ? 24.871 -20.083 -30.614 1.00 73.12 386 ILE A CA 1
ATOM 3127 C C . ILE A 1 386 ? 24.807 -21.598 -30.409 1.00 73.12 386 ILE A C 1
ATOM 3129 O O . ILE A 1 386 ? 24.551 -22.065 -29.298 1.00 73.12 386 ILE A O 1
ATOM 3133 N N . SER A 1 387 ? 25.098 -22.363 -31.466 1.00 72.88 387 SER A N 1
ATOM 3134 C CA . SER A 1 387 ? 25.057 -23.829 -31.451 1.00 72.88 387 SER A CA 1
ATOM 3135 C C . SER A 1 387 ? 25.994 -24.421 -30.390 1.00 72.88 387 SER A C 1
ATOM 3137 O O . SER A 1 387 ? 25.621 -25.342 -29.666 1.00 72.88 387 SER A O 1
ATOM 3139 N N . ARG A 1 388 ? 27.190 -23.841 -30.220 1.00 73.00 388 ARG A N 1
ATOM 3140 C CA . ARG A 1 388 ? 28.164 -24.264 -29.197 1.00 73.00 388 ARG A CA 1
ATOM 3141 C C . ARG A 1 388 ? 27.731 -23.975 -27.759 1.00 73.00 388 ARG A C 1
ATOM 3143 O O . ARG A 1 388 ? 28.263 -24.596 -26.845 1.00 73.00 388 ARG A O 1
ATOM 3150 N N . ASN A 1 389 ? 26.791 -23.055 -27.551 1.00 68.38 389 ASN A N 1
ATOM 3151 C CA . ASN A 1 389 ? 26.311 -22.641 -26.231 1.00 68.38 389 ASN A CA 1
ATOM 3152 C C . ASN A 1 389 ? 24.966 -23.288 -25.845 1.00 68.38 389 ASN A C 1
ATOM 3154 O O . ASN A 1 389 ? 24.236 -22.732 -25.024 1.00 68.38 389 ASN A O 1
ATOM 3158 N N . ASN A 1 390 ? 24.627 -24.452 -26.417 1.00 62.59 390 ASN A N 1
ATOM 3159 C CA . ASN A 1 390 ? 23.373 -25.179 -26.156 1.00 62.59 390 ASN A CA 1
ATOM 3160 C C . ASN A 1 390 ? 22.119 -24.284 -26.264 1.00 62.59 390 ASN A C 1
ATOM 3162 O O . ASN A 1 390 ? 21.223 -24.375 -25.430 1.00 62.59 390 ASN A O 1
ATOM 3166 N N . ASN A 1 391 ? 22.063 -23.384 -27.252 1.00 60.06 391 ASN A N 1
ATOM 3167 C CA . ASN A 1 391 ? 20.925 -22.480 -27.481 1.00 60.06 391 ASN A CA 1
ATOM 3168 C C . ASN A 1 391 ? 20.607 -21.509 -26.322 1.00 60.06 391 ASN A C 1
ATOM 3170 O O . ASN A 1 391 ? 19.537 -20.902 -26.296 1.00 60.06 391 ASN A O 1
ATOM 3174 N N . LEU A 1 392 ? 21.536 -21.286 -25.384 1.00 59.59 392 LEU A N 1
ATOM 3175 C CA . LEU A 1 392 ? 21.388 -20.272 -24.334 1.00 59.59 392 LEU A CA 1
ATOM 3176 C C . LEU A 1 392 ? 21.696 -18.871 -24.883 1.00 59.59 392 LEU A C 1
ATOM 3178 O O . LEU A 1 392 ? 22.718 -18.263 -24.563 1.00 59.59 392 LEU A O 1
ATOM 3182 N N . ILE A 1 393 ? 20.776 -18.348 -25.698 1.00 62.72 393 ILE A N 1
ATOM 3183 C CA . ILE A 1 393 ? 20.889 -17.056 -26.402 1.00 62.72 393 ILE A CA 1
ATOM 3184 C C . ILE A 1 393 ? 21.128 -15.883 -25.431 1.00 62.72 393 ILE A C 1
ATOM 3186 O O . ILE A 1 393 ? 21.807 -14.919 -25.770 1.00 62.72 393 ILE A O 1
ATOM 3190 N N . PHE A 1 394 ? 20.637 -15.980 -24.192 1.00 58.12 394 PHE A N 1
ATOM 3191 C CA . PHE A 1 394 ? 20.770 -14.929 -23.176 1.00 58.12 394 PHE A CA 1
ATOM 3192 C C . PHE A 1 394 ? 22.205 -14.739 -22.646 1.00 58.12 394 PHE A C 1
ATOM 3194 O O . PHE A 1 394 ? 22.525 -13.688 -22.105 1.00 58.12 394 PHE A O 1
ATOM 3201 N N . LYS A 1 395 ? 23.090 -15.736 -22.794 1.00 58.25 395 LYS A N 1
ATOM 3202 C CA . LYS A 1 395 ? 24.501 -15.640 -22.366 1.00 58.25 395 LYS A CA 1
ATOM 3203 C C . LYS A 1 395 ? 25.443 -15.179 -23.481 1.00 58.25 395 LYS A C 1
ATOM 3205 O O . LYS A 1 395 ? 26.648 -15.083 -23.255 1.00 58.25 395 LYS A O 1
ATOM 3210 N N . LEU A 1 396 ? 24.916 -14.942 -24.681 1.00 60.53 396 LEU A N 1
ATOM 3211 C CA . LEU A 1 396 ? 25.710 -14.526 -25.826 1.00 60.53 396 LEU A CA 1
ATOM 3212 C C . LEU A 1 396 ? 25.919 -13.017 -25.779 1.00 60.53 396 LEU A C 1
ATOM 3214 O O . LEU A 1 396 ? 24.995 -12.229 -25.973 1.00 60.53 396 LEU A O 1
ATOM 3218 N N . VAL A 1 397 ? 27.164 -12.656 -25.512 1.00 61.41 397 VAL A N 1
ATOM 3219 C CA . VAL A 1 397 ? 27.660 -11.288 -25.548 1.00 61.41 397 VAL A CA 1
ATOM 3220 C C . VAL A 1 397 ? 28.308 -11.049 -26.912 1.00 61.41 397 VAL A C 1
ATOM 3222 O O . VAL A 1 397 ? 28.990 -11.936 -27.436 1.00 61.41 397 VAL A O 1
ATOM 3225 N N . SER A 1 398 ? 28.082 -9.867 -27.484 1.00 60.97 398 SER A N 1
ATOM 3226 C CA . SER A 1 398 ? 28.657 -9.411 -28.749 1.00 60.97 398 SER A CA 1
ATOM 3227 C C . SER A 1 398 ? 30.166 -9.618 -28.754 1.00 60.97 398 SER A C 1
ATOM 3229 O O . SER A 1 398 ? 30.869 -9.288 -27.794 1.00 60.97 398 SER A O 1
ATOM 3231 N N . GLN A 1 399 ? 30.686 -10.120 -29.875 1.00 56.12 399 GLN A N 1
ATOM 3232 C CA . GLN A 1 399 ? 32.118 -10.385 -30.046 1.00 56.12 399 GLN A CA 1
ATOM 3233 C C . GLN A 1 399 ? 32.967 -9.103 -30.064 1.00 56.12 399 GLN A C 1
ATOM 3235 O O . GLN A 1 399 ? 34.194 -9.191 -30.001 1.00 56.12 399 GLN A O 1
ATOM 3240 N N . LYS A 1 400 ? 32.344 -7.922 -30.194 1.00 52.22 400 LYS A N 1
ATOM 3241 C CA . LYS A 1 400 ? 33.044 -6.649 -30.424 1.00 52.22 400 LYS A CA 1
ATOM 3242 C C . LYS A 1 400 ? 32.753 -5.548 -29.405 1.00 52.22 400 LYS A C 1
ATOM 3244 O O . LYS A 1 400 ? 33.468 -4.550 -29.446 1.00 52.22 400 LYS A O 1
ATOM 3249 N N . GLY A 1 401 ? 31.771 -5.702 -28.513 1.00 51.22 401 GLY A N 1
ATOM 3250 C CA . GLY A 1 401 ? 31.328 -4.565 -27.692 1.00 51.22 401 GLY A CA 1
ATOM 3251 C C . GLY A 1 401 ? 30.754 -4.859 -26.311 1.00 51.22 401 GLY A C 1
ATOM 3252 O O . GLY A 1 401 ? 30.559 -3.917 -25.559 1.00 51.22 401 GLY A O 1
ATOM 3253 N N . GLY A 1 402 ? 30.509 -6.116 -25.931 1.00 56.72 402 GLY A N 1
ATOM 3254 C CA . GLY A 1 402 ? 29.837 -6.386 -24.652 1.00 56.72 402 GLY A CA 1
ATOM 3255 C C . GLY A 1 402 ? 28.302 -6.296 -24.701 1.00 56.72 402 GLY A C 1
ATOM 3256 O O . GLY A 1 402 ? 27.656 -6.655 -23.719 1.00 56.72 402 GLY A O 1
ATOM 3257 N N . ASP A 1 403 ? 27.729 -5.878 -25.833 1.00 64.69 403 ASP A N 1
ATOM 3258 C CA . ASP A 1 403 ? 26.281 -5.744 -26.043 1.00 64.69 403 ASP A CA 1
ATOM 3259 C C . ASP A 1 403 ? 25.590 -7.090 -26.308 1.00 64.69 403 ASP A C 1
ATOM 3261 O O . ASP A 1 403 ? 26.242 -8.125 -26.468 1.00 64.69 403 ASP A O 1
ATOM 3265 N N . TRP A 1 404 ? 24.256 -7.114 -26.330 1.00 73.81 404 TRP A N 1
ATOM 3266 C CA . TRP A 1 404 ? 23.518 -8.357 -26.543 1.00 73.81 404 TRP A CA 1
ATOM 3267 C C . TRP A 1 404 ? 23.612 -8.808 -28.007 1.00 73.81 404 TRP A C 1
ATOM 3269 O O . TRP A 1 404 ? 23.611 -8.008 -28.936 1.00 73.81 404 TRP A O 1
ATOM 3279 N N . PHE A 1 405 ? 23.653 -10.122 -28.235 1.00 77.12 405 PHE A N 1
ATOM 3280 C CA . PHE A 1 405 ? 23.778 -10.734 -29.563 1.00 77.12 405 PHE A CA 1
ATOM 3281 C C . PHE A 1 405 ? 22.778 -10.221 -30.627 1.00 77.12 405 PHE A C 1
ATOM 3283 O O . PHE A 1 405 ? 23.094 -10.207 -31.819 1.00 77.12 405 PHE A O 1
ATOM 3290 N N . LEU A 1 406 ? 21.575 -9.789 -30.228 1.00 80.31 406 LEU A N 1
ATOM 3291 C CA . LEU A 1 406 ? 20.596 -9.244 -31.172 1.00 80.31 406 LEU A CA 1
ATOM 3292 C C . LEU A 1 406 ? 21.049 -7.917 -31.798 1.00 80.31 406 LEU A C 1
ATOM 3294 O O . LEU A 1 406 ? 20.691 -7.645 -32.945 1.00 80.31 406 LEU A O 1
ATOM 3298 N N . ASP A 1 407 ? 21.854 -7.127 -31.089 1.00 80.62 407 ASP A N 1
ATOM 3299 C CA . ASP A 1 407 ? 22.364 -5.846 -31.581 1.00 80.62 407 ASP A CA 1
ATOM 3300 C C . ASP A 1 407 ? 23.335 -6.066 -32.747 1.00 80.62 407 ASP A C 1
ATOM 3302 O O . ASP A 1 407 ? 23.250 -5.382 -33.771 1.00 80.62 407 ASP A O 1
ATOM 3306 N N . ASP A 1 408 ? 24.168 -7.110 -32.662 1.00 79.94 408 ASP A N 1
ATOM 3307 C CA . ASP A 1 408 ? 25.033 -7.546 -33.762 1.00 79.94 408 ASP A CA 1
ATOM 3308 C C . ASP A 1 408 ? 24.193 -7.995 -34.973 1.00 79.94 408 ASP A C 1
ATOM 3310 O O . ASP A 1 408 ? 24.439 -7.558 -36.100 1.00 79.94 408 ASP A O 1
ATOM 3314 N N . LEU A 1 409 ? 23.162 -8.828 -34.766 1.00 82.19 409 LEU A N 1
ATOM 3315 C CA . LEU A 1 409 ? 22.274 -9.280 -35.851 1.00 82.19 409 LEU A CA 1
ATOM 3316 C C . LEU A 1 409 ? 21.558 -8.115 -36.535 1.00 82.19 409 LEU A C 1
ATOM 3318 O O . LEU A 1 409 ? 21.464 -8.071 -37.765 1.00 82.19 409 LEU A O 1
ATOM 3322 N N . MET A 1 410 ? 21.076 -7.160 -35.744 1.00 85.06 410 MET A N 1
ATOM 3323 C CA . MET A 1 410 ? 20.428 -5.948 -36.223 1.00 85.06 410 MET A CA 1
ATOM 3324 C C . MET A 1 410 ? 21.406 -5.082 -37.026 1.00 85.06 410 MET A C 1
ATOM 3326 O O . MET A 1 410 ? 21.052 -4.583 -38.097 1.00 85.06 410 MET A O 1
ATOM 3330 N N . TRP A 1 411 ? 22.645 -4.931 -36.557 1.00 84.06 411 TRP A N 1
ATOM 3331 C CA . TRP A 1 411 ? 23.693 -4.200 -37.266 1.00 84.06 411 TRP A CA 1
ATOM 3332 C C . TRP A 1 411 ? 24.021 -4.848 -38.617 1.00 84.06 411 TRP A C 1
ATOM 3334 O O . TRP A 1 411 ? 23.973 -4.183 -39.657 1.00 84.06 411 TRP A O 1
ATOM 3344 N N . HIS A 1 412 ? 24.272 -6.160 -38.628 1.00 84.56 412 HIS A N 1
ATOM 3345 C CA . HIS A 1 412 ? 24.559 -6.913 -39.848 1.00 84.56 412 HIS A CA 1
ATOM 3346 C C . HIS A 1 412 ? 23.381 -6.864 -40.836 1.00 84.56 412 HIS A C 1
ATOM 3348 O O . HIS A 1 412 ? 23.571 -6.607 -42.027 1.00 84.56 412 HIS A O 1
ATOM 3354 N N . SER A 1 413 ? 22.153 -7.043 -40.347 1.00 87.38 413 SER A N 1
ATOM 3355 C CA . SER A 1 413 ? 20.937 -7.011 -41.163 1.00 87.38 413 SER A CA 1
ATOM 3356 C C . SER A 1 413 ? 20.666 -5.627 -41.771 1.00 87.38 413 SER A C 1
ATOM 3358 O O . SER A 1 413 ? 20.366 -5.522 -42.964 1.00 87.38 413 SER A O 1
ATOM 3360 N N . ASN A 1 414 ? 20.841 -4.547 -41.002 1.00 87.88 414 ASN A N 1
ATOM 3361 C CA . ASN A 1 414 ? 20.690 -3.185 -41.519 1.00 87.88 414 ASN A CA 1
ATOM 3362 C C . ASN A 1 414 ? 21.744 -2.862 -42.587 1.00 87.88 414 ASN A C 1
ATOM 3364 O O . ASN A 1 414 ? 21.396 -2.298 -43.626 1.00 87.88 414 ASN A O 1
ATOM 3368 N N . ASN A 1 415 ? 22.997 -3.282 -42.388 1.00 86.31 415 ASN A N 1
ATOM 3369 C CA . ASN A 1 415 ? 24.057 -3.107 -43.383 1.00 86.31 415 ASN A CA 1
ATOM 3370 C C . ASN A 1 415 ? 23.746 -3.846 -44.687 1.00 86.31 415 ASN A C 1
ATOM 3372 O O . ASN A 1 415 ? 23.875 -3.271 -45.766 1.00 86.31 415 ASN A O 1
ATOM 3376 N N . ILE A 1 416 ? 23.286 -5.099 -44.607 1.00 85.38 416 ILE A N 1
ATOM 3377 C CA . ILE A 1 416 ? 22.884 -5.878 -45.785 1.00 85.38 416 ILE A CA 1
ATOM 3378 C C . ILE A 1 416 ? 21.766 -5.165 -46.556 1.00 85.38 416 ILE A C 1
ATOM 3380 O O . ILE A 1 416 ? 21.850 -5.028 -47.779 1.00 85.38 416 ILE A O 1
ATOM 3384 N N . VAL A 1 417 ? 20.735 -4.674 -45.860 1.00 86.12 417 VAL A N 1
ATOM 3385 C CA . VAL A 1 417 ? 19.635 -3.941 -46.502 1.00 86.12 417 VAL A CA 1
ATOM 3386 C C . VAL A 1 417 ? 20.124 -2.639 -47.139 1.00 86.12 417 VAL A C 1
ATOM 3388 O O . VAL A 1 417 ? 19.693 -2.335 -48.254 1.00 86.12 417 VAL A O 1
ATOM 3391 N N . GLU A 1 418 ? 21.035 -1.898 -46.505 1.00 83.62 418 GLU A N 1
ATOM 3392 C CA . GLU A 1 418 ? 21.589 -0.656 -47.063 1.00 83.62 418 GLU A CA 1
ATOM 3393 C C . GLU A 1 418 ? 22.454 -0.935 -48.305 1.00 83.62 418 GLU A C 1
ATOM 3395 O O . GLU A 1 418 ? 22.244 -0.317 -49.354 1.00 83.62 418 GLU A O 1
ATOM 3400 N N . TYR A 1 419 ? 23.345 -1.935 -48.252 1.00 82.50 419 TYR A N 1
ATOM 3401 C CA . TYR A 1 419 ? 24.183 -2.340 -49.390 1.00 82.50 419 TYR A CA 1
ATOM 3402 C C . TYR A 1 419 ? 23.370 -2.829 -50.589 1.00 82.50 419 TYR A C 1
ATOM 3404 O O . TYR A 1 419 ? 23.756 -2.582 -51.730 1.00 82.50 419 TYR A O 1
ATOM 3412 N N . ILE A 1 420 ? 22.244 -3.504 -50.353 1.00 79.25 420 ILE A N 1
ATOM 3413 C CA . ILE A 1 420 ? 21.350 -3.993 -51.410 1.00 79.25 420 ILE A CA 1
ATOM 3414 C C . ILE A 1 420 ? 20.456 -2.867 -51.952 1.00 79.25 420 ILE A C 1
ATOM 3416 O O . ILE A 1 420 ? 20.175 -2.814 -53.151 1.00 79.25 420 ILE A O 1
ATOM 3420 N N . THR A 1 421 ? 20.009 -1.948 -51.093 1.00 77.00 421 THR A N 1
ATOM 3421 C CA . THR A 1 421 ? 19.097 -0.859 -51.481 1.00 77.00 421 THR A CA 1
ATOM 3422 C C . THR A 1 421 ? 19.820 0.244 -52.255 1.00 77.00 421 THR A C 1
ATOM 3424 O O . THR A 1 421 ? 19.235 0.865 -53.143 1.00 77.00 421 THR A O 1
ATOM 3427 N N . TYR A 1 422 ? 21.104 0.464 -51.987 1.00 70.06 422 TYR A N 1
ATOM 3428 C CA . TYR A 1 422 ? 21.866 1.541 -52.610 1.00 70.06 422 TYR A CA 1
ATOM 3429 C C . TYR A 1 422 ? 22.047 1.393 -54.146 1.00 70.06 422 TYR A C 1
ATOM 3431 O O . TYR A 1 422 ? 21.769 2.353 -54.869 1.00 70.06 422 TYR A O 1
ATOM 3439 N N . PRO A 1 423 ? 22.386 0.209 -54.701 1.00 64.38 423 PRO A N 1
ATOM 3440 C CA . PRO A 1 423 ? 22.340 -0.049 -56.145 1.00 64.38 423 PRO A CA 1
ATOM 3441 C C . PRO A 1 423 ? 20.915 -0.072 -56.728 1.00 64.38 423 PRO A C 1
ATOM 3443 O O . PRO A 1 423 ? 20.728 0.262 -57.899 1.00 64.38 423 PRO A O 1
ATOM 3446 N N . PHE A 1 424 ? 19.914 -0.459 -55.925 1.00 62.81 424 PHE A N 1
ATOM 3447 C CA . PHE A 1 424 ? 18.503 -0.569 -56.328 1.00 62.81 424 PHE A CA 1
ATOM 3448 C C . PHE A 1 424 ? 17.879 0.801 -56.636 1.00 62.81 424 PHE A C 1
ATOM 3450 O O . PHE A 1 424 ? 17.136 0.937 -57.601 1.00 62.81 424 PHE A O 1
ATOM 3457 N N . LEU A 1 425 ? 18.233 1.838 -55.868 1.00 56.09 425 LEU A N 1
ATOM 3458 C CA . LEU A 1 425 ? 17.736 3.211 -56.052 1.00 56.09 425 LEU A CA 1
ATOM 3459 C C . LEU A 1 425 ? 18.182 3.872 -57.369 1.00 56.09 425 LEU A C 1
ATOM 3461 O O . LEU A 1 425 ? 17.621 4.897 -57.749 1.00 56.09 425 LEU A O 1
ATOM 3465 N N . GLN A 1 426 ? 19.184 3.320 -58.061 1.00 56.12 426 GLN A N 1
ATOM 3466 C CA . GLN A 1 426 ? 19.682 3.872 -59.325 1.00 56.12 426 GLN A CA 1
ATOM 3467 C C . GLN A 1 426 ? 19.179 3.136 -60.575 1.00 56.12 426 GLN A C 1
ATOM 3469 O O . GLN A 1 426 ? 19.299 3.671 -61.677 1.00 56.12 426 GLN A O 1
ATOM 3474 N N . GLN A 1 427 ? 18.602 1.938 -60.437 1.00 56.12 427 GLN A N 1
ATOM 3475 C CA . GLN A 1 427 ? 18.017 1.199 -61.557 1.00 56.12 427 GLN A CA 1
ATOM 3476 C C . GLN A 1 427 ? 16.491 1.327 -61.524 1.00 56.12 427 GLN A C 1
ATOM 3478 O O . GLN A 1 427 ? 15.821 0.613 -60.789 1.00 56.12 427 GLN A O 1
ATOM 3483 N N . ASN A 1 428 ? 15.925 2.192 -62.371 1.00 51.88 428 ASN A N 1
ATOM 3484 C CA . ASN A 1 428 ? 14.466 2.302 -62.522 1.00 51.88 428 ASN A CA 1
ATOM 3485 C C . ASN A 1 428 ? 13.808 1.025 -63.087 1.00 51.88 428 ASN A C 1
ATOM 3487 O O . ASN A 1 428 ? 12.589 0.904 -63.024 1.00 51.88 428 ASN A O 1
ATOM 3491 N N . HIS A 1 429 ? 14.584 0.060 -63.599 1.00 54.88 429 HIS A N 1
ATOM 3492 C CA . HIS A 1 429 ? 14.072 -1.214 -64.106 1.00 54.88 429 HIS A CA 1
ATOM 3493 C C . HIS A 1 429 ? 15.017 -2.370 -63.756 1.00 54.88 429 HIS A C 1
ATOM 3495 O O . HIS A 1 429 ? 16.105 -2.493 -64.317 1.00 54.88 429 HIS A O 1
ATOM 3501 N N . ILE A 1 430 ? 14.585 -3.222 -62.825 1.00 58.84 430 ILE A N 1
ATOM 3502 C CA . ILE A 1 430 ? 15.165 -4.546 -62.584 1.00 58.84 430 ILE A CA 1
ATOM 3503 C C . ILE A 1 430 ? 14.194 -5.555 -63.191 1.00 58.84 430 ILE A C 1
ATOM 3505 O O . ILE A 1 430 ? 13.054 -5.664 -62.746 1.00 58.84 430 ILE A O 1
ATOM 3509 N N . GLU A 1 431 ? 14.632 -6.270 -64.222 1.00 57.62 431 GLU A N 1
ATOM 3510 C CA . GLU A 1 431 ? 13.798 -7.245 -64.940 1.00 57.62 431 GLU A CA 1
ATOM 3511 C C . GLU A 1 431 ? 13.802 -8.639 -64.278 1.00 57.62 431 GLU A C 1
ATOM 3513 O O . GLU A 1 431 ? 12.940 -9.469 -64.568 1.00 57.62 431 GLU A O 1
ATOM 3518 N N . ASP A 1 432 ? 14.733 -8.900 -63.349 1.00 74.12 432 ASP A N 1
ATOM 3519 C CA . ASP A 1 432 ? 14.874 -10.198 -62.683 1.00 74.12 432 ASP A CA 1
ATOM 3520 C C . ASP A 1 432 ? 13.949 -10.336 -61.460 1.00 74.12 432 ASP A C 1
ATOM 3522 O O . ASP A 1 432 ? 14.201 -9.799 -60.375 1.00 74.12 432 ASP A O 1
ATOM 3526 N N . LYS A 1 433 ? 12.877 -11.116 -61.635 1.00 76.75 433 LYS A N 1
ATOM 3527 C CA . LYS A 1 433 ? 11.896 -11.428 -60.585 1.00 76.75 433 LYS A CA 1
ATOM 3528 C C . LYS A 1 433 ? 12.504 -12.168 -59.390 1.00 76.75 433 LYS A C 1
ATOM 3530 O O . LYS A 1 433 ? 12.083 -11.903 -58.265 1.00 76.75 433 LYS A O 1
ATOM 3535 N N . MET A 1 434 ? 13.471 -13.063 -59.610 1.00 77.50 434 MET A N 1
ATOM 3536 C CA . MET A 1 434 ? 14.096 -13.848 -58.536 1.00 77.50 434 MET A CA 1
ATOM 3537 C C . MET A 1 434 ? 14.919 -12.943 -57.624 1.00 77.50 434 MET A C 1
ATOM 3539 O O . MET A 1 434 ? 14.845 -13.038 -56.399 1.00 77.50 434 MET A O 1
ATOM 3543 N N . PHE A 1 435 ? 15.651 -12.006 -58.223 1.00 77.38 435 PHE A N 1
ATOM 3544 C CA . PHE A 1 435 ? 16.424 -11.025 -57.475 1.00 77.38 435 PHE A CA 1
ATOM 3545 C C . PHE A 1 435 ? 15.522 -10.109 -56.635 1.00 77.38 435 PHE A C 1
ATOM 3547 O O . PHE A 1 435 ? 15.770 -9.927 -55.445 1.00 77.38 435 PHE A O 1
ATOM 3554 N N . VAL A 1 436 ? 14.431 -9.585 -57.207 1.00 78.19 436 VAL A N 1
ATOM 3555 C CA . VAL A 1 436 ? 13.465 -8.749 -56.465 1.00 78.19 436 VAL A CA 1
ATOM 3556 C C . VAL A 1 436 ? 12.841 -9.514 -55.290 1.00 78.19 436 VAL A C 1
ATOM 3558 O O . VAL A 1 436 ? 12.694 -8.955 -54.201 1.00 78.19 436 VAL A O 1
ATOM 3561 N N . GLN A 1 437 ? 12.515 -10.797 -55.472 1.00 82.00 437 GLN A N 1
ATOM 3562 C CA . GLN A 1 437 ? 12.026 -11.653 -54.388 1.00 82.00 437 GLN A CA 1
ATOM 3563 C C . GLN A 1 437 ? 13.065 -11.835 -53.277 1.00 82.00 437 GLN A C 1
ATOM 3565 O O . GLN A 1 437 ? 12.715 -11.692 -52.107 1.00 82.00 437 GLN A O 1
ATOM 3570 N N . ALA A 1 438 ? 14.335 -12.070 -53.619 1.00 81.69 438 ALA A N 1
ATOM 3571 C CA . ALA A 1 438 ? 15.411 -12.185 -52.636 1.00 81.69 438 ALA A CA 1
ATOM 3572 C C . ALA A 1 438 ? 15.589 -10.888 -51.824 1.00 81.69 438 ALA A C 1
ATOM 3574 O O . ALA A 1 438 ? 15.656 -10.937 -50.598 1.00 81.69 438 ALA A O 1
ATOM 3575 N N . VAL A 1 439 ? 15.573 -9.717 -52.475 1.00 81.06 439 VAL A N 1
ATOM 3576 C CA . VAL A 1 439 ? 15.648 -8.411 -51.789 1.00 81.06 439 VAL A CA 1
ATOM 3577 C C . VAL A 1 439 ? 14.469 -8.207 -50.833 1.00 81.06 439 VAL A C 1
ATOM 3579 O O . VAL A 1 439 ? 14.659 -7.754 -49.703 1.00 81.06 439 VAL A O 1
ATOM 3582 N N . ASN A 1 440 ? 13.254 -8.560 -51.258 1.00 83.69 440 ASN A N 1
ATOM 3583 C CA . ASN A 1 440 ? 12.072 -8.478 -50.400 1.00 83.69 440 ASN A CA 1
ATOM 3584 C C . ASN A 1 440 ? 12.155 -9.448 -49.213 1.00 83.69 440 ASN A C 1
ATOM 3586 O O . ASN A 1 440 ? 11.790 -9.064 -48.105 1.00 83.69 440 ASN A O 1
ATOM 3590 N N . GLY A 1 441 ? 12.692 -10.654 -49.418 1.00 85.56 441 GLY A N 1
ATOM 3591 C CA . GLY A 1 441 ? 12.982 -11.607 -48.345 1.00 85.56 441 GLY A CA 1
ATOM 3592 C C . GLY A 1 441 ? 13.957 -11.035 -47.315 1.00 85.56 441 GLY A C 1
ATOM 3593 O O . GLY A 1 441 ? 13.659 -11.040 -46.124 1.00 85.56 441 GLY A O 1
ATOM 3594 N N . MET A 1 442 ? 15.064 -10.434 -47.761 1.00 84.88 442 MET A N 1
ATOM 3595 C CA . MET A 1 442 ? 16.037 -9.802 -46.856 1.00 84.88 442 MET A CA 1
ATOM 3596 C C . MET A 1 442 ? 15.437 -8.618 -46.086 1.00 84.88 442 MET A C 1
ATOM 3598 O O . MET A 1 442 ? 15.705 -8.451 -44.898 1.00 84.88 442 MET A O 1
ATOM 3602 N N . ARG A 1 443 ? 14.576 -7.812 -46.722 1.00 86.12 443 ARG A N 1
ATOM 3603 C CA . ARG A 1 443 ? 13.837 -6.742 -46.028 1.00 86.12 443 ARG A CA 1
ATOM 3604 C C . ARG A 1 443 ? 12.860 -7.294 -44.992 1.00 86.12 443 ARG A C 1
ATOM 3606 O O . ARG A 1 443 ? 12.760 -6.724 -43.910 1.00 86.12 443 ARG A O 1
ATOM 3613 N N . ALA A 1 444 ? 12.164 -8.386 -45.303 1.00 88.56 444 ALA A N 1
ATOM 3614 C CA . ALA A 1 444 ? 11.264 -9.042 -44.361 1.00 88.56 444 ALA A CA 1
ATOM 3615 C C . ALA A 1 444 ? 12.029 -9.569 -43.137 1.00 88.56 444 ALA A C 1
ATOM 3617 O O . ALA A 1 444 ? 11.620 -9.295 -42.012 1.00 88.56 444 ALA A O 1
ATOM 3618 N N . VAL A 1 445 ? 13.178 -10.221 -43.343 1.00 87.75 445 VAL A N 1
ATOM 3619 C CA . VAL A 1 445 ? 14.065 -10.673 -42.256 1.00 87.75 445 VAL A CA 1
ATOM 3620 C C . VAL A 1 445 ? 14.550 -9.494 -41.406 1.00 87.75 445 VAL A C 1
ATOM 3622 O O . VAL A 1 445 ? 14.471 -9.546 -40.181 1.00 87.75 445 VAL A O 1
ATOM 3625 N N . ASN A 1 446 ? 14.960 -8.385 -42.031 1.00 89.94 446 ASN A N 1
ATOM 3626 C CA . ASN A 1 446 ? 15.359 -7.186 -41.292 1.00 89.94 446 ASN A CA 1
ATOM 3627 C C . ASN A 1 446 ? 14.224 -6.611 -40.434 1.00 89.94 446 ASN A C 1
ATOM 3629 O O . ASN A 1 446 ? 14.456 -6.172 -39.311 1.00 89.94 446 ASN A O 1
ATOM 3633 N N . ASN A 1 447 ? 12.990 -6.629 -40.940 1.00 90.75 447 ASN A N 1
ATOM 3634 C CA . ASN A 1 447 ? 11.829 -6.191 -40.169 1.00 90.75 447 ASN A CA 1
ATOM 3635 C C . ASN A 1 447 ? 11.560 -7.112 -38.973 1.00 90.75 447 ASN A C 1
ATOM 3637 O O . ASN A 1 447 ? 11.227 -6.610 -37.906 1.00 90.75 447 ASN A O 1
ATOM 3641 N N . VAL A 1 448 ? 11.763 -8.426 -39.115 1.00 90.75 448 VAL A N 1
ATOM 3642 C CA . VAL A 1 448 ? 11.651 -9.371 -37.992 1.00 90.75 448 VAL A CA 1
ATOM 3643 C C . VAL A 1 448 ? 12.665 -9.036 -36.897 1.00 90.75 448 VAL A C 1
ATOM 3645 O O . VAL A 1 448 ? 12.277 -8.944 -35.735 1.00 90.75 448 VAL A O 1
ATOM 3648 N N . TYR A 1 449 ? 13.932 -8.784 -37.242 1.00 87.94 449 TYR A N 1
ATOM 3649 C CA . TYR A 1 449 ? 14.933 -8.381 -36.245 1.00 87.94 449 TYR A CA 1
ATOM 3650 C C . TYR A 1 449 ? 14.601 -7.043 -35.585 1.00 87.94 449 TYR A C 1
ATOM 3652 O O . TYR A 1 449 ? 14.747 -6.915 -34.370 1.00 87.94 449 TYR A O 1
ATOM 3660 N N . LYS A 1 450 ? 14.075 -6.075 -36.347 1.00 88.69 450 LYS A N 1
ATOM 3661 C CA . LYS A 1 450 ? 13.597 -4.800 -35.794 1.00 88.69 450 LYS A CA 1
ATOM 3662 C C . LYS A 1 450 ? 12.483 -4.994 -34.776 1.00 88.69 450 LYS A C 1
ATOM 3664 O O . LYS A 1 450 ? 12.581 -4.473 -33.669 1.00 88.69 450 LYS A O 1
ATOM 3669 N N . SER A 1 451 ? 11.466 -5.774 -35.130 1.00 90.12 451 SER A N 1
ATOM 3670 C CA . SER A 1 451 ? 10.365 -6.087 -34.221 1.00 90.12 451 SER A CA 1
ATOM 3671 C C . SER A 1 451 ? 10.844 -6.856 -32.991 1.00 90.12 451 SER A C 1
ATOM 3673 O O . SER A 1 451 ? 10.390 -6.571 -31.889 1.00 90.12 451 SER A O 1
ATOM 3675 N N . LEU A 1 452 ? 11.787 -7.791 -33.138 1.00 88.56 452 LEU A N 1
ATOM 3676 C CA . LEU A 1 452 ? 12.338 -8.533 -32.004 1.00 88.56 452 LEU A CA 1
ATOM 3677 C C . LEU A 1 452 ? 13.123 -7.622 -31.049 1.00 88.56 452 LEU A C 1
ATOM 3679 O O . LEU A 1 452 ? 12.978 -7.746 -29.836 1.00 88.56 452 LEU A O 1
ATOM 3683 N N . HIS A 1 453 ? 13.911 -6.690 -31.585 1.00 85.81 453 HIS A N 1
ATOM 3684 C CA . HIS A 1 453 ? 14.658 -5.717 -30.789 1.00 85.81 453 HIS A CA 1
ATOM 3685 C C . HIS A 1 453 ? 13.716 -4.760 -30.045 1.00 85.81 453 HIS A C 1
ATOM 3687 O O . HIS A 1 453 ? 13.916 -4.473 -28.867 1.00 85.81 453 HIS A O 1
ATOM 3693 N N . GLU A 1 454 ? 12.643 -4.315 -30.699 1.00 88.62 454 GLU A N 1
ATOM 3694 C CA . GLU A 1 454 ? 11.592 -3.516 -30.063 1.00 88.62 454 GLU A CA 1
ATOM 3695 C C . GLU A 1 454 ? 10.875 -4.291 -28.946 1.00 88.62 454 GLU A C 1
ATOM 3697 O O . GLU A 1 454 ? 10.677 -3.759 -27.854 1.00 88.62 454 GLU A O 1
ATOM 3702 N N . ILE A 1 455 ? 10.539 -5.566 -29.173 1.00 89.44 455 ILE A N 1
ATOM 3703 C CA . ILE A 1 455 ? 9.948 -6.433 -28.143 1.00 89.44 455 ILE A CA 1
ATOM 3704 C C . ILE A 1 455 ? 10.906 -6.601 -26.966 1.00 89.44 455 ILE A C 1
ATOM 3706 O O . ILE A 1 455 ? 10.472 -6.487 -25.824 1.00 89.44 455 ILE A O 1
ATOM 3710 N N . TYR A 1 456 ? 12.192 -6.845 -27.220 1.00 84.94 456 TYR A N 1
ATOM 3711 C CA . TYR A 1 456 ? 13.201 -6.974 -26.171 1.00 84.94 456 TYR A CA 1
ATOM 3712 C C . TYR A 1 456 ? 13.299 -5.702 -25.321 1.00 84.94 456 TYR A C 1
ATOM 3714 O O . TYR A 1 456 ? 13.242 -5.764 -24.091 1.00 84.94 456 TYR A O 1
ATOM 3722 N N . TYR A 1 457 ? 13.352 -4.538 -25.971 1.00 85.06 457 TYR A N 1
ATOM 3723 C CA . TYR A 1 457 ? 13.357 -3.247 -25.293 1.00 85.06 457 TYR A CA 1
ATOM 3724 C C . TYR A 1 457 ? 12.096 -3.041 -24.442 1.00 85.06 457 TYR A C 1
ATOM 3726 O O . TYR A 1 457 ? 12.191 -2.749 -23.247 1.00 85.06 457 TYR A O 1
ATOM 3734 N N . ASN A 1 458 ? 10.911 -3.251 -25.022 1.00 90.06 458 ASN A N 1
ATOM 3735 C CA . ASN A 1 458 ? 9.631 -3.111 -24.324 1.00 90.06 458 ASN A CA 1
ATOM 3736 C C . ASN A 1 458 ? 9.487 -4.122 -23.179 1.00 90.06 458 ASN A C 1
ATOM 3738 O O . ASN A 1 458 ? 8.900 -3.814 -22.140 1.00 90.06 458 ASN A O 1
ATOM 3742 N N . PHE A 1 459 ? 10.046 -5.322 -23.334 1.00 88.19 459 PHE A N 1
ATOM 3743 C CA . PHE A 1 459 ? 10.034 -6.334 -22.292 1.00 88.19 459 PHE A CA 1
ATOM 3744 C C . PHE A 1 459 ? 10.803 -5.865 -21.057 1.00 88.19 459 PHE A C 1
ATOM 3746 O O . PHE A 1 459 ? 10.262 -5.899 -19.954 1.00 88.19 459 PHE A O 1
ATOM 3753 N N . HIS A 1 460 ? 12.028 -5.372 -21.240 1.00 82.94 460 HIS A N 1
ATOM 3754 C CA . HIS A 1 460 ? 12.869 -4.926 -20.131 1.00 82.94 460 HIS A CA 1
ATOM 3755 C C . HIS A 1 460 ? 12.415 -3.608 -19.498 1.00 82.94 460 HIS A C 1
ATOM 3757 O O . HIS A 1 460 ? 12.601 -3.420 -18.298 1.00 82.94 460 HIS A O 1
ATOM 3763 N N . THR A 1 461 ? 11.818 -2.707 -20.277 1.00 85.44 461 THR A N 1
ATOM 3764 C CA . THR A 1 461 ? 11.442 -1.366 -19.799 1.00 85.44 461 THR A CA 1
ATOM 3765 C C . THR A 1 461 ? 10.016 -1.275 -19.267 1.00 85.44 461 THR A C 1
ATOM 3767 O O . THR A 1 461 ? 9.755 -0.454 -18.392 1.00 85.44 461 THR A O 1
ATOM 3770 N N . ILE A 1 462 ? 9.096 -2.111 -19.762 1.00 87.94 462 ILE A N 1
ATOM 3771 C CA . ILE A 1 462 ? 7.666 -2.014 -19.443 1.00 87.94 462 ILE A CA 1
ATOM 3772 C C . ILE A 1 462 ? 7.149 -3.336 -18.880 1.00 87.94 462 ILE A C 1
ATOM 3774 O O . ILE A 1 462 ? 6.685 -3.378 -17.742 1.00 87.94 462 ILE A O 1
ATOM 3778 N N . ILE A 1 463 ? 7.230 -4.421 -19.658 1.00 87.12 463 ILE A N 1
ATOM 3779 C CA . ILE A 1 463 ? 6.517 -5.669 -19.336 1.00 87.12 463 ILE A CA 1
ATOM 3780 C C . ILE A 1 463 ? 7.048 -6.281 -18.041 1.00 87.12 463 ILE A C 1
ATOM 3782 O O . ILE A 1 463 ? 6.259 -6.594 -17.151 1.00 87.12 463 ILE A O 1
ATOM 3786 N N . LEU A 1 464 ? 8.364 -6.452 -17.921 1.00 85.62 464 LEU A N 1
ATOM 3787 C CA . LEU A 1 464 ? 8.985 -7.076 -16.758 1.00 85.62 464 LEU A CA 1
ATOM 3788 C C . LEU A 1 464 ? 8.796 -6.231 -15.482 1.00 85.62 464 LEU A C 1
ATOM 3790 O O . LEU A 1 464 ? 8.310 -6.797 -14.500 1.00 85.62 464 LEU A O 1
ATOM 3794 N N . PRO A 1 465 ? 9.093 -4.912 -15.465 1.00 84.62 465 PRO A N 1
ATOM 3795 C CA . PRO A 1 465 ? 8.857 -4.078 -14.285 1.00 84.62 465 PRO A CA 1
ATOM 3796 C C . PRO A 1 465 ? 7.394 -4.055 -13.830 1.00 84.62 465 PRO A C 1
ATOM 3798 O O . PRO A 1 465 ? 7.121 -4.266 -12.647 1.00 84.62 465 PRO A O 1
ATOM 3801 N N . GLU A 1 466 ? 6.439 -3.859 -14.746 1.00 84.81 466 GLU A N 1
ATOM 3802 C CA . GLU A 1 466 ? 5.016 -3.821 -14.386 1.00 84.81 466 GLU A CA 1
ATOM 3803 C C . GLU A 1 466 ? 4.497 -5.192 -13.946 1.00 84.81 466 GLU A C 1
ATOM 3805 O O . GLU A 1 466 ? 3.739 -5.280 -12.981 1.00 84.81 466 GLU A O 1
ATOM 3810 N N . SER A 1 467 ? 4.945 -6.281 -14.578 1.00 85.19 467 SER A N 1
ATOM 3811 C CA . SER A 1 467 ? 4.584 -7.635 -14.139 1.00 85.19 467 SER A CA 1
ATOM 3812 C C . SER A 1 467 ? 5.092 -7.910 -12.724 1.00 85.19 467 SER A C 1
ATOM 3814 O O . SER A 1 467 ? 4.326 -8.371 -11.880 1.00 85.19 467 SER A O 1
ATOM 3816 N N . MET A 1 468 ? 6.353 -7.571 -12.431 1.00 83.94 468 MET A N 1
ATOM 3817 C CA . MET A 1 468 ? 6.930 -7.720 -11.091 1.00 83.94 468 MET A CA 1
ATOM 3818 C C . MET A 1 468 ? 6.163 -6.902 -10.051 1.00 83.94 468 MET A C 1
ATOM 3820 O O . MET A 1 468 ? 5.790 -7.431 -9.007 1.00 83.94 468 MET A O 1
ATOM 3824 N N . LYS A 1 469 ? 5.863 -5.636 -10.354 1.00 83.69 469 LYS A N 1
ATOM 3825 C CA . LYS A 1 469 ? 5.069 -4.754 -9.488 1.00 83.69 469 LYS A CA 1
ATOM 3826 C C . LYS A 1 469 ? 3.693 -5.345 -9.174 1.00 83.69 469 LYS A C 1
ATOM 3828 O O . LYS A 1 469 ? 3.290 -5.381 -8.016 1.00 83.69 469 LYS A O 1
ATOM 3833 N N . LYS A 1 470 ? 2.975 -5.839 -10.186 1.00 85.06 470 LYS A N 1
ATOM 3834 C CA . LYS A 1 470 ? 1.641 -6.437 -10.015 1.00 85.06 470 LYS A CA 1
ATOM 3835 C C . LYS A 1 470 ? 1.672 -7.733 -9.202 1.00 85.06 470 LYS A C 1
ATOM 3837 O O . LYS A 1 470 ? 0.766 -7.968 -8.406 1.00 85.06 470 LYS A O 1
ATOM 3842 N N . ILE A 1 471 ? 2.719 -8.545 -9.368 1.00 85.38 471 ILE A N 1
ATOM 3843 C CA . ILE A 1 471 ? 2.942 -9.758 -8.568 1.00 85.38 471 ILE A CA 1
ATOM 3844 C C . ILE A 1 471 ? 3.221 -9.396 -7.104 1.00 85.38 471 ILE A C 1
ATOM 3846 O O . ILE A 1 471 ? 2.587 -9.954 -6.214 1.00 85.38 471 ILE A O 1
ATOM 3850 N N . LEU A 1 472 ? 4.132 -8.449 -6.848 1.00 82.56 472 LEU A N 1
ATOM 3851 C CA . LEU A 1 472 ? 4.498 -8.015 -5.492 1.00 82.56 472 LEU A CA 1
ATOM 3852 C C . LEU A 1 472 ? 3.327 -7.371 -4.738 1.00 82.56 472 LEU A C 1
ATOM 3854 O O . LEU A 1 472 ? 3.193 -7.564 -3.532 1.00 82.56 472 LEU A O 1
ATOM 3858 N N . ASN A 1 473 ? 2.465 -6.647 -5.452 1.00 79.31 473 ASN A N 1
ATOM 3859 C CA . ASN A 1 473 ? 1.253 -6.045 -4.895 1.00 79.31 473 ASN A CA 1
ATOM 3860 C C . ASN A 1 473 ? 0.091 -7.031 -4.725 1.00 79.31 473 ASN A C 1
ATOM 3862 O O . ASN A 1 473 ? -0.985 -6.611 -4.304 1.00 79.31 473 ASN A O 1
ATOM 3866 N N . GLU A 1 474 ? 0.293 -8.311 -5.052 1.00 81.88 474 GLU A N 1
ATOM 3867 C CA . GLU A 1 474 ? -0.729 -9.357 -4.972 1.00 81.88 474 GLU A CA 1
ATOM 3868 C C . GLU A 1 474 ? -2.011 -8.975 -5.737 1.00 81.88 474 GLU A C 1
ATOM 3870 O O . GLU A 1 474 ? -3.127 -9.180 -5.256 1.00 81.88 474 GLU A O 1
ATOM 3875 N N . GLU A 1 475 ? -1.869 -8.396 -6.941 1.00 83.69 475 GLU A N 1
ATOM 3876 C CA . GLU A 1 475 ? -3.028 -7.965 -7.728 1.00 83.69 475 GLU A CA 1
ATOM 3877 C C . GLU A 1 475 ? -3.954 -9.170 -7.999 1.00 83.69 475 GLU A C 1
ATOM 3879 O O . GLU A 1 475 ? -3.513 -10.146 -8.618 1.00 83.69 475 GLU A O 1
ATOM 3884 N N . PRO A 1 476 ? -5.245 -9.122 -7.604 1.00 84.81 476 PRO A N 1
ATOM 3885 C CA . PRO A 1 476 ? -6.116 -10.298 -7.635 1.00 84.81 476 PRO A CA 1
ATOM 3886 C C . PRO A 1 476 ? -6.232 -10.936 -9.022 1.00 84.81 476 PRO A C 1
ATOM 3888 O O . PRO A 1 476 ? -6.250 -12.158 -9.151 1.00 84.81 476 PRO A O 1
ATOM 3891 N N . SER A 1 477 ? -6.273 -10.106 -10.068 1.00 90.12 477 SER A N 1
ATOM 3892 C CA . SER A 1 477 ? -6.360 -10.533 -11.468 1.00 90.12 477 SER A CA 1
ATOM 3893 C C . SER A 1 477 ? -5.122 -11.327 -11.908 1.00 90.12 477 SER A C 1
ATOM 3895 O O . SER A 1 477 ? -5.243 -12.362 -12.564 1.00 90.12 477 SER A O 1
ATOM 3897 N N . VAL A 1 478 ? -3.930 -10.872 -11.513 1.00 87.56 478 VAL A N 1
ATOM 3898 C CA . VAL A 1 478 ? -2.641 -11.462 -11.889 1.00 87.56 478 VAL A CA 1
ATOM 3899 C C . VAL A 1 478 ? -2.383 -12.731 -11.095 1.00 87.56 478 VAL A C 1
ATOM 3901 O O . VAL A 1 478 ? -2.004 -13.743 -11.678 1.00 87.56 478 VAL A O 1
ATOM 3904 N N . ILE A 1 479 ? -2.652 -12.723 -9.789 1.00 88.12 479 ILE A N 1
ATOM 3905 C CA . ILE A 1 479 ? -2.532 -13.926 -8.958 1.00 88.12 479 ILE A CA 1
ATOM 3906 C C . ILE A 1 479 ? -3.495 -15.013 -9.441 1.00 88.12 479 ILE A C 1
ATOM 3908 O O . ILE A 1 479 ? -3.102 -16.179 -9.528 1.00 88.12 479 ILE A O 1
ATOM 3912 N N . HIS A 1 480 ? -4.721 -14.642 -9.826 1.00 90.19 480 HIS A N 1
ATOM 3913 C CA . HIS A 1 480 ? -5.669 -15.578 -10.424 1.00 90.19 480 HIS A CA 1
ATOM 3914 C C . HIS A 1 480 ? -5.149 -16.151 -11.751 1.00 90.19 480 HIS A C 1
ATOM 3916 O O . HIS A 1 480 ? -5.141 -17.361 -11.937 1.00 90.19 480 HIS A O 1
ATOM 3922 N N . MET A 1 481 ? -4.622 -15.309 -12.643 1.00 90.06 481 MET A N 1
ATOM 3923 C CA . MET A 1 481 ? -4.016 -15.769 -13.897 1.00 90.06 481 MET A CA 1
ATOM 3924 C C . MET A 1 481 ? -2.841 -16.730 -13.660 1.00 90.06 481 MET A C 1
ATOM 3926 O O . MET A 1 481 ? -2.748 -17.766 -14.313 1.00 90.06 481 MET A O 1
ATOM 3930 N N . ILE A 1 482 ? -1.955 -16.419 -12.710 1.00 87.81 482 ILE A N 1
ATOM 3931 C CA . ILE A 1 482 ? -0.815 -17.276 -12.356 1.00 87.81 482 ILE A CA 1
ATOM 3932 C C . ILE A 1 482 ? -1.300 -18.612 -11.792 1.00 87.81 482 ILE A C 1
ATOM 3934 O O . ILE A 1 482 ? -0.759 -19.660 -12.142 1.00 87.81 482 ILE A O 1
ATOM 3938 N N . THR A 1 483 ? -2.318 -18.597 -10.931 1.00 89.31 483 THR A N 1
ATOM 3939 C CA . THR A 1 483 ? -2.894 -19.833 -10.384 1.00 89.31 483 THR A CA 1
ATOM 3940 C C . THR A 1 483 ? -3.569 -20.670 -11.463 1.00 89.31 483 THR A C 1
ATOM 3942 O O . THR A 1 483 ? -3.323 -21.870 -11.503 1.00 89.31 483 THR A O 1
ATOM 3945 N N . GLU A 1 484 ? -4.314 -20.068 -12.389 1.00 90.31 484 GLU A N 1
ATOM 3946 C CA . GLU A 1 484 ? -4.885 -20.760 -13.553 1.00 90.31 484 GLU A CA 1
ATOM 3947 C C . GLU A 1 484 ? -3.800 -21.382 -14.445 1.00 90.31 484 GLU A C 1
ATOM 3949 O O . GLU A 1 484 ? -3.899 -22.552 -14.809 1.00 90.31 484 GLU A O 1
ATOM 3954 N N . ILE A 1 485 ? -2.721 -20.648 -14.745 1.00 86.12 485 ILE A N 1
ATOM 3955 C CA . ILE A 1 485 ? -1.587 -21.173 -15.525 1.00 86.12 485 ILE A CA 1
ATOM 3956 C C . ILE A 1 485 ? -0.917 -22.335 -14.789 1.00 86.12 485 ILE A C 1
ATOM 3958 O O . ILE A 1 485 ? -0.636 -23.365 -15.398 1.00 86.12 485 ILE A O 1
ATOM 3962 N N . ASN A 1 486 ? -0.689 -22.209 -13.482 1.00 84.94 486 ASN A N 1
ATOM 3963 C CA . ASN A 1 486 ? -0.117 -23.289 -12.681 1.00 84.94 486 ASN A CA 1
ATOM 3964 C C . ASN A 1 486 ? -1.038 -24.511 -12.642 1.00 84.94 486 ASN A C 1
ATOM 3966 O O . ASN A 1 486 ? -0.563 -25.632 -12.793 1.00 84.94 486 ASN A O 1
ATOM 3970 N N . ASN A 1 487 ? -2.348 -24.309 -12.506 1.00 86.75 487 ASN A N 1
ATOM 3971 C CA . ASN A 1 487 ? -3.336 -25.383 -12.562 1.00 86.75 487 ASN A CA 1
ATOM 3972 C C . ASN A 1 487 ? -3.325 -26.072 -13.932 1.00 86.75 487 ASN A C 1
ATOM 3974 O O . ASN A 1 487 ? -3.378 -27.299 -13.996 1.00 86.75 487 ASN A O 1
ATOM 3978 N N . LEU A 1 488 ? -3.186 -25.309 -15.020 1.00 84.12 488 LEU A N 1
ATOM 3979 C CA . LEU A 1 488 ? -3.056 -25.846 -16.372 1.00 84.12 488 LEU A CA 1
ATOM 3980 C C . LEU A 1 488 ? -1.769 -26.666 -16.513 1.00 84.12 488 LEU A C 1
ATOM 3982 O O . LEU A 1 488 ? -1.834 -27.802 -16.972 1.00 84.12 488 LEU A O 1
ATOM 3986 N N . ILE A 1 489 ? -0.625 -26.159 -16.048 1.00 77.69 489 ILE A N 1
ATOM 3987 C CA . ILE A 1 489 ? 0.648 -26.899 -16.053 1.00 77.69 489 ILE A CA 1
ATOM 3988 C C . ILE A 1 489 ? 0.514 -28.206 -15.260 1.00 77.69 489 ILE A C 1
ATOM 3990 O O . ILE A 1 489 ? 0.899 -29.267 -15.747 1.00 77.69 489 ILE A O 1
ATOM 3994 N N . LEU A 1 490 ? -0.091 -28.155 -14.071 1.00 80.75 490 LEU A N 1
ATOM 3995 C CA . LEU A 1 490 ? -0.335 -29.337 -13.242 1.00 80.75 490 LEU A CA 1
ATOM 3996 C C . LEU A 1 490 ? -1.293 -30.332 -13.915 1.00 80.75 490 LEU A C 1
ATOM 3998 O O . LEU A 1 490 ? -1.116 -31.540 -13.767 1.00 80.75 490 LEU A O 1
ATOM 4002 N N . SER A 1 491 ? -2.273 -29.848 -14.685 1.00 82.25 491 SER A N 1
ATOM 4003 C CA . SER A 1 491 ? -3.250 -30.693 -15.384 1.00 82.25 491 SER A CA 1
ATOM 4004 C C . SER A 1 491 ? -2.649 -31.528 -16.519 1.00 82.25 491 SER A C 1
ATOM 4006 O O . SER A 1 491 ? -3.179 -32.592 -16.833 1.00 82.25 491 SER A O 1
ATOM 4008 N N . VAL A 1 492 ? -1.532 -31.085 -17.110 1.00 77.62 492 VAL A N 1
ATOM 4009 C CA . VAL A 1 492 ? -0.852 -31.802 -18.202 1.00 77.62 492 VAL A CA 1
ATOM 4010 C C . VAL A 1 492 ? -0.051 -33.006 -17.678 1.00 77.62 492 VAL A C 1
ATOM 4012 O O . VAL A 1 492 ? 0.247 -33.926 -18.436 1.00 77.62 492 VAL A O 1
ATOM 4015 N N . GLY A 1 493 ? 0.251 -33.056 -16.374 1.00 73.12 493 GLY A N 1
ATOM 4016 C CA . GLY A 1 493 ? 0.899 -34.205 -15.728 1.00 73.12 493 GLY A CA 1
ATOM 4017 C C . GLY A 1 493 ? 2.385 -34.393 -16.063 1.00 73.12 493 GLY A C 1
ATOM 4018 O O . GLY A 1 493 ? 2.996 -35.337 -15.567 1.00 73.12 493 GLY A O 1
ATOM 4019 N N . SER A 1 494 ? 2.974 -33.502 -16.862 1.00 74.19 494 SER A N 1
ATOM 4020 C CA . SER A 1 494 ? 4.404 -33.433 -17.168 1.00 74.19 494 SER A CA 1
ATOM 4021 C C . SER A 1 494 ? 4.945 -32.046 -16.839 1.00 74.19 494 SER A C 1
ATOM 4023 O O . SER A 1 494 ? 4.253 -31.032 -16.958 1.00 74.19 494 SER A O 1
ATOM 4025 N N . SER A 1 495 ? 6.190 -31.987 -16.374 1.00 77.44 495 SER A N 1
ATOM 4026 C CA . SER A 1 495 ? 6.810 -30.711 -16.028 1.00 77.44 495 SER A CA 1
ATOM 4027 C C . SER A 1 495 ? 7.105 -29.888 -17.293 1.00 77.44 495 SER A C 1
ATOM 4029 O O . SER A 1 495 ? 7.403 -30.436 -18.355 1.00 77.44 495 SER A O 1
ATOM 4031 N N . LEU A 1 496 ? 7.060 -28.553 -17.199 1.00 73.12 496 LEU A N 1
ATOM 4032 C CA . LEU A 1 496 ? 7.396 -27.668 -18.325 1.00 73.12 496 LEU A CA 1
ATOM 4033 C C . LEU A 1 496 ? 8.772 -27.990 -18.962 1.00 73.12 496 LEU A C 1
ATOM 4035 O O . LEU A 1 496 ? 8.856 -28.003 -20.189 1.00 73.12 496 LEU A O 1
ATOM 4039 N N . PRO A 1 497 ? 9.833 -28.324 -18.194 1.00 78.38 497 PRO A N 1
ATOM 4040 C CA . PRO A 1 497 ? 11.106 -28.770 -18.765 1.00 78.38 497 PRO A CA 1
ATOM 4041 C C . PRO A 1 497 ? 11.005 -30.074 -19.573 1.00 78.38 497 PRO A C 1
ATOM 4043 O O . PRO A 1 497 ? 11.664 -30.215 -20.601 1.00 78.38 497 PRO A O 1
ATOM 4046 N N . GLU A 1 498 ? 10.173 -31.029 -19.150 1.00 79.06 498 GLU A N 1
ATOM 4047 C CA . GLU A 1 498 ? 9.944 -32.279 -19.893 1.00 79.06 498 GLU A CA 1
ATOM 4048 C C . GLU A 1 498 ? 9.194 -32.026 -21.206 1.00 79.06 498 GLU A C 1
ATOM 4050 O O . GLU A 1 498 ? 9.523 -32.611 -22.234 1.00 79.06 498 GLU A O 1
ATOM 4055 N N . LEU A 1 499 ? 8.230 -31.103 -21.204 1.00 76.94 499 LEU A N 1
ATOM 4056 C CA . LEU A 1 499 ? 7.546 -30.656 -22.420 1.00 76.94 499 LEU A CA 1
ATOM 4057 C C . LEU A 1 499 ? 8.499 -29.969 -23.399 1.00 76.94 499 LEU A C 1
ATOM 4059 O O . LEU A 1 499 ? 8.476 -30.286 -24.586 1.00 76.94 499 LEU A O 1
ATOM 4063 N N . VAL A 1 500 ? 9.350 -29.064 -22.906 1.00 77.94 500 VAL A N 1
ATOM 4064 C CA . VAL A 1 500 ? 10.359 -28.377 -23.726 1.00 77.94 500 VAL A CA 1
ATOM 4065 C C . VAL A 1 500 ? 11.334 -29.384 -24.325 1.00 77.94 500 VAL A C 1
ATOM 4067 O O . VAL A 1 500 ? 11.534 -29.375 -25.532 1.00 77.94 500 VAL A O 1
ATOM 4070 N N . THR A 1 501 ? 11.868 -30.309 -23.529 1.00 81.38 501 THR A N 1
ATOM 4071 C CA . THR A 1 501 ? 12.792 -31.339 -24.037 1.00 81.38 501 THR A CA 1
ATOM 4072 C C . THR A 1 501 ? 12.127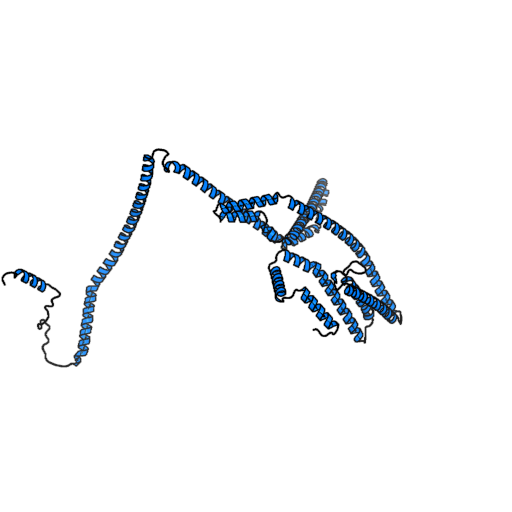 -32.284 -25.041 1.00 81.38 501 THR A C 1
ATOM 4074 O O . THR A 1 501 ? 12.759 -32.688 -26.018 1.00 81.38 501 THR A O 1
ATOM 4077 N N . HIS A 1 502 ? 10.844 -32.617 -24.862 1.00 77.81 502 HIS A N 1
ATOM 4078 C CA . HIS A 1 502 ? 10.098 -33.419 -25.833 1.00 77.81 502 HIS A CA 1
ATOM 4079 C C . HIS A 1 502 ? 9.861 -32.658 -27.147 1.00 77.81 502 HIS A C 1
ATOM 4081 O O . HIS A 1 502 ? 10.058 -33.222 -28.223 1.00 77.81 502 HIS A O 1
ATOM 4087 N N . LEU A 1 503 ? 9.504 -31.372 -27.066 1.00 77.81 503 LEU A N 1
ATOM 4088 C CA . LEU A 1 503 ? 9.361 -30.479 -28.220 1.00 77.81 503 LEU A CA 1
ATOM 4089 C C . LEU A 1 503 ? 10.684 -30.278 -28.955 1.00 77.81 503 LEU A C 1
ATOM 4091 O O . LEU A 1 503 ? 10.716 -30.372 -30.176 1.00 77.81 503 LEU A O 1
ATOM 4095 N N . GLU A 1 504 ? 11.778 -30.047 -28.234 1.00 76.06 504 GLU A N 1
ATOM 4096 C CA . GLU A 1 504 ? 13.121 -29.942 -28.804 1.00 76.06 504 GLU A CA 1
ATOM 4097 C C . GLU A 1 504 ? 13.507 -31.234 -29.520 1.00 76.06 504 GLU A C 1
ATOM 4099 O O . GLU A 1 504 ? 14.001 -31.187 -30.646 1.00 76.06 504 GLU A O 1
ATOM 4104 N N . LYS A 1 505 ? 13.220 -32.399 -28.925 1.00 76.50 505 LYS A N 1
ATOM 4105 C CA . LYS A 1 505 ? 13.458 -33.699 -29.560 1.00 76.50 505 LYS A CA 1
ATOM 4106 C C . LYS A 1 505 ? 12.618 -33.867 -30.829 1.00 76.50 505 LYS A C 1
ATOM 4108 O O . LYS A 1 505 ? 13.162 -34.268 -31.853 1.00 76.50 505 LYS A O 1
ATOM 4113 N N . GLN A 1 506 ? 11.333 -33.514 -30.794 1.00 73.94 506 GLN A N 1
ATOM 4114 C CA . GLN A 1 506 ? 10.450 -33.570 -31.964 1.00 73.94 506 GLN A CA 1
ATOM 4115 C C . GLN A 1 506 ? 10.887 -32.607 -33.071 1.00 73.94 506 GLN A C 1
ATOM 4117 O O . GLN A 1 506 ? 10.972 -33.012 -34.226 1.00 73.94 506 GLN A O 1
ATOM 4122 N N . LEU A 1 507 ? 11.224 -31.362 -32.733 1.00 70.81 507 LEU A N 1
ATOM 4123 C CA . LEU A 1 507 ? 11.759 -30.377 -33.674 1.00 70.81 507 LEU A CA 1
ATOM 4124 C C . LEU A 1 507 ? 13.073 -30.857 -34.286 1.00 70.81 507 LEU A C 1
ATOM 4126 O O . LEU A 1 507 ? 13.266 -30.733 -35.489 1.00 70.81 507 LEU A O 1
ATOM 4130 N N . THR A 1 508 ? 13.945 -31.465 -33.483 1.00 69.19 508 THR A N 1
ATOM 4131 C CA . THR A 1 508 ? 15.207 -32.042 -33.956 1.00 69.19 508 THR A CA 1
ATOM 4132 C C . THR A 1 508 ? 14.960 -33.206 -34.920 1.00 69.19 508 THR A C 1
ATOM 4134 O O . THR A 1 508 ? 15.605 -33.277 -35.963 1.00 69.19 508 THR A O 1
ATOM 4137 N N . CYS A 1 509 ? 13.997 -34.086 -34.630 1.00 68.31 509 CYS A N 1
ATOM 4138 C CA . CYS A 1 509 ? 13.590 -35.158 -35.542 1.00 68.31 509 CYS A CA 1
ATOM 4139 C C . CYS A 1 509 ? 12.993 -34.613 -36.848 1.00 68.31 509 CYS A C 1
ATOM 4141 O O . CYS A 1 509 ? 13.345 -35.104 -37.914 1.00 68.31 509 CYS A O 1
ATOM 4143 N N . ILE A 1 510 ? 12.158 -33.570 -36.784 1.00 70.81 510 ILE A N 1
ATOM 4144 C CA . ILE A 1 510 ? 11.571 -32.918 -37.966 1.00 70.81 510 ILE A CA 1
ATOM 4145 C C . ILE A 1 510 ? 12.656 -32.257 -38.827 1.00 70.81 510 ILE A C 1
ATOM 4147 O O . ILE A 1 510 ? 12.670 -32.444 -40.039 1.00 70.81 510 ILE A O 1
ATOM 4151 N N . VAL A 1 511 ? 13.583 -31.515 -38.214 1.00 65.25 511 VAL A N 1
ATOM 4152 C CA . VAL A 1 511 ? 14.685 -30.836 -38.919 1.00 65.25 511 VAL A CA 1
ATOM 4153 C C . VAL A 1 511 ? 15.663 -31.839 -39.536 1.00 65.25 511 VAL A C 1
ATOM 4155 O O . VAL A 1 511 ? 16.222 -31.569 -40.595 1.00 65.25 511 VAL A O 1
ATOM 4158 N N . MET A 1 512 ? 15.856 -33.001 -38.905 1.00 70.88 512 MET A N 1
ATOM 4159 C CA . MET A 1 512 ? 16.705 -34.075 -39.430 1.00 70.88 512 MET A CA 1
ATOM 4160 C C . MET A 1 512 ? 15.965 -35.076 -40.339 1.00 70.88 512 MET A C 1
ATOM 4162 O O . MET A 1 512 ? 16.562 -36.085 -40.706 1.00 70.88 512 MET A O 1
ATOM 4166 N N . GLU A 1 513 ? 14.697 -34.826 -40.700 1.00 59.84 513 GLU A N 1
ATOM 4167 C CA . GLU A 1 513 ? 13.843 -35.737 -41.491 1.00 59.84 513 GLU A CA 1
ATOM 4168 C C . GLU A 1 513 ? 13.796 -37.182 -40.940 1.00 59.84 513 GLU A C 1
ATOM 4170 O O . GLU A 1 513 ? 13.706 -38.161 -41.681 1.00 59.84 513 GLU A O 1
ATOM 4175 N N . MET A 1 514 ? 13.867 -37.335 -39.617 1.00 55.41 514 MET A N 1
ATOM 4176 C CA . MET A 1 514 ? 13.794 -38.629 -38.940 1.00 55.41 514 MET A CA 1
ATOM 4177 C C . MET A 1 514 ? 12.361 -38.922 -38.480 1.00 55.41 514 MET A C 1
ATOM 4179 O O . MET A 1 514 ? 11.691 -38.046 -37.932 1.00 55.41 514 MET A O 1
ATOM 4183 N N . GLU A 1 515 ? 11.898 -40.166 -38.649 1.00 48.69 515 GLU A N 1
ATOM 4184 C CA . GLU A 1 515 ? 10.595 -40.598 -38.127 1.00 48.69 515 GLU A CA 1
ATOM 4185 C C . GLU A 1 515 ? 10.545 -40.451 -36.597 1.00 48.69 515 GLU A C 1
ATOM 4187 O O . GLU A 1 515 ? 11.404 -40.958 -35.868 1.00 48.69 515 GLU A O 1
ATOM 4192 N N . VAL A 1 516 ? 9.534 -39.724 -36.116 1.00 48.81 516 VAL A N 1
ATOM 4193 C CA . VAL A 1 516 ? 9.270 -39.510 -34.690 1.00 48.81 516 VAL A CA 1
ATOM 4194 C C . VAL A 1 516 ? 8.644 -40.789 -34.128 1.00 48.81 516 VAL A C 1
ATOM 4196 O O . VAL A 1 516 ? 7.485 -41.071 -34.422 1.00 48.81 516 VAL A O 1
ATOM 4199 N N . ASN A 1 517 ? 9.402 -41.552 -33.334 1.00 44.03 517 ASN A N 1
ATOM 4200 C CA . ASN A 1 517 ? 8.875 -42.632 -32.487 1.00 44.03 517 ASN A CA 1
ATOM 4201 C C . ASN A 1 517 ? 8.683 -42.162 -31.047 1.00 44.03 517 ASN A C 1
ATOM 4203 O O . ASN A 1 517 ? 9.648 -41.582 -30.483 1.00 44.03 517 ASN A O 1
#

pLDDT: mean 80.6, std 12.9, range [33.28, 96.75]

Secondary structure (DSSP, 8-state):
--SSHHHHHHHHHHHHT-TTS-TTSS---------------TTHHHHHHHHHHHHHHHHHHHHHHHHHHHHHHHHHHHHHHHHHHHHHHHHHHHHHHHHHHHHHHHHHHHHHHHHHHHHHHH-TTTSGGGGHHHHHHHHHHHHHHHHHHHHHHHHHHHHHHHHHHHHHHHHHHHHSTHHHHHHHHHHHTTSS----TTHHHHHHHHHTT-HHHHHHHHHHHHHHHHHHHHHHHHHHHHHHHHHHHHHHHTTS-THHHHTSHHHHHHHHHHHHHH--SHHHHHHHHHHHHHHHHHHH-HHHHHHHHHHHHHHHHHHHHHHHHHHHHHHHHHHHHHHHHHHHHHHHHHHHHHHHHHHH-TTHHHHHHHHHHHHHHHHHHHHHHHHHHHHHTTT-GGG-B-TTTS-BHHHHHHHHHHHHHHHHHHHHTT-S----HHHHHHHHHHHHHHHHHHHHHHHHHHIIIIIHHHHHHHHHTT-HHHHHHHHHHHHHHHHHSS-HHHHHHHHHHHHHHHHTT----

Radius of gyration: 58.43 Å; chains: 1; bounding box: 159×110×134 Å

InterPro domains:
  IPR000403 Phosphatidylinositol 3-/4-kinase, catalytic domain [PS50290] (1-63)

Sequence (517 aa):
MKKGRETLLTLLEAFVYDPLVDWTVGGEGLAGTAFRGVAGSSLTRQSRKELEKEVTLSMYGVRCTEMKMDWIYNKDDILEEIPRATEKLQYWLDEHQKTSQTEDLLQDLHQQMALVKEAEANGFGKHILYTLPSRYEAYRTTQDAIKTAKKELEALSQDAEMHIQAYNDAVKVLEGHQYSQWIVELNMSIDQESCRIFDLVKEFLQNAGQSSMVLQCEQSENEVEQLKQQQTVVTTKCLHLLQDYANVYMQCPPVYREKHRIFYYLNWSKCLLDCKSFNACESIYQQFCALLETFKATAPVKHVMEFAYHLNLQLNETTSVVANMFEEVTKLKESFSITEKVYNNAKMAVSSFLRNEKDGLKALKYIVLIELCKQNKDFLNSELSISRNNNLIFKLVSQKGGDWFLDDLMWHSNNIVEYITYPFLQQNHIEDKMFVQAVNGMRAVNNVYKSLHEIYYNFHTIILPESMKKILNEEPSVIHMITEINNLILSVGSSLPELVTHLEKQLTCIVMEMEVN